Protein AF-A0A7S1R3Y4-F1 (afdb_monomer_lite)

Organism: Alexandrium catenella (NCBI:txid2925)

pLDDT: mean 81.92, std 12.15, range [32.84, 96.5]

Sequence (530 aa):
MRELVEQLGRRVEEQFEEVHEQSRGLKEVDDYLQQQVTANLDFTKVELDKHDQELQRLETVKVDVDLWRRTEEEMEARNQKEFLDLRRKIEDTEDLLRNELNEAEARLQAAVDKVDADLRENVRRIDADAARTKAELEAGIAELKEALDKAYNDLLAISEKKVSDLAASTDARFTALDEDAKAKDQAVNGRVDELTARTAKTFKELNERLEEMIRVERARLGTIERDLAESTTKIRSDFRTEIERVRGDYEQEAARLNLDLSDLHMKHDVTKQEINFFQSHLADQKDWTQRQLTETATATRAVQVDAQEGLAAATKMLHALRDDAVSFREKMAKYISILQHSSDSHGDAINALETQRGRMRSELDALIGDHKDYTGDMDGWAEDVRVKVERLFRALEPPRVEWRVSRAHQRAKELKRPLAVKSPAFSLRGLREVSIEFYPDGHNNSPEGKAVLRLFMPPNAHVRYQIWVGRFTDGAHEYAPGNSLSVDLLIEQWKDHINEDGSFYVVMEVLRDLCNDDESLSREVRVETL

Structure (mmCIF, N/CA/C/O backbone):
data_AF-A0A7S1R3Y4-F1
#
_entry.id   AF-A0A7S1R3Y4-F1
#
loop_
_atom_site.group_PDB
_atom_site.id
_atom_site.type_symbol
_atom_site.label_atom_id
_atom_site.label_alt_id
_atom_site.label_comp_id
_atom_site.label_asym_id
_atom_site.label_entity_id
_atom_site.label_seq_id
_atom_site.pdbx_PDB_ins_code
_atom_site.Cartn_x
_atom_site.Cartn_y
_atom_site.Cartn_z
_atom_site.occupancy
_atom_site.B_iso_or_equiv
_atom_site.auth_seq_id
_atom_site.auth_comp_id
_atom_site.auth_asym_id
_atom_site.auth_atom_id
_atom_site.pdbx_PDB_model_num
ATOM 1 N N . MET A 1 1 ? 84.097 2.131 -69.822 1.00 52.34 1 MET A N 1
ATOM 2 C CA . MET A 1 1 ? 82.917 2.949 -69.449 1.00 52.34 1 MET A CA 1
ATOM 3 C C . MET A 1 1 ? 81.640 2.504 -70.166 1.00 52.34 1 MET A C 1
ATOM 5 O O . MET A 1 1 ? 80.686 2.236 -69.460 1.00 52.34 1 MET A O 1
ATOM 9 N N . ARG A 1 2 ? 81.604 2.325 -71.502 1.00 54.69 2 ARG A N 1
ATOM 10 C CA . ARG A 1 2 ? 80.416 1.766 -72.204 1.00 54.69 2 ARG A CA 1
ATOM 11 C C . ARG A 1 2 ? 79.978 0.380 -71.708 1.00 54.69 2 ARG A C 1
ATOM 13 O O . ARG A 1 2 ? 78.807 0.185 -71.433 1.00 54.69 2 ARG A O 1
ATOM 20 N N . GLU A 1 3 ? 80.925 -0.530 -71.509 1.00 56.81 3 GLU A N 1
ATOM 21 C CA . GLU A 1 3 ? 80.644 -1.917 -71.092 1.00 56.81 3 GLU A CA 1
ATOM 22 C C . GLU A 1 3 ? 80.043 -2.019 -69.675 1.00 56.81 3 GLU A C 1
ATOM 24 O O . GLU A 1 3 ? 79.218 -2.879 -69.388 1.00 56.81 3 GLU A O 1
ATOM 29 N N . LEU A 1 4 ? 80.400 -1.077 -68.797 1.00 59.34 4 LEU A N 1
ATOM 30 C CA . LEU A 1 4 ? 79.894 -0.993 -67.423 1.00 59.34 4 LEU A CA 1
ATOM 31 C C . LEU A 1 4 ? 78.476 -0.404 -67.371 1.00 59.34 4 LEU A C 1
ATOM 33 O O . LEU A 1 4 ? 77.683 -0.792 -66.521 1.00 59.34 4 LEU A O 1
ATOM 37 N N . VAL A 1 5 ? 78.144 0.496 -68.304 1.00 64.81 5 VAL A N 1
ATOM 38 C CA . VAL A 1 5 ? 76.791 1.056 -68.451 1.00 64.81 5 VAL A CA 1
ATOM 39 C C . VAL A 1 5 ? 75.836 0.024 -69.059 1.00 64.81 5 VAL A C 1
ATOM 41 O O . VAL A 1 5 ? 74.701 -0.075 -68.608 1.00 64.81 5 VAL A O 1
ATOM 44 N N . GLU A 1 6 ? 76.290 -0.801 -70.007 1.00 70.88 6 GLU A N 1
ATOM 45 C CA . GLU A 1 6 ? 75.482 -1.910 -70.541 1.00 70.88 6 GLU A CA 1
ATOM 46 C C . GLU A 1 6 ? 75.226 -3.013 -69.508 1.00 70.88 6 GLU A C 1
ATOM 48 O O . GLU A 1 6 ? 74.111 -3.524 -69.426 1.00 70.88 6 GLU A O 1
ATOM 53 N N . GLN A 1 7 ? 76.221 -3.366 -68.686 1.00 71.38 7 GLN A N 1
ATOM 54 C CA . GLN A 1 7 ? 76.019 -4.330 -67.599 1.00 71.38 7 GLN A CA 1
ATOM 55 C C . GLN A 1 7 ? 75.072 -3.797 -66.519 1.00 71.38 7 GLN A C 1
ATOM 57 O O . GLN A 1 7 ? 74.274 -4.561 -65.980 1.00 71.38 7 GLN A O 1
ATOM 62 N N . LEU A 1 8 ? 75.123 -2.494 -66.221 1.00 71.69 8 LEU A N 1
ATOM 63 C CA . LEU A 1 8 ? 74.179 -1.871 -65.296 1.00 71.69 8 LEU A CA 1
ATOM 64 C C . LEU A 1 8 ? 72.763 -1.826 -65.891 1.00 71.69 8 LEU A C 1
ATOM 66 O O . LEU A 1 8 ? 71.811 -2.127 -65.183 1.00 71.69 8 LEU A O 1
ATOM 70 N N . GLY A 1 9 ? 72.633 -1.522 -67.187 1.00 73.69 9 GLY A N 1
ATOM 71 C CA . GLY A 1 9 ? 71.354 -1.518 -67.901 1.00 73.69 9 GLY A CA 1
ATOM 72 C C . GLY A 1 9 ? 70.657 -2.877 -67.867 1.00 73.69 9 GLY A C 1
ATOM 73 O O . GLY A 1 9 ? 69.508 -2.949 -67.446 1.00 73.69 9 GLY A O 1
ATOM 74 N N . ARG A 1 10 ? 71.376 -3.965 -68.186 1.00 74.88 10 ARG A N 1
ATOM 75 C CA . ARG A 1 10 ? 70.807 -5.325 -68.121 1.00 74.88 10 ARG A CA 1
ATOM 76 C C . ARG A 1 10 ? 70.400 -5.725 -66.709 1.00 74.88 10 ARG A C 1
ATOM 78 O O . ARG A 1 10 ? 69.352 -6.319 -66.522 1.00 74.88 10 ARG A O 1
ATOM 85 N N . ARG A 1 11 ? 71.205 -5.363 -65.708 1.00 75.12 11 ARG A N 1
ATOM 86 C CA . ARG A 1 11 ? 70.904 -5.688 -64.309 1.00 75.12 11 ARG A CA 1
ATOM 87 C C . ARG A 1 11 ? 69.688 -4.923 -63.785 1.00 75.12 11 ARG A C 1
ATOM 89 O O . ARG A 1 11 ? 68.961 -5.438 -62.947 1.00 75.12 11 ARG A O 1
ATOM 96 N N . VAL A 1 12 ? 69.473 -3.703 -64.274 1.00 77.19 12 VAL A N 1
ATOM 97 C CA . VAL A 1 12 ? 68.284 -2.904 -63.965 1.00 77.19 12 VAL A CA 1
ATOM 98 C C . VAL A 1 12 ? 67.052 -3.460 -64.689 1.00 77.19 12 VAL A C 1
ATOM 100 O O . VAL A 1 12 ? 66.001 -3.559 -64.068 1.00 77.19 12 VAL A O 1
ATOM 103 N N . GLU A 1 13 ? 67.172 -3.889 -65.949 1.00 78.81 13 GLU A N 1
ATOM 104 C CA . GLU A 1 13 ? 66.084 -4.572 -66.674 1.00 78.81 13 GLU A CA 1
ATOM 105 C C . GLU A 1 13 ? 65.679 -5.895 -66.011 1.00 78.81 13 GLU A C 1
ATOM 107 O O . GLU A 1 13 ? 64.491 -6.104 -65.787 1.00 78.81 13 GLU A O 1
ATOM 112 N N . GLU A 1 14 ? 66.638 -6.731 -65.600 1.00 80.00 14 GLU A N 1
ATOM 113 C CA . GLU A 1 14 ? 66.365 -7.973 -64.857 1.00 80.00 14 GLU A CA 1
ATOM 114 C C . GLU A 1 14 ? 65.642 -7.693 -63.525 1.00 80.00 14 GLU A C 1
ATOM 116 O O . GLU A 1 14 ? 64.698 -8.395 -63.169 1.00 80.00 14 GLU A O 1
ATOM 121 N N . GLN A 1 15 ? 66.023 -6.626 -62.810 1.00 78.81 15 GLN A N 1
ATOM 122 C CA . GLN A 1 15 ? 65.326 -6.213 -61.586 1.00 78.81 15 GLN A CA 1
ATOM 123 C C . GLN A 1 15 ? 63.912 -5.686 -61.858 1.00 78.81 15 GLN A C 1
ATOM 125 O O . GLN A 1 15 ? 63.007 -5.926 -61.060 1.00 78.81 15 GLN A O 1
ATOM 130 N N . PHE A 1 16 ? 63.692 -4.979 -62.969 1.00 82.19 16 PHE A N 1
ATOM 131 C CA . PHE A 1 16 ? 62.353 -4.528 -63.348 1.00 82.19 16 PHE A CA 1
ATOM 132 C C . PHE A 1 16 ? 61.456 -5.682 -63.802 1.00 82.19 16 PHE A C 1
ATOM 134 O O . PHE A 1 16 ? 60.266 -5.663 -63.485 1.00 82.19 16 PHE A O 1
ATOM 141 N N . GLU A 1 17 ? 61.996 -6.692 -64.487 1.00 82.56 17 GLU A N 1
ATOM 142 C CA . GLU A 1 17 ? 61.256 -7.917 -64.811 1.00 82.56 17 GLU A CA 1
ATOM 143 C C . GLU A 1 17 ? 60.873 -8.693 -63.545 1.00 82.56 17 GLU A C 1
ATOM 145 O O . GLU A 1 17 ? 59.707 -9.062 -63.399 1.00 82.56 17 GLU A O 1
ATOM 150 N N . GLU A 1 18 ? 61.791 -8.840 -62.584 1.00 82.38 18 GLU A N 1
ATOM 151 C CA . GLU A 1 18 ? 61.509 -9.493 -61.299 1.00 82.38 18 GLU A CA 1
ATOM 152 C C . GLU A 1 18 ? 60.413 -8.751 -60.510 1.00 82.38 18 GLU A C 1
ATOM 154 O O . GLU A 1 18 ? 59.472 -9.368 -60.006 1.00 82.38 18 GLU A O 1
ATOM 159 N N . VAL A 1 19 ? 60.468 -7.416 -60.459 1.00 80.62 19 VAL A N 1
ATOM 160 C CA . VAL A 1 19 ? 59.430 -6.593 -59.813 1.00 80.62 19 VAL A CA 1
ATOM 161 C C . VAL A 1 19 ? 58.094 -6.690 -60.554 1.00 80.62 19 VAL A C 1
ATOM 163 O O . VAL A 1 19 ? 57.041 -6.730 -59.915 1.00 80.62 19 VAL A O 1
ATOM 166 N N . HIS A 1 20 ? 58.099 -6.763 -61.886 1.00 81.12 20 HIS A N 1
ATOM 167 C CA . HIS A 1 20 ? 56.873 -6.954 -62.661 1.00 81.12 20 HIS A CA 1
ATOM 168 C C . HIS A 1 20 ? 56.231 -8.318 -62.414 1.00 81.12 20 HIS A C 1
ATOM 170 O O . HIS A 1 20 ? 55.003 -8.407 -62.341 1.00 81.12 20 HIS A O 1
ATOM 176 N N . GLU A 1 21 ? 57.033 -9.368 -62.265 1.00 83.94 21 GLU A N 1
ATOM 177 C CA . GLU A 1 21 ? 56.545 -10.713 -61.976 1.00 83.94 21 GLU A CA 1
ATOM 178 C C . GLU A 1 21 ? 56.015 -10.822 -60.539 1.00 83.94 21 GLU A C 1
ATOM 180 O O . GLU A 1 21 ? 54.917 -11.340 -60.328 1.00 83.94 21 GLU A O 1
ATOM 185 N N . GLN A 1 22 ? 56.697 -10.207 -59.567 1.00 82.81 22 GLN A N 1
ATOM 186 C CA . GLN A 1 22 ? 56.200 -10.081 -58.191 1.00 82.81 22 GLN A CA 1
ATOM 187 C C . GLN A 1 22 ? 54.913 -9.248 -58.112 1.00 82.81 22 GLN A C 1
ATOM 189 O O . GLN A 1 22 ? 53.975 -9.624 -57.410 1.00 82.81 22 GLN A O 1
ATOM 194 N N . SER A 1 23 ? 54.825 -8.145 -58.862 1.00 77.94 23 SER A N 1
ATOM 195 C CA . SER A 1 23 ? 53.618 -7.314 -58.927 1.00 77.94 23 SER A CA 1
ATOM 196 C C . SER A 1 23 ? 52.443 -8.069 -59.555 1.00 77.94 23 SER A C 1
ATOM 198 O O . SER A 1 23 ? 51.315 -7.948 -59.077 1.00 77.94 23 SER A O 1
ATOM 200 N N . ARG A 1 24 ? 52.697 -8.899 -60.576 1.00 83.50 24 ARG A N 1
ATOM 201 C CA . ARG A 1 24 ? 51.677 -9.774 -61.169 1.00 83.50 24 ARG A CA 1
ATOM 202 C C . ARG A 1 24 ? 51.201 -10.831 -60.170 1.00 83.50 24 ARG A C 1
ATOM 204 O O . ARG A 1 24 ? 49.997 -10.973 -59.996 1.00 83.50 24 ARG A O 1
ATOM 211 N N . GLY A 1 25 ? 52.122 -11.487 -59.462 1.00 85.50 25 GLY A N 1
ATOM 212 C CA . GLY A 1 25 ? 51.781 -12.467 -58.426 1.00 85.50 25 GLY A CA 1
ATOM 213 C C . GLY A 1 25 ? 50.985 -11.862 -57.265 1.00 85.50 25 GLY A C 1
ATOM 214 O O . GLY A 1 25 ? 50.000 -12.445 -56.824 1.00 85.50 25 GLY A O 1
ATOM 215 N N . LEU A 1 26 ? 51.347 -10.658 -56.807 1.00 82.44 26 LEU A N 1
ATOM 216 C CA . LEU A 1 26 ? 50.585 -9.943 -55.777 1.00 82.44 26 LEU A CA 1
ATOM 217 C C . LEU A 1 26 ? 49.175 -9.584 -56.248 1.00 82.44 26 LEU A C 1
ATOM 219 O O . LEU A 1 26 ? 48.235 -9.684 -55.466 1.00 82.44 26 LEU A O 1
ATOM 223 N N . LYS A 1 27 ? 49.017 -9.213 -57.522 1.00 84.56 27 LYS A N 1
ATOM 224 C CA . LYS A 1 27 ? 47.706 -8.906 -58.095 1.00 84.56 27 LYS A CA 1
ATOM 225 C C . LYS A 1 27 ? 46.811 -10.142 -58.189 1.00 84.56 27 LYS A C 1
ATOM 227 O O . LYS A 1 27 ? 45.641 -10.065 -57.848 1.00 84.56 27 LYS A O 1
ATOM 232 N N . GLU A 1 28 ? 47.367 -11.289 -58.573 1.00 87.38 28 GLU A N 1
ATOM 233 C CA . GLU A 1 28 ? 46.631 -12.561 -58.592 1.00 87.38 28 GLU A CA 1
ATOM 234 C C . GLU A 1 28 ? 46.195 -13.000 -57.184 1.00 87.38 28 GLU A C 1
ATOM 236 O O . GLU A 1 28 ? 45.093 -13.521 -57.007 1.00 87.38 28 GLU A O 1
ATOM 241 N N . VAL A 1 29 ? 47.031 -12.757 -56.167 1.00 86.12 29 VAL A N 1
ATOM 242 C CA . VAL A 1 29 ? 46.681 -13.019 -54.762 1.00 86.12 29 VAL A CA 1
ATOM 243 C C . VAL A 1 29 ? 45.603 -12.055 -54.263 1.00 86.12 29 VAL A C 1
ATOM 245 O O . VAL A 1 29 ? 44.681 -12.498 -53.580 1.00 86.12 29 VAL A O 1
ATOM 248 N N . ASP A 1 30 ? 45.682 -10.770 -54.610 1.00 84.75 30 ASP A N 1
ATOM 249 C CA . ASP A 1 30 ? 44.662 -9.781 -54.240 1.00 84.75 30 ASP A CA 1
ATOM 250 C C . ASP A 1 30 ? 43.308 -10.102 -54.892 1.00 84.75 30 ASP A C 1
ATOM 252 O O . ASP A 1 30 ? 42.290 -10.156 -54.203 1.00 84.75 30 ASP A O 1
ATOM 256 N N . ASP A 1 31 ? 43.304 -10.451 -56.183 1.00 86.88 31 ASP A N 1
ATOM 257 C CA . ASP A 1 31 ? 42.099 -10.881 -56.902 1.00 86.88 31 ASP A CA 1
ATOM 258 C C . ASP A 1 31 ? 41.485 -12.144 -56.259 1.00 86.88 31 ASP A C 1
ATOM 260 O O . ASP A 1 31 ? 40.264 -12.243 -56.098 1.00 86.88 31 ASP A O 1
ATOM 264 N N . TYR A 1 32 ? 42.315 -13.103 -55.830 1.00 89.88 32 TYR A N 1
ATOM 265 C CA . TYR A 1 32 ? 41.862 -14.301 -55.115 1.00 89.88 32 TYR A CA 1
ATOM 266 C C . TYR A 1 32 ? 41.273 -13.978 -53.730 1.00 89.88 32 TYR A C 1
ATOM 268 O O . TYR A 1 32 ? 40.228 -14.519 -53.351 1.00 89.88 32 TYR A O 1
ATOM 276 N N . LEU A 1 33 ? 41.909 -13.082 -52.970 1.00 85.19 33 LEU A N 1
ATOM 277 C CA . LEU A 1 33 ? 41.428 -12.663 -51.652 1.00 85.19 33 LEU A CA 1
ATOM 278 C C . LEU A 1 33 ? 40.126 -11.865 -51.755 1.00 85.19 33 LEU A C 1
ATOM 280 O O . LEU A 1 33 ? 39.201 -12.123 -50.985 1.00 85.19 33 LEU A O 1
ATOM 284 N N . GLN A 1 34 ? 39.998 -10.967 -52.734 1.00 84.19 34 GLN A N 1
ATOM 285 C CA . GLN A 1 34 ? 38.749 -10.247 -52.995 1.00 84.19 34 GLN A CA 1
ATOM 286 C C . GLN A 1 34 ? 37.605 -11.202 -53.348 1.00 84.19 34 GLN A C 1
ATOM 288 O O . GLN A 1 34 ? 36.484 -11.036 -52.854 1.00 84.19 34 GLN A O 1
ATOM 293 N N . GLN A 1 35 ? 37.875 -12.245 -54.138 1.00 87.69 35 GLN A N 1
ATOM 294 C CA . GLN A 1 35 ? 36.883 -13.283 -54.427 1.00 87.69 35 GLN A CA 1
ATOM 295 C C . GLN A 1 35 ? 36.464 -14.048 -53.164 1.00 87.69 35 GLN A C 1
ATOM 297 O O . GLN A 1 35 ? 35.268 -14.261 -52.960 1.00 87.69 35 GLN A O 1
ATOM 302 N N . GLN A 1 36 ? 37.402 -14.408 -52.277 1.00 86.25 36 GLN A N 1
ATOM 303 C CA . GLN A 1 36 ? 37.061 -15.049 -51.000 1.00 86.25 36 GLN A CA 1
ATOM 304 C C . GLN A 1 36 ? 36.260 -14.138 -50.065 1.00 86.25 36 GLN A C 1
ATOM 306 O O . GLN A 1 36 ? 35.299 -14.594 -49.446 1.00 86.25 36 GLN A O 1
ATOM 311 N N . VAL A 1 37 ? 36.629 -12.860 -49.958 1.00 83.44 37 VAL A N 1
ATOM 312 C CA . VAL A 1 37 ? 35.909 -11.885 -49.126 1.00 83.44 37 VAL A CA 1
ATOM 313 C C . VAL A 1 37 ? 34.476 -11.724 -49.623 1.00 83.44 37 VAL A C 1
ATOM 315 O O . VAL A 1 37 ? 33.545 -11.773 -48.821 1.00 83.44 37 VAL A O 1
ATOM 318 N N . THR A 1 38 ? 34.289 -11.621 -50.940 1.00 83.75 38 THR A N 1
ATOM 319 C CA . THR A 1 38 ? 32.958 -11.515 -51.552 1.00 83.75 38 THR A CA 1
ATOM 320 C C . THR A 1 38 ? 32.131 -12.779 -51.297 1.00 83.75 38 THR A C 1
ATOM 322 O O . THR A 1 38 ? 30.995 -12.685 -50.840 1.00 83.75 38 THR A O 1
ATOM 325 N N . ALA A 1 39 ? 32.719 -13.967 -51.477 1.00 84.38 39 ALA A N 1
ATOM 326 C CA . ALA A 1 39 ? 32.042 -15.236 -51.211 1.00 84.38 39 ALA A CA 1
ATOM 327 C C . ALA A 1 39 ? 31.639 -15.405 -49.731 1.00 84.38 39 ALA A C 1
ATOM 329 O O . ALA A 1 39 ? 30.545 -15.889 -49.438 1.00 84.38 39 ALA A O 1
ATOM 330 N N . ASN A 1 40 ? 32.484 -14.971 -48.790 1.00 84.06 40 ASN A N 1
ATOM 331 C CA . ASN A 1 40 ? 32.178 -15.011 -47.357 1.00 84.06 40 ASN A CA 1
ATOM 332 C C . ASN A 1 40 ? 31.096 -13.992 -46.963 1.00 84.06 40 ASN A C 1
ATOM 334 O O . ASN A 1 40 ? 30.240 -14.290 -46.128 1.00 84.06 40 ASN A O 1
ATOM 338 N N . LEU A 1 41 ? 31.097 -12.803 -47.572 1.00 84.38 41 LEU A N 1
ATOM 339 C CA . LEU A 1 41 ? 30.042 -11.799 -47.395 1.00 84.38 41 LEU A CA 1
ATOM 340 C C . LEU A 1 41 ? 28.685 -12.306 -47.889 1.00 84.38 41 LEU A C 1
ATOM 342 O O . LEU A 1 41 ? 27.676 -12.125 -47.211 1.00 84.38 41 LEU A O 1
ATOM 346 N N . ASP A 1 42 ? 28.656 -12.981 -49.034 1.00 84.50 42 ASP A N 1
ATOM 347 C CA . ASP A 1 42 ? 27.421 -13.557 -49.560 1.00 84.50 42 ASP A CA 1
ATOM 348 C C . ASP A 1 42 ? 26.934 -14.732 -48.699 1.00 84.50 42 ASP A C 1
ATOM 350 O O . ASP A 1 42 ? 25.742 -14.830 -48.407 1.00 84.50 42 ASP A O 1
ATOM 354 N N . PHE A 1 43 ? 27.844 -15.582 -48.210 1.00 89.00 43 PHE A N 1
ATOM 355 C CA . PHE A 1 43 ? 27.496 -16.668 -47.290 1.00 89.00 43 PHE A CA 1
ATOM 356 C C . PHE A 1 43 ? 26.904 -16.143 -45.972 1.00 89.00 43 PHE A C 1
ATOM 358 O O . PHE A 1 43 ? 25.846 -16.601 -45.540 1.00 89.00 43 PHE A O 1
ATOM 365 N N . THR A 1 44 ? 27.549 -15.147 -45.360 1.00 82.62 44 THR A N 1
ATOM 366 C CA . THR A 1 44 ? 27.095 -14.555 -44.090 1.00 82.62 44 THR A CA 1
ATOM 367 C C . THR A 1 44 ? 25.771 -13.809 -44.233 1.00 82.62 44 THR A C 1
ATOM 369 O O . THR A 1 44 ? 24.934 -13.902 -43.338 1.00 82.62 44 THR A O 1
ATOM 372 N N . LYS A 1 45 ? 25.521 -13.139 -45.367 1.00 85.56 45 LYS A N 1
ATOM 373 C CA . LYS A 1 45 ? 24.203 -12.554 -45.671 1.00 85.56 45 LYS A CA 1
ATOM 374 C C . LYS A 1 45 ? 23.104 -13.609 -45.735 1.00 85.56 45 LYS A C 1
ATOM 376 O O . LYS A 1 45 ? 22.063 -13.433 -45.114 1.00 85.56 45 LYS A O 1
ATOM 381 N N . VAL A 1 46 ? 23.347 -14.721 -46.430 1.00 89.38 46 VAL A N 1
ATOM 382 C CA . VAL A 1 46 ? 22.374 -15.822 -46.522 1.00 89.38 46 VAL A CA 1
ATOM 383 C C . VAL A 1 46 ? 22.093 -16.440 -45.149 1.00 89.38 46 VAL A C 1
ATOM 385 O O . VAL A 1 46 ? 20.969 -16.862 -44.877 1.00 89.38 46 VAL A O 1
ATOM 388 N N . GLU A 1 47 ? 23.096 -16.518 -44.278 1.00 85.94 47 GLU A N 1
ATOM 389 C CA . GLU A 1 47 ? 22.924 -17.016 -42.913 1.00 85.94 47 GLU A CA 1
ATOM 390 C C . GLU A 1 47 ? 22.116 -16.029 -42.055 1.00 85.94 47 GLU A C 1
ATOM 392 O O . GLU A 1 47 ? 21.138 -16.431 -41.426 1.00 85.94 47 GLU A O 1
ATOM 397 N N . LEU A 1 48 ? 22.433 -14.731 -42.114 1.00 84.62 48 LEU A N 1
ATOM 398 C CA . LEU A 1 48 ? 21.667 -13.662 -41.461 1.00 84.62 48 LEU A CA 1
ATOM 399 C C . LEU A 1 48 ? 20.192 -13.659 -41.878 1.00 84.62 48 LEU A C 1
ATOM 401 O O . LEU A 1 48 ? 19.325 -13.615 -41.008 1.00 84.62 48 LEU A O 1
ATOM 405 N N . ASP A 1 49 ? 19.903 -13.795 -43.172 1.00 86.25 49 ASP A N 1
ATOM 406 C CA . ASP A 1 49 ? 18.526 -13.850 -43.675 1.00 86.25 49 ASP A CA 1
ATOM 407 C C . ASP A 1 49 ? 17.760 -15.065 -43.126 1.00 86.25 49 ASP A C 1
ATOM 409 O O . ASP A 1 49 ? 16.568 -14.973 -42.828 1.00 86.25 49 ASP A O 1
ATOM 413 N N . LYS A 1 50 ? 18.432 -16.210 -42.936 1.00 87.25 50 LYS A N 1
ATOM 414 C CA . LYS A 1 50 ? 17.820 -17.381 -42.286 1.00 87.25 50 LYS A CA 1
ATOM 415 C C . LYS A 1 50 ? 17.527 -17.121 -40.813 1.00 87.25 50 LYS A C 1
ATOM 417 O O . LYS A 1 50 ? 16.455 -17.493 -40.342 1.00 87.25 50 LYS A O 1
ATOM 422 N N . HIS A 1 51 ? 18.454 -16.493 -40.092 1.00 82.00 51 HIS A N 1
ATOM 423 C CA . HIS A 1 51 ? 18.252 -16.144 -38.686 1.00 82.00 51 HIS A CA 1
ATOM 424 C C . HIS A 1 51 ? 17.116 -15.130 -38.505 1.00 82.00 51 HIS A C 1
ATOM 426 O O . HIS A 1 51 ? 16.320 -15.281 -37.578 1.00 82.00 51 HIS A O 1
ATOM 432 N N . ASP A 1 52 ? 16.995 -14.151 -39.402 1.00 83.12 52 ASP A N 1
ATOM 433 C CA . ASP A 1 52 ? 15.912 -13.164 -39.373 1.00 83.12 52 ASP A CA 1
ATOM 434 C C . ASP A 1 52 ? 14.546 -13.814 -39.657 1.00 83.12 52 ASP A C 1
ATOM 436 O O . ASP A 1 52 ? 13.575 -13.589 -38.935 1.00 83.12 52 ASP A O 1
ATOM 440 N N . GLN A 1 53 ? 14.481 -14.731 -40.628 1.00 85.19 53 GLN A N 1
ATOM 441 C CA . GLN A 1 53 ? 13.270 -15.515 -40.901 1.00 85.19 53 GLN A CA 1
ATOM 442 C C . GLN A 1 53 ? 12.881 -16.434 -39.730 1.00 85.19 53 GLN A C 1
ATOM 444 O O . GLN A 1 53 ? 11.696 -16.570 -39.414 1.00 85.19 53 GLN A O 1
ATOM 449 N N . GLU A 1 54 ? 13.853 -17.061 -39.061 1.00 80.50 54 GLU A N 1
ATOM 450 C CA . GLU A 1 54 ? 13.614 -17.891 -37.873 1.00 80.50 54 GLU A CA 1
ATOM 451 C C . GLU A 1 54 ? 13.110 -17.039 -36.696 1.00 80.50 54 GLU A C 1
ATOM 453 O O . GLU A 1 54 ? 12.184 -17.452 -35.995 1.00 80.50 54 GLU A O 1
ATOM 458 N N . LEU A 1 55 ? 13.656 -15.831 -36.506 1.00 77.75 55 LEU A N 1
ATOM 459 C CA . LEU A 1 55 ? 13.196 -14.877 -35.493 1.00 77.75 55 LEU A CA 1
ATOM 460 C C . LEU A 1 55 ? 11.764 -14.415 -35.759 1.00 77.75 55 LEU A C 1
ATOM 462 O O . LEU A 1 55 ? 10.933 -14.518 -34.860 1.00 77.75 55 LEU A O 1
ATOM 466 N N . GLN A 1 56 ? 11.440 -14.016 -36.989 1.00 77.44 56 GLN A N 1
ATOM 467 C CA . GLN A 1 56 ? 10.073 -13.639 -37.369 1.00 77.44 56 GLN A CA 1
ATOM 468 C C . GLN A 1 56 ? 9.089 -14.801 -37.172 1.00 77.44 56 GLN A C 1
ATOM 470 O O . GLN A 1 56 ? 7.977 -14.617 -36.666 1.00 77.44 56 GLN A O 1
ATOM 475 N N . ARG A 1 57 ? 9.499 -16.034 -37.501 1.00 81.19 57 ARG A N 1
ATOM 476 C CA . ARG A 1 57 ? 8.694 -17.234 -37.235 1.00 81.19 57 ARG A CA 1
ATOM 477 C C . ARG A 1 57 ? 8.485 -17.443 -35.737 1.00 81.19 57 ARG A C 1
ATOM 479 O O . ARG A 1 57 ? 7.371 -17.747 -35.320 1.00 81.19 57 ARG A O 1
ATOM 486 N N . LEU A 1 58 ? 9.532 -17.295 -34.927 1.00 72.44 58 LEU A N 1
ATOM 487 C CA . LEU A 1 58 ? 9.449 -17.453 -33.477 1.00 72.44 58 LEU A CA 1
ATOM 488 C C . LEU A 1 58 ? 8.605 -16.358 -32.824 1.00 72.44 58 LEU A C 1
ATOM 490 O O . LEU A 1 58 ? 7.844 -16.686 -31.921 1.00 72.44 58 LEU A O 1
ATOM 494 N N . GLU A 1 59 ? 8.670 -15.111 -33.287 1.00 67.81 59 GLU A N 1
ATOM 495 C CA . GLU A 1 59 ? 7.787 -14.028 -32.835 1.00 67.81 59 GLU A CA 1
ATOM 496 C C . GLU A 1 59 ? 6.322 -14.321 -33.164 1.00 67.81 59 GLU A C 1
ATOM 498 O O . GLU A 1 59 ? 5.454 -14.154 -32.311 1.00 67.81 59 GLU A O 1
ATOM 503 N N . THR A 1 60 ? 6.055 -14.862 -34.355 1.00 64.62 60 THR A N 1
ATOM 504 C CA . THR A 1 60 ? 4.696 -15.230 -34.780 1.00 64.62 60 THR A CA 1
ATOM 505 C C . THR A 1 60 ? 4.152 -16.450 -34.019 1.00 64.62 60 THR A C 1
ATOM 507 O O . THR A 1 60 ? 2.947 -16.571 -33.819 1.00 64.62 60 THR A O 1
ATOM 510 N N . VAL A 1 61 ? 5.020 -17.375 -33.588 1.00 61.62 61 VAL A N 1
ATOM 511 C CA . VAL A 1 61 ? 4.621 -18.640 -32.938 1.00 61.62 61 VAL A CA 1
ATOM 512 C C . VAL A 1 61 ? 4.624 -18.560 -31.405 1.00 61.62 61 VAL A C 1
ATOM 514 O O . VAL A 1 61 ? 3.885 -19.306 -30.764 1.00 61.62 61 VAL A O 1
ATOM 517 N N . LYS A 1 62 ? 5.438 -17.695 -30.778 1.00 56.84 62 LYS A N 1
ATOM 518 C CA . LYS A 1 62 ? 5.583 -17.673 -29.306 1.00 56.84 62 LYS A CA 1
ATOM 519 C C . LYS A 1 62 ? 4.416 -17.041 -28.569 1.00 56.84 62 LYS A C 1
ATOM 521 O O . LYS A 1 62 ? 4.185 -17.403 -27.417 1.00 56.84 62 LYS A O 1
ATOM 526 N N . VAL A 1 63 ? 3.714 -16.102 -29.189 1.00 54.06 63 VAL A N 1
ATOM 527 C CA . VAL A 1 63 ? 2.543 -15.479 -28.585 1.00 54.06 63 VAL A CA 1
ATOM 528 C C . VAL A 1 63 ? 1.515 -15.343 -29.687 1.00 54.06 63 VAL A C 1
ATOM 530 O O . VAL A 1 63 ? 1.625 -14.472 -30.542 1.00 54.06 63 VAL A O 1
ATOM 533 N N . ASP A 1 64 ? 0.513 -16.215 -29.670 1.00 65.44 64 ASP A N 1
ATOM 534 C CA . ASP A 1 64 ? -0.740 -15.924 -30.352 1.00 65.44 64 ASP A CA 1
ATOM 535 C C . ASP A 1 64 ? -1.332 -14.703 -29.630 1.00 65.44 64 ASP A C 1
ATOM 537 O O . ASP A 1 64 ? -1.954 -14.817 -28.572 1.00 65.44 64 ASP A O 1
ATOM 541 N N . VAL A 1 65 ? -0.975 -13.510 -30.116 1.00 67.94 65 VAL A N 1
ATOM 542 C CA . VAL A 1 65 ? -1.278 -12.216 -29.485 1.00 67.94 65 VAL A CA 1
ATOM 543 C C . VAL A 1 65 ? -2.781 -12.063 -29.286 1.00 67.94 65 VAL A C 1
ATOM 545 O O . VAL A 1 65 ? -3.213 -11.474 -28.297 1.00 67.94 65 VAL A O 1
ATOM 548 N N . ASP A 1 66 ? -3.574 -12.657 -30.175 1.00 75.00 66 ASP A N 1
ATOM 549 C CA . ASP A 1 66 ? -5.025 -12.665 -30.078 1.00 75.00 66 ASP A CA 1
ATOM 550 C C . ASP A 1 66 ? -5.513 -13.603 -28.971 1.00 75.00 66 ASP A C 1
ATOM 552 O O . ASP A 1 66 ? -6.440 -13.253 -28.239 1.00 75.00 66 ASP A O 1
ATOM 556 N N . LEU A 1 67 ? -4.879 -14.767 -28.788 1.00 77.00 67 LEU A N 1
ATOM 557 C CA . LEU A 1 67 ? -5.167 -15.651 -27.657 1.00 77.00 67 LEU A CA 1
ATOM 558 C C . LEU A 1 67 ? -4.788 -14.992 -26.328 1.00 77.00 67 LEU A C 1
ATOM 560 O O . LEU A 1 67 ? -5.584 -15.023 -25.393 1.00 77.00 67 LEU A O 1
ATOM 564 N N . TRP A 1 68 ? -3.611 -14.367 -26.248 1.00 77.38 68 TRP A N 1
ATOM 565 C CA . TRP A 1 68 ? -3.162 -13.694 -25.030 1.00 77.38 68 TRP A CA 1
ATOM 566 C C . TRP A 1 68 ? -4.078 -12.520 -24.672 1.00 77.38 68 TRP A C 1
ATOM 568 O O . TRP A 1 68 ? -4.546 -12.438 -23.537 1.00 77.38 68 TRP A O 1
ATOM 578 N N . ARG A 1 69 ? -4.438 -11.684 -25.655 1.00 78.62 69 ARG A N 1
ATOM 579 C CA . ARG A 1 69 ? -5.381 -10.576 -25.456 1.00 78.62 69 ARG A CA 1
ATOM 580 C C . ARG A 1 69 ? -6.765 -11.072 -25.034 1.00 78.62 69 ARG A C 1
ATOM 582 O O . ARG A 1 69 ? -7.334 -10.523 -24.101 1.00 78.62 69 ARG A O 1
ATOM 589 N N . ARG A 1 70 ? -7.279 -12.154 -25.632 1.00 84.12 70 ARG A N 1
ATOM 590 C CA . ARG A 1 70 ? -8.536 -12.779 -25.176 1.00 84.12 70 ARG A CA 1
ATOM 591 C C . ARG A 1 70 ? -8.437 -13.282 -23.741 1.00 84.12 70 ARG A C 1
ATOM 593 O O . ARG A 1 70 ? -9.358 -13.061 -22.967 1.00 84.12 70 ARG A O 1
ATOM 600 N N . THR A 1 71 ? -7.334 -13.929 -23.364 1.00 82.38 71 THR A N 1
ATOM 601 C CA . THR A 1 71 ? -7.155 -14.394 -21.980 1.00 82.38 71 THR A CA 1
ATOM 602 C C . THR A 1 71 ? -7.006 -13.245 -20.988 1.00 82.38 71 THR A C 1
ATOM 604 O O . THR A 1 71 ? -7.458 -13.366 -19.853 1.00 82.38 71 THR A O 1
ATOM 607 N N . GLU A 1 72 ? -6.404 -12.130 -21.403 1.00 84.44 72 GLU A N 1
ATOM 608 C CA . GLU A 1 72 ? -6.301 -10.913 -20.601 1.00 84.44 72 GLU A CA 1
ATOM 609 C C . GLU A 1 72 ? -7.683 -10.274 -20.407 1.00 84.44 72 GLU A C 1
ATOM 611 O O . GLU A 1 72 ? -8.080 -10.031 -19.271 1.00 84.44 72 GLU A O 1
ATOM 616 N N . GLU A 1 73 ? -8.465 -10.122 -21.480 1.00 88.94 73 GLU A N 1
ATOM 617 C CA . GLU A 1 73 ? -9.846 -9.621 -21.435 1.00 88.94 73 GLU A CA 1
ATOM 618 C C . GLU A 1 73 ? -10.763 -10.525 -20.588 1.00 88.94 73 GLU A C 1
ATOM 620 O O . GLU A 1 73 ? -11.557 -10.038 -19.782 1.00 88.94 73 GLU A O 1
ATOM 625 N N . GLU A 1 74 ? -10.642 -11.851 -20.710 1.00 88.56 74 GLU A N 1
ATOM 626 C CA . GLU A 1 74 ? -11.389 -12.815 -19.890 1.00 88.56 74 GLU A CA 1
ATOM 627 C C . GLU A 1 74 ? -10.986 -12.751 -18.411 1.00 88.56 74 GLU A C 1
ATOM 629 O O . GLU A 1 74 ? -11.845 -12.834 -17.525 1.00 88.56 74 GLU A O 1
ATOM 634 N N . MET A 1 75 ? -9.690 -12.590 -18.125 1.00 81.62 75 MET A N 1
ATOM 635 C CA . MET A 1 75 ? -9.187 -12.439 -16.761 1.00 81.62 75 MET A CA 1
ATOM 636 C C . MET A 1 75 ? -9.649 -11.115 -16.152 1.00 81.62 75 MET A C 1
ATOM 638 O O . MET A 1 75 ? -10.086 -11.094 -15.002 1.00 81.62 75 MET A O 1
ATOM 642 N N . GLU A 1 76 ? -9.615 -10.025 -16.915 1.00 87.75 76 GLU A N 1
ATOM 643 C CA . GLU A 1 76 ? -10.103 -8.722 -16.478 1.00 87.75 76 GLU A CA 1
ATOM 644 C C . GLU A 1 76 ? -11.611 -8.762 -16.207 1.00 87.75 76 GLU A C 1
ATOM 646 O O . GLU A 1 76 ? -12.051 -8.346 -15.134 1.00 87.75 76 GLU A O 1
ATOM 651 N N . ALA A 1 77 ? -12.403 -9.356 -17.105 1.00 89.12 77 ALA A N 1
ATOM 652 C CA . ALA A 1 77 ? -13.840 -9.538 -16.909 1.00 89.12 77 ALA A CA 1
ATOM 653 C C . ALA A 1 77 ? -14.153 -10.396 -15.671 1.00 89.12 77 ALA A C 1
ATOM 655 O O . ALA A 1 77 ? -15.069 -10.087 -14.899 1.00 89.12 77 ALA A O 1
ATOM 656 N N . ARG A 1 78 ? -13.375 -11.462 -15.439 1.00 90.19 78 ARG A N 1
ATOM 657 C CA . ARG A 1 78 ? -13.501 -12.297 -14.240 1.00 90.19 78 ARG A CA 1
ATOM 658 C C . ARG A 1 78 ? -13.159 -11.518 -12.974 1.00 90.19 78 ARG A C 1
ATOM 660 O O . ARG A 1 78 ? -13.931 -11.574 -12.020 1.00 90.19 78 ARG A O 1
ATOM 667 N N . ASN A 1 79 ? -12.062 -10.767 -12.977 1.00 86.00 79 ASN A N 1
ATOM 668 C CA . ASN A 1 79 ? -11.653 -9.945 -11.842 1.00 86.00 79 ASN A CA 1
ATOM 669 C C . ASN A 1 79 ? -12.710 -8.881 -11.533 1.00 86.00 79 ASN A C 1
ATOM 671 O O . ASN A 1 79 ? -13.114 -8.740 -10.383 1.00 86.00 79 ASN A O 1
ATOM 675 N N . GLN A 1 80 ? -13.228 -8.181 -12.548 1.00 89.81 80 GLN A N 1
ATOM 676 C CA . GLN A 1 80 ? -14.307 -7.204 -12.376 1.00 89.81 80 GLN A CA 1
ATOM 677 C C . GLN A 1 80 ? -15.557 -7.841 -11.755 1.00 89.81 80 GLN A C 1
ATOM 679 O O . GLN A 1 80 ? -16.151 -7.269 -10.840 1.00 89.81 80 GLN A O 1
ATOM 684 N N . LYS A 1 81 ? -15.931 -9.047 -12.195 1.00 92.94 81 LYS A N 1
ATOM 685 C CA . LYS A 1 81 ? -17.047 -9.796 -11.609 1.00 92.94 81 LYS A CA 1
ATOM 686 C C . LYS A 1 81 ? -16.785 -10.183 -10.151 1.00 92.94 81 LYS A C 1
ATOM 688 O O . LYS A 1 81 ? -17.654 -9.975 -9.312 1.00 92.94 81 LYS A O 1
ATOM 693 N N . GLU A 1 82 ? -15.603 -10.712 -9.838 1.00 88.31 82 GLU A N 1
ATOM 694 C CA . GLU A 1 82 ? -15.231 -11.086 -8.468 1.00 88.31 82 GLU A CA 1
ATOM 695 C C . GLU A 1 82 ? -15.195 -9.859 -7.539 1.00 88.31 82 GLU A C 1
ATOM 697 O O . GLU A 1 82 ? -15.675 -9.933 -6.408 1.00 88.31 82 GLU A O 1
ATOM 702 N N . PHE A 1 83 ? -14.728 -8.703 -8.025 1.00 88.25 83 PHE A N 1
ATOM 703 C CA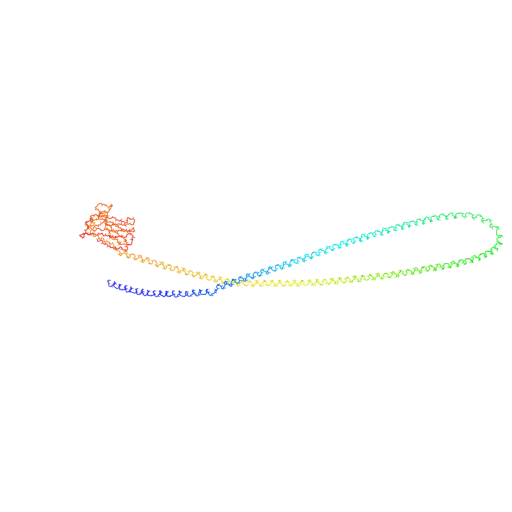 . PHE A 1 83 ? -14.780 -7.443 -7.280 1.00 88.25 83 PHE A CA 1
ATOM 704 C C . PHE A 1 83 ? -16.210 -6.960 -7.028 1.00 88.25 83 PHE A C 1
ATOM 706 O O . PHE A 1 83 ? -16.504 -6.506 -5.923 1.00 88.25 83 PHE A O 1
ATOM 713 N N . LEU A 1 84 ? -17.104 -7.064 -8.015 1.00 91.06 84 LEU A N 1
ATOM 714 C CA . LEU A 1 84 ? -18.518 -6.722 -7.836 1.00 91.06 84 LEU A CA 1
ATOM 715 C C . LEU A 1 84 ? -19.201 -7.651 -6.825 1.00 91.06 84 LEU A C 1
ATOM 717 O O . LEU A 1 84 ? -19.921 -7.170 -5.953 1.00 91.06 84 LEU A O 1
ATOM 721 N N . ASP A 1 85 ? -18.931 -8.955 -6.890 1.00 91.19 85 ASP A N 1
ATOM 722 C CA . ASP A 1 85 ? -19.463 -9.929 -5.933 1.00 91.19 85 ASP A CA 1
ATOM 723 C C . ASP A 1 85 ? -18.927 -9.682 -4.514 1.00 91.19 85 ASP A C 1
ATOM 725 O O . ASP A 1 85 ? -19.681 -9.768 -3.544 1.00 91.19 85 ASP A O 1
ATOM 729 N N . LEU A 1 86 ? -17.640 -9.348 -4.368 1.00 86.75 86 LEU A N 1
ATOM 730 C CA . LEU A 1 86 ? -17.055 -8.980 -3.076 1.00 86.75 86 LEU A CA 1
ATOM 731 C C . LEU A 1 86 ? -17.663 -7.693 -2.527 1.00 86.75 86 LEU A C 1
ATOM 733 O O . LEU A 1 86 ? -18.015 -7.645 -1.351 1.00 86.75 86 LEU A O 1
ATOM 737 N N . ARG A 1 87 ? -17.826 -6.671 -3.369 1.00 90.44 87 ARG A N 1
ATOM 738 C CA . ARG A 1 87 ? -18.448 -5.408 -2.971 1.00 90.44 87 ARG A CA 1
ATOM 739 C C . ARG A 1 87 ? -19.882 -5.620 -2.500 1.00 90.44 87 ARG A C 1
ATOM 741 O O . ARG A 1 87 ? -20.244 -5.117 -1.445 1.00 90.44 87 ARG A O 1
ATOM 748 N N . ARG A 1 88 ? -20.650 -6.440 -3.219 1.00 92.38 88 ARG A N 1
ATOM 749 C CA . ARG A 1 88 ? -22.009 -6.811 -2.825 1.00 92.38 88 ARG A CA 1
ATOM 750 C C . ARG A 1 88 ? -22.041 -7.554 -1.492 1.00 92.38 88 ARG A C 1
ATOM 752 O O . ARG A 1 88 ? -22.848 -7.221 -0.642 1.00 92.38 88 ARG A O 1
ATOM 759 N N . LYS A 1 89 ? -21.131 -8.510 -1.272 1.00 91.31 89 LYS A N 1
ATOM 760 C CA . LYS A 1 89 ? -21.021 -9.203 0.024 1.00 91.31 89 LYS A CA 1
ATOM 761 C C . LYS A 1 89 ? -20.692 -8.245 1.166 1.00 91.31 89 LYS A C 1
ATOM 763 O O . LYS A 1 89 ? -21.228 -8.425 2.251 1.00 91.31 89 LYS A O 1
ATOM 768 N N . ILE A 1 90 ? -19.823 -7.260 0.926 1.00 89.25 90 ILE A N 1
ATOM 769 C CA . ILE A 1 90 ? -19.492 -6.225 1.913 1.00 89.25 90 ILE A CA 1
ATOM 770 C C . ILE A 1 90 ? -20.737 -5.393 2.236 1.00 89.25 90 ILE A C 1
ATOM 772 O O . ILE A 1 90 ? -21.054 -5.241 3.412 1.00 89.25 90 ILE A O 1
ATOM 776 N N . GLU A 1 91 ? -21.461 -4.923 1.218 1.00 92.31 91 GLU A N 1
ATOM 777 C CA . GLU A 1 91 ? -22.712 -4.166 1.376 1.00 92.31 91 GLU A CA 1
ATOM 778 C C . GLU A 1 91 ? -23.769 -4.990 2.138 1.00 92.31 91 GLU A C 1
ATOM 780 O O . GLU A 1 91 ? -24.308 -4.514 3.134 1.00 92.31 91 GLU A O 1
ATOM 785 N N . ASP A 1 92 ? -23.970 -6.263 1.778 1.00 92.94 92 ASP A N 1
ATOM 786 C CA . ASP A 1 92 ? -24.897 -7.171 2.468 1.00 92.94 92 ASP A CA 1
ATOM 787 C C . ASP A 1 92 ? -24.507 -7.374 3.949 1.00 92.94 92 ASP A C 1
ATOM 789 O O . ASP A 1 92 ? -25.368 -7.387 4.833 1.00 92.94 92 ASP A O 1
ATOM 793 N N . THR A 1 93 ? -23.209 -7.522 4.253 1.00 89.44 93 THR A N 1
ATOM 794 C CA . THR A 1 93 ? -22.738 -7.622 5.647 1.00 89.44 93 THR A CA 1
ATOM 795 C C . THR A 1 93 ? -22.865 -6.311 6.411 1.00 89.44 93 THR A C 1
ATOM 797 O O . THR A 1 93 ? -23.152 -6.337 7.606 1.00 89.44 93 THR A O 1
ATOM 800 N N . GLU A 1 94 ? -22.664 -5.170 5.755 1.00 90.75 94 GLU A N 1
ATOM 801 C CA . GLU A 1 94 ? -22.834 -3.858 6.375 1.00 90.75 94 GLU A CA 1
ATOM 802 C C . GLU A 1 94 ? -24.302 -3.625 6.746 1.00 90.75 94 GLU A C 1
ATOM 804 O O . GLU A 1 94 ? -24.593 -3.210 7.868 1.00 90.75 94 GLU A O 1
ATOM 809 N N . ASP A 1 95 ? -25.227 -3.963 5.848 1.00 92.31 95 ASP A N 1
ATOM 810 C CA . ASP A 1 95 ? -26.663 -3.872 6.100 1.00 92.31 95 ASP A CA 1
ATOM 811 C C . ASP A 1 95 ? -27.109 -4.825 7.215 1.00 92.31 95 ASP A C 1
ATOM 813 O O . ASP A 1 95 ? -27.893 -4.435 8.085 1.00 92.31 95 ASP A O 1
ATOM 817 N N . LEU A 1 96 ? -26.573 -6.051 7.252 1.00 93.06 96 LEU A N 1
ATOM 818 C CA . LEU A 1 96 ? -26.822 -6.992 8.345 1.00 93.06 96 LEU A CA 1
ATOM 819 C C . LEU A 1 96 ? -26.354 -6.422 9.692 1.00 93.06 96 LEU A C 1
ATOM 821 O O . LEU A 1 96 ? -27.137 -6.381 10.639 1.00 93.06 96 LEU A O 1
ATOM 825 N N . LEU A 1 97 ? -25.118 -5.921 9.766 1.00 88.25 97 LEU A N 1
ATOM 826 C CA . LEU A 1 97 ? -24.564 -5.344 10.994 1.00 88.25 97 LEU A CA 1
ATOM 827 C C . LEU A 1 97 ? -25.321 -4.089 11.440 1.00 88.25 97 LEU A C 1
ATOM 829 O O . LEU A 1 97 ? -25.546 -3.902 12.634 1.00 88.25 97 LEU A O 1
ATOM 833 N N . ARG A 1 98 ? -25.751 -3.237 10.502 1.00 93.06 98 ARG A N 1
ATOM 834 C CA . ARG A 1 98 ? -26.600 -2.076 10.811 1.00 93.06 98 ARG A CA 1
ATOM 835 C C . ARG A 1 98 ? -27.946 -2.503 11.387 1.00 93.06 98 ARG A C 1
ATOM 837 O O . ARG A 1 98 ? -28.408 -1.895 12.349 1.00 93.06 98 ARG A O 1
ATOM 844 N N . ASN A 1 99 ? -28.565 -3.545 10.837 1.00 91.94 99 ASN A N 1
ATOM 845 C CA . ASN A 1 99 ? -29.822 -4.073 11.363 1.00 91.94 99 ASN A CA 1
ATOM 846 C C . ASN A 1 99 ? -29.645 -4.675 12.763 1.00 91.94 99 ASN A C 1
ATOM 848 O O . ASN A 1 99 ? -30.425 -4.355 13.656 1.00 91.94 99 ASN A O 1
ATOM 852 N N . GLU A 1 100 ? -28.595 -5.470 12.988 1.00 91.50 100 GLU A N 1
ATOM 853 C CA . GLU A 1 100 ? -28.276 -6.020 14.312 1.00 91.50 100 GLU A CA 1
ATOM 854 C C . GLU A 1 100 ? -27.989 -4.919 15.343 1.00 91.50 100 GLU A C 1
ATOM 856 O O . GLU A 1 100 ? -28.445 -5.009 16.485 1.00 91.50 100 GLU A O 1
ATOM 861 N N . LEU A 1 101 ? -27.286 -3.855 14.940 1.00 89.94 101 LEU A N 1
ATOM 862 C CA . LEU A 1 101 ? -27.026 -2.695 15.790 1.00 89.94 101 LEU A CA 1
ATOM 863 C C . LEU A 1 101 ? -28.330 -1.981 16.167 1.00 89.94 101 LEU A C 1
ATOM 865 O O . LEU A 1 101 ? -28.565 -1.739 17.348 1.00 89.94 101 LEU A O 1
ATOM 869 N N . ASN A 1 102 ? -29.202 -1.713 15.193 1.00 91.00 102 ASN A N 1
ATOM 870 C CA . ASN A 1 102 ? -30.503 -1.083 15.435 1.00 91.00 102 ASN A CA 1
ATOM 871 C C . ASN A 1 102 ? -31.390 -1.941 16.352 1.00 91.00 102 ASN A C 1
ATOM 873 O O . ASN A 1 102 ? -32.070 -1.419 17.236 1.00 91.00 102 ASN A O 1
ATOM 877 N N . GLU A 1 103 ? -31.380 -3.267 16.180 1.00 91.62 103 GLU A N 1
ATOM 878 C CA . GLU A 1 103 ? -32.088 -4.180 17.079 1.00 91.62 103 GLU A CA 1
ATOM 879 C C . GLU A 1 103 ? -31.516 -4.152 18.499 1.00 91.62 103 GLU A C 1
ATOM 881 O O . GLU A 1 103 ? -32.276 -4.161 19.471 1.00 91.62 103 GLU A O 1
ATOM 886 N N . ALA A 1 104 ? -30.189 -4.128 18.637 1.00 87.12 104 ALA A N 1
ATOM 887 C CA . ALA A 1 104 ? -29.529 -4.046 19.933 1.00 87.12 104 ALA A CA 1
ATOM 888 C C . ALA A 1 104 ? -29.847 -2.719 20.639 1.00 87.12 104 ALA A C 1
ATOM 890 O O . ALA A 1 104 ? -30.196 -2.736 21.820 1.00 87.12 104 ALA A O 1
ATOM 891 N N . GLU A 1 105 ? -29.807 -1.595 19.920 1.00 89.06 105 GLU A N 1
ATOM 892 C CA . GLU A 1 105 ? -30.205 -0.279 20.431 1.00 89.06 105 GLU A CA 1
ATOM 893 C C . GLU A 1 105 ? -31.670 -0.267 20.877 1.00 89.06 105 GLU A C 1
ATOM 895 O O . GLU A 1 105 ? -31.968 0.169 21.989 1.00 89.06 105 GLU A O 1
ATOM 900 N N . ALA A 1 106 ? -32.584 -0.826 20.078 1.00 90.69 106 ALA A N 1
ATOM 901 C CA . ALA A 1 106 ? -33.996 -0.923 20.440 1.00 90.69 106 ALA A CA 1
ATOM 902 C C . ALA A 1 106 ? -34.224 -1.786 21.695 1.00 90.69 106 ALA A C 1
ATOM 904 O O . ALA A 1 106 ? -35.012 -1.417 22.569 1.00 90.69 106 ALA A O 1
ATOM 905 N N . ARG A 1 107 ? -33.515 -2.918 21.827 1.00 91.00 107 ARG A N 1
ATOM 906 C CA . ARG A 1 107 ? -33.571 -3.769 23.031 1.00 91.00 107 ARG A CA 1
ATOM 907 C C . ARG A 1 107 ? -33.036 -3.040 24.260 1.00 91.00 107 ARG A C 1
ATOM 909 O O . ARG A 1 107 ? -33.616 -3.166 25.338 1.00 91.00 107 ARG A O 1
ATOM 916 N N . LEU A 1 108 ? -31.947 -2.289 24.105 1.00 87.62 108 LEU A N 1
ATOM 917 C CA . LEU A 1 108 ? -31.325 -1.545 25.196 1.00 87.62 108 LEU A CA 1
ATOM 918 C C . LEU A 1 108 ? -32.218 -0.383 25.641 1.00 87.62 108 LEU A C 1
ATOM 920 O O . LEU A 1 108 ? -32.439 -0.222 26.838 1.00 87.62 108 LEU A O 1
ATOM 924 N N . GLN A 1 109 ? -32.825 0.341 24.698 1.00 92.25 109 GLN A N 1
ATOM 925 C CA . GLN A 1 109 ? -33.805 1.383 24.999 1.00 92.25 109 GLN A CA 1
ATOM 926 C C . GLN A 1 109 ? -35.035 0.814 25.718 1.00 92.25 109 GLN A C 1
ATOM 928 O O . GLN A 1 109 ? -35.435 1.343 26.749 1.00 92.25 109 GLN A O 1
ATOM 933 N N . ALA A 1 110 ? -35.584 -0.314 25.255 1.00 90.00 110 ALA A N 1
ATOM 934 C CA . ALA A 1 110 ? -36.709 -0.969 25.924 1.00 90.00 110 ALA A CA 1
ATOM 935 C C . ALA A 1 110 ? -36.361 -1.429 27.354 1.00 90.00 110 ALA A C 1
ATOM 937 O O . ALA A 1 110 ? -37.197 -1.357 28.256 1.00 90.00 110 ALA A O 1
ATOM 938 N N . ALA A 1 111 ? -35.127 -1.890 27.583 1.00 88.50 111 ALA A N 1
ATOM 939 C CA . ALA A 1 111 ? -34.650 -2.237 28.919 1.00 88.50 111 ALA A CA 1
ATOM 940 C C . ALA A 1 111 ? -34.512 -0.998 29.818 1.00 88.50 111 ALA A C 1
ATOM 942 O O . ALA A 1 111 ? -34.912 -1.053 30.980 1.00 88.50 111 ALA A O 1
ATOM 943 N N . VAL A 1 112 ? -33.998 0.116 29.285 1.00 87.81 112 VAL A N 1
ATOM 944 C CA . VAL A 1 112 ? -33.919 1.403 29.995 1.00 87.81 112 VAL A CA 1
ATOM 945 C C . VAL A 1 112 ? -35.313 1.898 30.373 1.00 87.81 112 VAL A C 1
ATOM 947 O O . VAL A 1 112 ? -35.542 2.214 31.538 1.00 87.81 112 VAL A O 1
ATOM 950 N N . ASP A 1 113 ? -36.260 1.890 29.434 1.00 90.25 113 ASP A N 1
ATOM 951 C CA . ASP A 1 113 ? -37.639 2.323 29.675 1.00 90.25 113 ASP A CA 1
ATOM 952 C C . ASP A 1 113 ? -38.324 1.454 30.740 1.00 90.25 113 ASP A C 1
ATOM 954 O O . ASP A 1 113 ? -39.053 1.961 31.594 1.00 90.25 113 ASP A O 1
ATOM 958 N N . LYS A 1 114 ? -38.051 0.142 30.736 1.00 91.75 114 LYS A N 1
ATOM 959 C CA . LYS A 1 114 ? -38.544 -0.778 31.764 1.00 91.75 114 LYS A CA 1
ATOM 960 C C . LYS A 1 114 ? -37.950 -0.467 33.139 1.00 91.75 114 LYS A C 1
ATOM 962 O O . LYS A 1 114 ? -38.696 -0.390 34.108 1.00 91.75 114 LYS A O 1
ATOM 967 N N . VAL A 1 115 ? -36.635 -0.265 33.231 1.00 87.44 115 VAL A N 1
ATOM 968 C CA . VAL A 1 115 ? -35.976 0.089 34.499 1.00 87.44 115 VAL A CA 1
ATOM 969 C C . VAL A 1 115 ? -36.490 1.430 35.026 1.00 87.44 115 VAL A C 1
ATOM 971 O O . VAL A 1 115 ? -36.722 1.555 36.226 1.00 87.44 115 VAL A O 1
ATOM 974 N N . ASP A 1 116 ? -36.720 2.417 34.156 1.00 88.75 116 ASP A N 1
ATOM 975 C CA . ASP A 1 116 ? -37.288 3.709 34.554 1.00 88.75 116 ASP A CA 1
ATOM 976 C C . ASP A 1 116 ? -38.742 3.564 35.041 1.00 88.75 116 ASP A C 1
ATOM 978 O O . ASP A 1 116 ? -39.132 4.166 36.044 1.00 88.75 116 ASP A O 1
ATOM 982 N N . ALA A 1 117 ? -39.545 2.711 34.395 1.00 88.50 117 ALA A N 1
ATOM 983 C CA . ALA A 1 117 ? -40.892 2.383 34.858 1.00 88.50 117 ALA A CA 1
ATOM 984 C C . ALA A 1 117 ? -40.878 1.701 36.240 1.00 88.50 117 ALA A C 1
ATOM 986 O O . ALA A 1 117 ? -41.581 2.160 37.146 1.00 88.50 117 ALA A O 1
ATOM 987 N N . ASP A 1 118 ? -40.034 0.682 36.425 1.00 88.75 118 ASP A N 1
ATOM 988 C CA . ASP A 1 118 ? -39.878 -0.047 37.690 1.00 88.75 118 ASP A CA 1
ATOM 989 C C . ASP A 1 118 ? -39.369 0.884 38.810 1.00 88.75 118 ASP A C 1
ATOM 991 O O . ASP A 1 118 ? -39.819 0.810 39.957 1.00 88.75 118 ASP A O 1
ATOM 995 N N . LEU A 1 119 ? -38.450 1.808 38.499 1.00 85.31 119 LEU A N 1
ATOM 996 C CA . LEU A 1 119 ? -37.972 2.825 39.440 1.00 85.31 119 LEU A CA 1
ATOM 997 C C . LEU A 1 119 ? -39.093 3.776 39.855 1.00 85.31 119 LEU A C 1
ATOM 999 O O . LEU A 1 119 ? -39.274 4.017 41.048 1.00 85.31 119 LEU A O 1
ATOM 1003 N N . ARG A 1 120 ? -39.878 4.290 38.902 1.00 87.94 120 ARG A N 1
ATOM 1004 C CA . ARG A 1 120 ? -41.020 5.169 39.203 1.00 87.94 120 ARG A CA 1
ATOM 1005 C C . ARG A 1 120 ? -42.078 4.461 40.044 1.00 87.94 120 ARG A C 1
ATOM 1007 O O . ARG A 1 120 ? -42.658 5.085 40.930 1.00 87.94 120 ARG A O 1
ATOM 1014 N N . GLU A 1 121 ? -42.335 3.182 39.790 1.00 89.56 121 GLU A N 1
ATOM 1015 C CA . GLU A 1 121 ? -43.251 2.378 40.602 1.00 89.56 121 GLU A CA 1
ATOM 1016 C C . GLU A 1 121 ? -42.720 2.181 42.026 1.00 89.56 121 GLU A C 1
ATOM 1018 O O . GLU A 1 121 ? -43.449 2.414 42.992 1.00 89.56 121 GLU A O 1
ATOM 1023 N N . ASN A 1 122 ? -41.439 1.843 42.176 1.00 86.00 122 ASN A N 1
ATOM 1024 C CA . ASN A 1 122 ? -40.814 1.702 43.489 1.00 86.00 122 ASN A CA 1
ATOM 1025 C C . ASN A 1 122 ? -40.808 3.018 44.273 1.00 86.00 122 ASN A C 1
ATOM 1027 O O . ASN A 1 122 ? -41.113 3.003 45.463 1.00 86.00 122 ASN A O 1
ATOM 1031 N N . VAL A 1 123 ? -40.525 4.152 43.623 1.00 86.94 123 VAL A N 1
ATOM 1032 C CA . VAL A 1 123 ? -40.615 5.482 44.249 1.00 86.94 123 VAL A CA 1
ATOM 1033 C C . VAL A 1 123 ? -42.037 5.741 44.742 1.00 86.94 123 VAL A C 1
ATOM 1035 O O . VAL A 1 123 ? -42.215 6.084 45.905 1.00 86.94 123 VAL A O 1
ATOM 1038 N N . ARG A 1 124 ? -43.061 5.472 43.921 1.00 87.12 124 ARG A N 1
ATOM 1039 C CA . ARG A 1 124 ? -44.466 5.605 44.348 1.00 87.12 124 ARG A CA 1
ATOM 1040 C C . ARG A 1 124 ? -44.806 4.707 45.534 1.00 87.12 124 ARG A C 1
ATOM 1042 O O . ARG A 1 124 ? -45.547 5.135 46.414 1.00 87.12 124 ARG A O 1
ATOM 1049 N N . ARG A 1 125 ? -44.288 3.474 45.566 1.00 88.31 125 ARG A N 1
ATOM 1050 C CA . ARG A 1 125 ? -44.507 2.550 46.688 1.00 88.31 125 ARG A CA 1
ATOM 1051 C C . ARG A 1 125 ? -43.848 3.066 47.964 1.00 88.31 125 ARG A C 1
ATOM 1053 O O . ARG A 1 125 ? -44.494 3.084 49.003 1.00 88.31 125 ARG A O 1
ATOM 1060 N N . ILE A 1 126 ? -42.605 3.539 47.869 1.00 85.81 126 ILE A N 1
ATOM 1061 C CA . ILE A 1 126 ? -41.875 4.137 48.995 1.00 85.81 126 ILE A CA 1
ATOM 1062 C C . ILE A 1 126 ? -42.607 5.377 49.512 1.00 85.81 126 ILE A C 1
ATOM 1064 O O . ILE A 1 126 ? -42.782 5.506 50.719 1.00 85.81 126 ILE A O 1
ATOM 1068 N N . ASP A 1 127 ? -43.085 6.254 48.628 1.00 88.00 127 ASP A N 1
ATOM 1069 C CA . ASP A 1 127 ? -43.849 7.443 49.020 1.00 88.00 127 ASP A CA 1
ATOM 1070 C C . ASP A 1 127 ? -45.173 7.070 49.706 1.00 88.00 127 ASP A C 1
ATOM 1072 O O . ASP A 1 127 ? -45.554 7.687 50.702 1.00 88.00 127 ASP A O 1
ATOM 1076 N N . ALA A 1 128 ? -45.862 6.035 49.214 1.00 86.12 128 ALA A N 1
ATOM 1077 C CA . ALA A 1 128 ? -47.086 5.527 49.830 1.00 86.12 128 ALA A CA 1
ATOM 1078 C C . ALA A 1 128 ? -46.823 4.922 51.220 1.00 86.12 128 ALA A C 1
ATOM 1080 O O . ALA A 1 128 ? -47.552 5.222 52.167 1.00 86.12 128 ALA A O 1
ATOM 1081 N N . ASP A 1 129 ? -45.761 4.127 51.367 1.00 84.94 129 ASP A N 1
ATOM 1082 C CA . ASP A 1 129 ? -45.352 3.541 52.646 1.00 84.94 129 ASP A CA 1
ATOM 1083 C C . ASP A 1 129 ? -44.881 4.623 53.632 1.00 84.94 129 ASP A C 1
ATOM 1085 O O . ASP A 1 129 ? -45.211 4.575 54.819 1.00 84.94 129 ASP A O 1
ATOM 1089 N N . ALA A 1 130 ? -44.171 5.649 53.156 1.00 82.44 130 ALA A N 1
ATOM 1090 C CA . ALA A 1 130 ? -43.768 6.805 53.953 1.00 82.44 130 ALA A CA 1
ATOM 1091 C C . ALA A 1 130 ? -44.981 7.619 54.433 1.00 82.44 130 ALA A C 1
ATOM 1093 O O . ALA A 1 130 ? -45.050 8.011 55.598 1.00 82.44 130 ALA A O 1
ATOM 1094 N N . ALA A 1 131 ? -45.974 7.842 53.567 1.00 84.69 131 ALA A N 1
ATOM 1095 C CA . ALA A 1 131 ? -47.215 8.513 53.944 1.00 84.69 131 ALA A CA 1
ATOM 1096 C C . ALA A 1 131 ? -48.019 7.691 54.963 1.00 84.69 131 ALA A C 1
ATOM 1098 O O . ALA A 1 131 ? -48.529 8.242 55.940 1.00 84.69 131 ALA A O 1
ATOM 1099 N N . ARG A 1 132 ? -48.094 6.371 54.767 1.00 88.50 132 ARG A N 1
ATOM 1100 C CA . ARG A 1 132 ? -48.776 5.451 55.679 1.00 88.50 132 ARG A CA 1
ATOM 1101 C C . ARG A 1 132 ? -48.106 5.414 57.050 1.00 88.50 132 ARG A C 1
ATOM 1103 O O . ARG A 1 132 ? -48.784 5.602 58.052 1.00 88.50 132 ARG A O 1
ATOM 1110 N N . THR A 1 133 ? -46.791 5.213 57.099 1.00 84.12 133 THR A N 1
ATOM 1111 C CA . THR A 1 133 ? -46.032 5.196 58.360 1.00 84.12 133 THR A CA 1
ATOM 1112 C C . THR A 1 133 ? -46.129 6.531 59.084 1.00 84.12 133 THR A C 1
ATOM 1114 O O . THR A 1 133 ? -46.327 6.547 60.294 1.00 84.12 133 THR A O 1
ATOM 1117 N N . LYS A 1 134 ? -46.085 7.658 58.362 1.00 87.94 134 LYS A N 1
ATOM 1118 C CA . LYS A 1 134 ? -46.338 8.979 58.946 1.00 87.94 134 LYS A CA 1
ATOM 1119 C C . LYS A 1 134 ? -47.735 9.071 59.573 1.00 87.94 134 LYS A C 1
ATOM 1121 O O . LYS A 1 134 ? -47.845 9.542 60.700 1.00 87.94 134 LYS A O 1
ATOM 1126 N N . ALA A 1 135 ? -48.774 8.599 58.884 1.00 83.12 135 ALA A N 1
ATOM 1127 C CA . ALA A 1 135 ? -50.143 8.608 59.401 1.00 83.12 135 ALA A CA 1
ATOM 1128 C C . ALA A 1 135 ? -50.323 7.686 60.622 1.00 83.12 135 ALA A C 1
ATOM 1130 O O . ALA A 1 135 ? -50.956 8.082 61.596 1.00 83.12 135 ALA A O 1
ATOM 1131 N N . GLU A 1 136 ? -49.736 6.485 60.602 1.00 85.56 136 GLU A N 1
ATOM 1132 C CA . GLU A 1 136 ? -49.722 5.561 61.747 1.00 85.56 136 GLU A CA 1
ATOM 1133 C C . GLU A 1 136 ? -49.014 6.191 62.960 1.00 85.56 136 GLU A C 1
ATOM 1135 O O . GLU A 1 136 ? -49.480 6.069 64.092 1.00 85.56 136 GLU A O 1
ATOM 1140 N N . LEU A 1 137 ? -47.922 6.923 62.725 1.00 81.94 137 LEU A N 1
ATOM 1141 C CA . LEU A 1 137 ? -47.146 7.587 63.771 1.00 81.94 137 LEU A CA 1
ATOM 1142 C C . LEU A 1 137 ? -47.887 8.801 64.351 1.00 81.94 137 LEU A C 1
ATOM 1144 O O . LEU A 1 137 ? -47.914 8.978 65.566 1.00 81.94 137 LEU A O 1
ATOM 1148 N N . GLU A 1 138 ? -48.544 9.603 63.509 1.00 84.56 138 GLU A N 1
ATOM 1149 C CA . GLU A 1 138 ? -49.419 10.700 63.946 1.00 84.56 138 GLU A CA 1
ATOM 1150 C C . GLU A 1 138 ? -50.624 10.182 64.749 1.00 84.56 138 GLU A C 1
ATOM 1152 O O . GLU A 1 138 ? -50.950 10.750 65.794 1.00 84.56 138 GLU A O 1
ATOM 1157 N N . ALA A 1 139 ? -51.239 9.074 64.319 1.00 82.75 139 ALA A N 1
ATOM 1158 C CA . ALA A 1 139 ? -52.330 8.425 65.042 1.00 82.75 139 ALA A CA 1
ATOM 1159 C C . ALA A 1 139 ? -51.871 7.882 66.406 1.00 82.75 139 ALA A C 1
ATOM 1161 O O . ALA A 1 139 ? -52.514 8.156 67.418 1.00 82.75 139 ALA A O 1
ATOM 1162 N N . GLY A 1 140 ? -50.725 7.196 66.458 1.00 83.62 140 GLY A N 1
ATOM 1163 C CA . GLY A 1 140 ? -50.158 6.693 67.712 1.00 83.62 140 GLY A CA 1
ATOM 1164 C C . GLY A 1 140 ? -49.778 7.812 68.689 1.00 83.62 140 GLY A C 1
ATOM 1165 O O . GLY A 1 140 ? -50.006 7.690 69.891 1.00 83.62 140 GLY A O 1
ATOM 1166 N N . ILE A 1 141 ? -49.254 8.941 68.192 1.00 80.88 141 ILE A N 1
ATOM 1167 C CA . ILE A 1 141 ? -48.990 10.130 69.021 1.00 80.88 141 ILE A CA 1
ATOM 1168 C C . ILE A 1 141 ? -50.295 10.710 69.580 1.00 80.88 141 ILE A C 1
ATOM 1170 O O . ILE A 1 141 ? -50.332 11.104 70.747 1.00 80.88 141 ILE A O 1
ATOM 1174 N N . ALA A 1 142 ? -51.358 10.773 68.775 1.00 80.69 142 ALA A N 1
ATOM 1175 C CA . ALA A 1 142 ? -52.655 11.271 69.221 1.00 80.69 142 ALA A CA 1
ATOM 1176 C C . ALA A 1 142 ? -53.271 10.371 70.306 1.00 80.69 142 ALA A C 1
ATOM 1178 O O . ALA A 1 142 ? -53.715 10.882 71.333 1.00 80.69 142 ALA A O 1
ATOM 1179 N N . GLU A 1 143 ? -53.221 9.050 70.124 1.00 82.69 143 GLU A N 1
ATOM 1180 C CA . GLU A 1 143 ? -53.720 8.072 71.097 1.00 82.69 143 GLU A CA 1
ATOM 1181 C C . GLU A 1 143 ? -52.936 8.132 72.417 1.00 82.69 143 GLU A C 1
ATOM 1183 O O . GLU A 1 143 ? -53.526 8.173 73.498 1.00 82.69 143 GLU A O 1
ATOM 1188 N N . LEU A 1 144 ? -51.602 8.233 72.349 1.00 79.00 144 LEU A N 1
ATOM 1189 C CA . LEU A 1 144 ? -50.758 8.414 73.534 1.00 79.00 144 LEU A CA 1
ATOM 1190 C C . LEU A 1 144 ? -51.060 9.722 74.266 1.00 79.00 144 LEU A C 1
ATOM 1192 O O . LEU A 1 144 ? -51.059 9.748 75.497 1.00 79.00 144 LEU A O 1
ATOM 1196 N N . LYS A 1 145 ? -51.324 10.804 73.528 1.00 84.38 145 LYS A N 1
ATOM 1197 C CA . LYS A 1 145 ? -51.703 12.091 74.113 1.00 84.38 145 LYS A CA 1
ATOM 1198 C C . LYS A 1 145 ? -53.043 11.992 74.843 1.00 84.38 145 LYS A C 1
ATOM 1200 O O . LYS A 1 145 ? -53.142 12.445 75.977 1.00 84.38 145 LYS A O 1
ATOM 1205 N N . GLU A 1 146 ? -54.040 11.356 74.235 1.00 80.56 146 GLU A N 1
ATOM 1206 C CA . GLU A 1 146 ? -55.359 11.167 74.846 1.00 80.56 146 GLU A CA 1
ATOM 1207 C C . GLU A 1 146 ? -55.294 10.263 76.089 1.00 80.56 146 GLU A C 1
ATOM 1209 O O . GLU A 1 146 ? -55.883 10.577 77.126 1.00 80.56 146 GLU A O 1
ATOM 1214 N N . ALA A 1 147 ? -54.512 9.181 76.031 1.00 79.31 147 ALA A N 1
ATOM 1215 C CA . ALA A 1 147 ? -54.269 8.311 77.178 1.00 79.31 147 ALA A CA 1
ATOM 1216 C C . ALA A 1 147 ? -53.557 9.050 78.325 1.00 79.31 147 ALA A C 1
ATOM 1218 O O . ALA A 1 147 ? -53.900 8.850 79.493 1.00 79.31 147 ALA A O 1
ATOM 1219 N N . LEU A 1 148 ? -52.596 9.922 78.003 1.00 79.88 148 LEU A N 1
ATOM 1220 C CA . LEU A 1 148 ? -51.882 10.741 78.981 1.00 79.88 148 LEU A CA 1
ATOM 1221 C C . LEU A 1 148 ? -52.801 11.790 79.622 1.00 79.88 148 LEU A C 1
ATOM 1223 O O . LEU A 1 148 ? -52.794 11.926 80.844 1.00 79.88 148 LEU A O 1
ATOM 1227 N N . ASP A 1 149 ? -53.619 12.480 78.825 1.00 81.38 149 ASP A N 1
ATOM 1228 C CA . ASP A 1 149 ? -54.590 13.465 79.313 1.00 81.38 149 ASP A CA 1
ATOM 1229 C C . ASP A 1 149 ? -55.638 12.797 80.220 1.00 81.38 149 ASP A C 1
ATOM 1231 O O . ASP A 1 149 ? -55.977 13.317 81.286 1.00 81.38 149 ASP A O 1
ATOM 1235 N N . LYS A 1 150 ? -56.107 11.597 79.856 1.00 82.06 150 LYS A N 1
ATOM 1236 C CA . LYS A 1 150 ? -57.011 10.801 80.694 1.00 82.06 150 LYS A CA 1
ATOM 1237 C C . LYS A 1 150 ? -56.353 10.392 82.013 1.00 82.06 150 LYS A C 1
ATOM 1239 O O . LYS A 1 150 ? -56.932 10.620 83.072 1.00 82.06 150 LYS A O 1
ATOM 1244 N N . ALA A 1 151 ? -55.133 9.857 81.965 1.00 77.00 151 ALA A N 1
ATOM 1245 C CA . ALA A 1 151 ? -54.393 9.465 83.164 1.00 77.00 151 ALA A CA 1
ATOM 1246 C C . ALA A 1 151 ? -54.110 10.660 84.089 1.00 77.00 151 ALA A C 1
ATOM 1248 O O . ALA A 1 151 ? -54.203 10.528 85.310 1.00 77.00 151 ALA A O 1
ATOM 1249 N N . TYR A 1 152 ? -53.802 11.829 83.519 1.00 80.62 152 TYR A N 1
ATOM 1250 C CA . TYR A 1 152 ? -53.610 13.072 84.262 1.00 80.62 152 TYR A CA 1
ATOM 1251 C C . TYR A 1 152 ? -54.895 13.504 84.981 1.00 80.62 152 TYR A C 1
ATOM 1253 O O . TYR A 1 152 ? -54.860 13.784 86.180 1.00 80.62 152 TYR A O 1
ATOM 1261 N N . ASN A 1 153 ? -56.035 13.485 84.284 1.00 78.69 153 ASN A N 1
ATOM 1262 C CA . ASN A 1 153 ? -57.334 13.845 84.855 1.00 78.69 153 ASN A CA 1
ATOM 1263 C C . ASN A 1 153 ? -57.800 12.857 85.938 1.00 78.69 153 ASN A C 1
ATOM 1265 O O . ASN A 1 153 ? -58.289 13.284 86.985 1.00 78.69 153 ASN A O 1
ATOM 1269 N N . ASP A 1 154 ? -57.590 11.553 85.735 1.00 78.31 154 ASP A N 1
ATOM 1270 C CA . ASP A 1 154 ? -57.913 10.520 86.727 1.00 78.31 154 ASP A CA 1
ATOM 1271 C C . ASP A 1 154 ? -57.079 10.699 88.012 1.00 78.31 154 ASP A C 1
ATOM 1273 O O . ASP A 1 154 ? -57.600 10.596 89.127 1.00 78.31 154 ASP A O 1
ATOM 1277 N N . LEU A 1 155 ? -55.791 11.043 87.882 1.00 76.38 155 LEU A N 1
ATOM 1278 C CA . LEU A 1 155 ? -54.911 11.357 89.015 1.00 76.38 155 LEU A CA 1
ATOM 1279 C C . LEU A 1 155 ? -55.363 12.605 89.781 1.00 76.38 155 LEU A C 1
ATOM 1281 O O . LEU A 1 155 ? -55.338 12.614 91.016 1.00 76.38 155 LEU A O 1
ATOM 1285 N N . LEU A 1 156 ? -55.796 13.639 89.059 1.00 77.94 156 LEU A N 1
ATOM 1286 C CA . LEU A 1 156 ? -56.287 14.890 89.635 1.00 77.94 156 LEU A CA 1
ATOM 1287 C C . LEU A 1 156 ? -57.573 14.651 90.444 1.00 77.94 156 LEU A C 1
ATOM 1289 O O . LEU A 1 156 ? -57.652 15.056 91.605 1.00 77.94 156 LEU A O 1
ATOM 1293 N N . ALA A 1 157 ? -58.511 13.869 89.899 1.00 76.44 157 ALA A N 1
ATOM 1294 C CA . ALA A 1 157 ? -59.753 13.493 90.574 1.00 76.44 157 ALA A CA 1
ATOM 1295 C C . ALA A 1 157 ? -59.518 12.637 91.837 1.00 76.44 157 ALA A C 1
ATOM 1297 O O . ALA A 1 157 ? -60.164 12.835 92.871 1.00 76.44 157 ALA A O 1
ATOM 1298 N N . ILE A 1 158 ? -58.564 11.698 91.794 1.00 77.50 158 ILE A N 1
ATOM 1299 C CA . ILE A 1 158 ? -58.189 10.886 92.965 1.00 77.50 158 ILE A CA 1
ATOM 1300 C C . ILE A 1 158 ? -57.544 11.754 94.056 1.00 77.50 158 ILE A C 1
ATOM 1302 O O . ILE A 1 158 ? -57.800 11.537 95.246 1.00 77.50 158 ILE A O 1
ATOM 1306 N N . SER A 1 159 ? -56.716 12.726 93.666 1.00 69.00 159 SER A N 1
ATOM 1307 C CA . SER A 1 159 ? -56.077 13.666 94.590 1.00 69.00 159 SER A CA 1
ATOM 1308 C C . SER A 1 159 ? -57.108 14.546 95.302 1.00 69.00 159 SER A C 1
ATOM 1310 O O . SER A 1 159 ? -57.091 14.631 96.530 1.00 69.00 159 SER A O 1
ATOM 1312 N N . GLU A 1 160 ? -58.049 15.145 94.566 1.00 75.12 160 GLU A N 1
ATOM 1313 C CA . GLU A 1 160 ? -59.105 15.994 95.140 1.00 75.12 160 GLU A CA 1
ATOM 1314 C C . GLU A 1 160 ? -60.002 15.227 96.120 1.00 75.12 160 GLU A C 1
ATOM 1316 O O . GLU A 1 160 ? -60.275 15.708 97.224 1.00 75.12 160 GLU A O 1
ATOM 1321 N N . LYS A 1 161 ? -60.389 13.991 95.775 1.00 75.81 161 LYS A N 1
ATOM 1322 C CA . LYS A 1 161 ? -61.202 13.139 96.653 1.00 75.81 161 LYS A CA 1
ATOM 1323 C C . LYS A 1 161 ? -60.488 12.814 97.969 1.00 75.81 161 LYS A C 1
ATOM 1325 O O . LYS A 1 161 ? -61.074 12.950 99.039 1.00 75.81 161 LYS A O 1
ATOM 1330 N N . LYS A 1 162 ? -59.202 12.445 97.913 1.00 73.62 162 LYS A N 1
ATOM 1331 C CA . LYS A 1 162 ? -58.417 12.134 99.120 1.00 73.62 162 LYS A CA 1
ATOM 1332 C C . LYS A 1 162 ? -58.212 13.351 100.021 1.00 73.62 162 LYS A C 1
ATOM 1334 O O . LYS A 1 162 ? -58.245 13.202 101.239 1.00 73.62 162 LYS A O 1
ATOM 1339 N N . VAL A 1 163 ? -58.017 14.538 99.445 1.00 70.69 163 VAL A N 1
ATOM 1340 C CA . VAL A 1 163 ? -57.885 15.785 100.218 1.00 70.69 163 VAL A CA 1
ATOM 1341 C C . VAL A 1 163 ? -59.209 16.142 100.909 1.00 70.69 163 VAL A C 1
ATOM 1343 O O . VAL A 1 163 ? -59.197 16.518 102.081 1.00 70.69 163 VAL A O 1
ATOM 1346 N N . SER A 1 164 ? -60.346 15.939 100.237 1.00 71.12 164 SER A N 1
ATOM 1347 C CA . SER A 1 164 ? -61.683 16.139 100.817 1.00 71.12 164 SER A CA 1
ATOM 1348 C C . SER A 1 164 ? -61.983 15.170 101.971 1.00 71.12 164 SER A C 1
ATOM 1350 O O . SER A 1 164 ? -62.440 15.592 103.035 1.00 71.12 164 SER A O 1
ATOM 1352 N N . ASP A 1 165 ? -61.688 13.879 101.799 1.00 72.19 165 ASP A N 1
ATOM 1353 C CA . ASP A 1 165 ? -61.966 12.851 102.813 1.00 72.19 165 ASP A CA 1
ATOM 1354 C C . ASP A 1 165 ? -61.108 13.045 104.084 1.00 72.19 165 ASP A C 1
ATOM 1356 O O . ASP A 1 165 ? -61.579 12.840 105.208 1.00 72.19 165 ASP A O 1
ATOM 1360 N N . LEU A 1 166 ? -59.860 13.513 103.931 1.00 65.94 166 LEU A N 1
ATOM 1361 C CA . LEU A 1 166 ? -58.985 13.851 105.061 1.00 65.94 166 LEU A CA 1
ATOM 1362 C C . LEU A 1 166 ? -59.453 15.097 105.826 1.00 65.94 166 LEU A C 1
ATOM 1364 O O . LEU A 1 166 ? -59.364 15.119 107.056 1.00 65.94 166 LEU A O 1
ATOM 1368 N N . ALA A 1 167 ? -59.982 16.112 105.140 1.00 62.88 167 ALA A N 1
ATOM 1369 C CA . ALA A 1 167 ? -60.511 17.308 105.794 1.00 62.88 167 ALA A CA 1
ATOM 1370 C C . ALA A 1 167 ? -61.725 16.973 106.686 1.00 62.88 167 ALA A C 1
ATOM 1372 O O . ALA A 1 167 ? -61.757 17.357 107.856 1.00 62.88 167 ALA A O 1
ATOM 1373 N N . ALA A 1 168 ? -62.661 16.157 106.187 1.00 63.91 168 ALA A N 1
ATOM 1374 C CA . ALA A 1 168 ? -63.863 15.759 106.928 1.00 63.91 168 ALA A CA 1
ATOM 1375 C C . ALA A 1 168 ? -63.562 14.888 108.166 1.00 63.91 168 ALA A C 1
ATOM 1377 O O . ALA A 1 168 ? -64.202 15.029 109.209 1.00 63.91 168 ALA A O 1
ATOM 1378 N N . SER A 1 169 ? -62.556 14.009 108.088 1.00 62.06 169 SER A N 1
ATOM 1379 C CA . SER A 1 169 ? -62.160 13.152 109.216 1.00 62.06 169 SER A CA 1
ATOM 1380 C C . SER A 1 169 ? -61.482 13.915 110.360 1.00 62.06 169 SER A C 1
ATOM 1382 O O . SER A 1 169 ? -61.428 13.400 111.483 1.00 62.06 169 SER A O 1
ATOM 1384 N N . THR A 1 170 ? -60.921 15.095 110.093 1.00 60.50 170 THR A N 1
ATOM 1385 C CA . THR A 1 170 ? -60.119 15.834 111.078 1.00 60.50 170 THR A CA 1
ATOM 1386 C C . THR A 1 170 ? -61.001 16.743 111.945 1.00 60.50 170 THR A C 1
ATOM 1388 O O . THR A 1 170 ? -60.811 16.779 113.160 1.00 60.50 170 THR A O 1
ATOM 1391 N N . ASP A 1 171 ? -62.048 17.352 111.379 1.00 55.81 171 ASP A N 1
ATOM 1392 C CA . ASP A 1 171 ? -63.017 18.188 112.116 1.00 55.81 171 ASP A CA 1
ATOM 1393 C C . ASP A 1 171 ? -63.896 17.394 113.102 1.00 55.81 171 ASP A C 1
ATOM 1395 O O . ASP A 1 171 ? -64.182 17.854 114.212 1.00 55.81 171 ASP A O 1
ATOM 1399 N N . ALA A 1 172 ? -64.271 16.158 112.753 1.00 61.16 172 ALA A N 1
ATOM 1400 C CA . ALA A 1 172 ? -65.083 15.296 113.619 1.00 61.16 172 ALA A CA 1
ATOM 1401 C C . ALA A 1 172 ? -64.334 14.821 114.883 1.00 61.16 172 ALA A C 1
ATOM 1403 O O . ALA A 1 172 ? -64.948 14.493 115.898 1.00 61.16 172 ALA A O 1
ATOM 1404 N N . ARG A 1 173 ? -62.993 14.785 114.845 1.00 60.09 173 ARG A N 1
ATOM 1405 C CA . ARG A 1 173 ? -62.166 14.370 115.991 1.00 60.09 173 ARG A CA 1
ATOM 1406 C C . ARG A 1 173 ? -61.949 15.483 117.014 1.00 60.09 173 ARG A C 1
ATOM 1408 O O . ARG A 1 173 ? -61.795 15.173 118.193 1.00 60.09 173 ARG A O 1
ATOM 1415 N N . PHE A 1 174 ? -61.957 16.748 116.598 1.00 57.88 174 PHE A N 1
ATOM 1416 C CA . PHE A 1 174 ? -61.768 17.879 117.513 1.00 57.88 174 PHE A CA 1
ATOM 1417 C C . PHE A 1 174 ? -63.042 18.257 118.282 1.00 57.88 174 PHE A C 1
ATOM 1419 O O . PHE A 1 174 ? -62.947 18.731 119.410 1.00 57.88 174 PHE A O 1
ATOM 1426 N N . THR A 1 175 ? -64.226 17.978 117.735 1.00 63.25 175 THR A N 1
ATOM 1427 C CA . THR A 1 175 ? -65.521 18.259 118.385 1.00 63.25 175 THR A CA 1
ATOM 1428 C C . THR A 1 175 ? -65.871 17.257 119.491 1.00 63.25 175 THR A C 1
ATOM 1430 O O . THR A 1 175 ? -66.356 17.657 120.545 1.00 63.25 175 THR A O 1
ATOM 1433 N N . ALA A 1 176 ? -65.536 15.974 119.328 1.00 61.00 176 ALA A N 1
ATOM 1434 C CA . ALA A 1 176 ? -65.815 14.941 120.335 1.00 61.00 176 ALA A CA 1
ATOM 1435 C C . ALA A 1 176 ? -64.953 15.048 121.616 1.00 61.00 176 ALA A C 1
ATOM 1437 O O . ALA A 1 176 ? -65.330 14.529 122.665 1.00 61.00 176 ALA A O 1
ATOM 1438 N N . LEU A 1 177 ? -63.794 15.713 121.546 1.00 58.53 177 LEU A N 1
ATOM 1439 C CA . LEU A 1 177 ? -62.858 15.856 122.670 1.00 58.53 177 LEU A CA 1
ATOM 1440 C C . LEU A 1 177 ? -63.209 17.019 123.620 1.00 58.53 177 LEU A C 1
ATOM 1442 O O . LEU A 1 177 ? -62.809 16.979 124.782 1.00 58.53 177 LEU A O 1
ATOM 1446 N N . ASP A 1 178 ? -63.978 18.016 123.169 1.00 56.69 178 ASP A N 1
ATOM 1447 C CA . ASP A 1 178 ? -64.381 19.174 123.992 1.00 56.69 178 ASP A CA 1
ATOM 1448 C C . ASP A 1 178 ? -65.620 18.893 124.874 1.00 56.69 178 ASP A C 1
ATOM 1450 O O . ASP A 1 178 ? -65.811 19.528 125.914 1.00 56.69 178 ASP A O 1
ATOM 1454 N N . GLU A 1 179 ? -66.446 17.904 124.507 1.00 62.12 179 GLU A N 1
ATOM 1455 C CA . GLU A 1 179 ? -67.688 17.568 125.223 1.00 62.12 179 GLU A CA 1
ATOM 1456 C C . GLU A 1 179 ? -67.473 16.613 126.419 1.00 62.12 179 GLU A C 1
ATOM 1458 O O . GLU A 1 179 ? -68.119 16.781 127.457 1.00 62.12 179 GLU A O 1
ATOM 1463 N N . ASP A 1 180 ? -66.518 15.672 126.352 1.00 62.84 180 ASP A N 1
ATOM 1464 C CA . ASP A 1 180 ? -66.246 14.716 127.452 1.00 62.84 180 ASP A CA 1
ATOM 1465 C C . ASP A 1 180 ? -65.530 15.370 128.655 1.00 62.84 180 ASP A C 1
ATOM 1467 O O . ASP A 1 180 ? -65.663 14.920 129.797 1.00 62.84 180 ASP A O 1
ATOM 1471 N N . ALA A 1 181 ? -64.818 16.479 128.431 1.00 56.31 181 ALA A N 1
ATOM 1472 C CA . ALA A 1 181 ? -64.079 17.188 129.477 1.00 56.31 181 ALA A CA 1
ATOM 1473 C C . ALA A 1 181 ? -64.987 17.983 130.442 1.00 56.31 181 ALA A C 1
ATOM 1475 O O . ALA A 1 181 ? -64.629 18.173 131.602 1.00 56.31 181 ALA A O 1
ATOM 1476 N N . LYS A 1 182 ? -66.183 18.414 130.011 1.00 60.19 182 LYS A N 1
ATOM 1477 C CA . LYS A 1 182 ? -67.078 19.286 130.806 1.00 60.19 182 LYS A CA 1
ATOM 1478 C C . LYS A 1 182 ? -68.031 18.524 131.740 1.00 60.19 182 LYS A C 1
ATOM 1480 O O . LYS A 1 182 ? -68.481 19.082 132.738 1.00 60.19 182 LYS A O 1
ATOM 1485 N N . ALA A 1 183 ? -68.317 17.247 131.469 1.00 59.94 183 ALA A N 1
ATOM 1486 C CA . ALA A 1 183 ? -69.291 16.458 132.235 1.00 59.94 183 ALA A CA 1
ATOM 1487 C C . ALA A 1 183 ? -68.735 15.859 133.544 1.00 59.94 183 ALA A C 1
ATOM 1489 O O . ALA A 1 183 ? -69.496 15.571 134.470 1.00 59.94 183 ALA A O 1
ATOM 1490 N N . LYS A 1 184 ? -67.412 15.670 133.650 1.00 64.12 184 LYS A N 1
ATOM 1491 C CA . LYS A 1 184 ? -66.782 14.966 134.785 1.00 64.12 184 LYS A CA 1
ATOM 1492 C C . LYS A 1 184 ? -66.482 15.857 135.999 1.00 64.12 184 LYS A C 1
ATOM 1494 O O . LYS A 1 184 ? -66.332 15.331 137.098 1.00 64.12 184 LYS A O 1
ATOM 1499 N N . ASP A 1 185 ? -66.509 17.180 135.842 1.00 54.47 185 ASP A N 1
ATOM 1500 C CA . ASP A 1 185 ? -66.154 18.141 136.901 1.00 54.47 185 ASP A CA 1
ATOM 1501 C C . ASP A 1 185 ? -67.316 18.472 137.871 1.00 54.47 185 ASP A C 1
ATOM 1503 O O . ASP A 1 185 ? -67.094 18.889 139.006 1.00 54.47 185 ASP A O 1
ATOM 1507 N N . GLN A 1 186 ? -68.579 18.238 137.484 1.00 53.09 186 GLN A N 1
ATOM 1508 C CA . GLN A 1 186 ? -69.753 18.620 138.297 1.00 53.09 186 GLN A CA 1
ATOM 1509 C C . GLN A 1 186 ? -70.225 17.551 139.301 1.00 53.09 186 GLN A C 1
ATOM 1511 O O . GLN A 1 186 ? -70.901 17.875 140.276 1.00 53.09 186 GLN A O 1
ATOM 1516 N N . ALA A 1 187 ? -69.866 16.279 139.111 1.00 57.66 187 ALA A N 1
ATOM 1517 C CA . ALA A 1 187 ? -70.410 15.173 139.910 1.00 57.66 187 ALA A CA 1
ATOM 1518 C C . ALA A 1 187 ? -69.683 14.931 141.250 1.00 57.66 187 ALA A C 1
ATOM 1520 O O . ALA A 1 187 ? -70.215 14.247 142.128 1.00 57.66 187 ALA A O 1
ATOM 1521 N N . VAL A 1 188 ? -68.474 15.473 141.426 1.00 54.97 188 VAL A N 1
ATOM 1522 C CA . VAL A 1 188 ? -67.585 15.118 142.548 1.00 54.97 188 VAL A CA 1
ATOM 1523 C C . VAL A 1 188 ? -67.851 15.952 143.813 1.00 54.97 188 VAL A C 1
ATOM 1525 O O . VAL A 1 188 ? -67.698 15.438 144.918 1.00 54.97 188 VAL A O 1
ATOM 1528 N N . ASN A 1 189 ? -68.358 17.183 143.696 1.00 50.84 189 ASN A N 1
ATOM 1529 C CA . ASN A 1 189 ? -68.460 18.104 144.841 1.00 50.84 189 ASN A CA 1
ATOM 1530 C C . ASN A 1 189 ? -69.714 17.942 145.729 1.00 50.84 189 ASN A C 1
ATOM 1532 O O . ASN A 1 189 ? -69.741 18.476 146.830 1.00 50.84 189 ASN A O 1
ATOM 1536 N N . GLY A 1 190 ? -70.747 17.198 145.312 1.00 54.97 190 GLY A N 1
ATOM 1537 C CA . GLY A 1 190 ? -72.005 17.089 146.078 1.00 54.97 190 GLY A CA 1
ATOM 1538 C C . GLY A 1 190 ? -72.092 15.909 147.054 1.00 54.97 190 GLY A C 1
ATOM 1539 O O . GLY A 1 190 ? -73.003 15.845 147.874 1.00 54.97 190 GLY A O 1
ATOM 1540 N N . ARG A 1 191 ? -71.179 14.936 146.957 1.00 55.94 191 ARG A N 1
ATOM 1541 C CA . ARG A 1 191 ? -71.386 13.594 147.534 1.00 55.94 191 ARG A CA 1
ATOM 1542 C C . ARG A 1 191 ? -70.672 13.345 148.866 1.00 55.94 191 ARG A C 1
ATOM 1544 O O . ARG A 1 191 ? -70.861 12.285 149.454 1.00 55.94 191 ARG A O 1
ATOM 1551 N N . VAL A 1 192 ? -69.870 14.298 149.337 1.00 50.31 192 VAL A N 1
ATOM 1552 C CA . VAL A 1 192 ? -68.968 14.112 150.488 1.00 50.31 192 VAL A CA 1
ATOM 1553 C C . VAL A 1 192 ? -69.598 14.543 151.825 1.00 50.31 192 VAL A C 1
ATOM 1555 O O . VAL A 1 192 ? -69.288 13.940 152.849 1.00 50.31 192 VAL A O 1
ATOM 1558 N N . ASP A 1 193 ? -70.570 15.463 151.837 1.00 49.69 193 ASP A N 1
ATOM 1559 C CA . ASP A 1 193 ? -71.052 16.065 153.096 1.00 49.69 193 ASP A CA 1
ATOM 1560 C C . ASP A 1 193 ? -72.285 15.382 153.728 1.00 49.69 193 ASP A C 1
ATOM 1562 O O . ASP A 1 193 ? -72.507 15.490 154.934 1.00 49.69 193 ASP A O 1
ATOM 1566 N N . GLU A 1 194 ? -73.079 14.612 152.973 1.00 50.94 194 GLU A N 1
ATOM 1567 C CA . GLU A 1 194 ? -74.333 14.022 153.491 1.00 50.94 194 GLU A CA 1
ATOM 1568 C C . GLU A 1 194 ? -74.136 12.654 154.190 1.00 50.94 194 GLU A C 1
ATOM 1570 O O . GLU A 1 194 ? -74.951 12.230 155.016 1.00 50.94 194 GLU A O 1
ATOM 1575 N N . LEU A 1 195 ? -73.034 11.952 153.900 1.00 52.28 195 LEU A N 1
ATOM 1576 C CA . LEU A 1 195 ? -72.810 10.560 154.326 1.00 52.28 195 LEU A CA 1
ATOM 1577 C C . LEU A 1 195 ? -72.282 10.401 155.762 1.00 52.28 195 LEU A C 1
ATOM 1579 O O . LEU A 1 195 ? -72.353 9.307 156.319 1.00 52.28 195 LEU A O 1
ATOM 1583 N N . THR A 1 196 ? -71.826 11.476 156.406 1.00 53.88 196 THR A N 1
ATOM 1584 C CA . THR A 1 196 ? -71.239 11.409 157.759 1.00 53.88 196 THR A CA 1
ATOM 1585 C C . THR A 1 196 ? -72.299 11.383 158.874 1.00 53.88 196 THR A C 1
ATOM 1587 O O . THR A 1 196 ? -72.042 10.870 159.960 1.00 53.88 196 THR A O 1
ATOM 1590 N N . ALA A 1 197 ? -73.524 11.867 158.626 1.00 54.50 197 ALA A N 1
ATOM 1591 C CA . ALA A 1 197 ? -74.525 12.071 159.685 1.00 54.50 197 ALA A CA 1
ATOM 1592 C C . ALA A 1 197 ? -75.572 10.945 159.835 1.00 54.50 197 ALA A C 1
ATOM 1594 O O . ALA A 1 197 ? -76.168 10.797 160.902 1.00 54.50 197 ALA A O 1
ATOM 1595 N N . ARG A 1 198 ? -75.824 10.133 158.797 1.00 54.66 198 ARG A N 1
ATOM 1596 C CA . ARG A 1 198 ? -76.923 9.139 158.806 1.00 54.66 198 ARG A CA 1
ATOM 1597 C C . ARG A 1 198 ? -76.533 7.752 159.324 1.00 54.66 198 ARG A C 1
ATOM 1599 O O . ARG A 1 198 ? -77.409 6.992 159.729 1.00 54.66 198 ARG A O 1
ATOM 1606 N N . THR A 1 199 ? -75.246 7.430 159.377 1.00 52.38 199 THR A N 1
ATOM 1607 C CA . THR A 1 199 ? -74.755 6.058 159.598 1.00 52.38 199 THR A CA 1
ATOM 1608 C C . THR A 1 199 ? -74.918 5.561 161.043 1.00 52.38 199 THR A C 1
ATOM 1610 O O . THR A 1 199 ? -74.964 4.359 161.277 1.00 52.38 199 THR A O 1
ATOM 1613 N N . ALA A 1 200 ? -75.091 6.452 162.027 1.00 54.12 200 ALA A N 1
ATOM 1614 C CA . ALA A 1 200 ? -75.192 6.071 163.442 1.00 54.12 200 ALA A CA 1
ATOM 1615 C C . ALA A 1 200 ? -76.565 5.500 163.864 1.00 54.12 200 ALA A C 1
ATOM 1617 O O . ALA A 1 200 ? -76.662 4.856 164.906 1.00 54.12 200 ALA A O 1
ATOM 1618 N N . LYS A 1 201 ? -77.635 5.710 163.079 1.00 53.91 201 LYS A N 1
ATOM 1619 C CA . LYS A 1 201 ? -79.010 5.322 163.463 1.00 53.91 201 LYS A CA 1
ATOM 1620 C C . LYS A 1 201 ? -79.501 4.041 162.775 1.00 53.91 201 LYS A C 1
ATOM 1622 O O . LYS A 1 201 ? -80.331 3.324 163.323 1.00 53.91 201 LYS A O 1
ATOM 1627 N N . THR A 1 202 ? -78.957 3.715 161.606 1.00 53.38 202 THR A N 1
ATOM 1628 C CA . THR A 1 202 ? -79.448 2.639 160.729 1.00 53.38 202 THR A CA 1
ATOM 1629 C C . THR A 1 202 ? -79.003 1.235 161.139 1.00 53.38 202 THR A C 1
ATOM 1631 O O . THR A 1 202 ? -79.646 0.264 160.752 1.00 53.38 202 THR A O 1
ATOM 1634 N N . PHE A 1 203 ? -77.957 1.096 161.960 1.00 52.19 203 PHE A N 1
ATOM 1635 C CA . PHE A 1 203 ? -77.408 -0.217 162.333 1.00 52.19 203 PHE A CA 1
ATOM 1636 C C . PHE A 1 203 ? -78.360 -1.108 163.147 1.00 52.19 203 PHE A C 1
ATOM 1638 O O . PHE A 1 203 ? -78.129 -2.310 163.229 1.00 52.19 203 PHE A O 1
ATOM 1645 N N . LYS A 1 204 ? -79.449 -0.563 163.707 1.00 54.09 204 LYS A N 1
ATOM 1646 C CA . LYS A 1 204 ? -80.426 -1.347 164.479 1.00 54.09 204 LYS A CA 1
ATOM 1647 C C . LYS A 1 204 ? -81.629 -1.830 163.655 1.00 54.09 204 LYS A C 1
ATOM 1649 O O . LYS A 1 204 ? -82.209 -2.850 163.993 1.00 54.09 204 LYS A O 1
ATOM 1654 N N . GLU A 1 205 ? -81.964 -1.146 162.560 1.00 55.22 205 GLU A N 1
ATOM 1655 C CA . GLU A 1 205 ? -83.108 -1.478 161.686 1.00 55.22 205 GLU A CA 1
ATOM 1656 C C . GLU A 1 205 ? -82.686 -2.271 160.429 1.00 55.22 205 GLU A C 1
ATOM 1658 O O . GLU A 1 205 ? -83.514 -2.898 159.770 1.00 55.22 205 GLU A O 1
ATOM 1663 N N . LEU A 1 206 ? -81.386 -2.286 160.099 1.00 54.75 206 LEU A N 1
ATOM 1664 C CA . LEU A 1 206 ? -80.834 -2.984 158.928 1.00 54.75 206 LEU A CA 1
ATOM 1665 C C . LEU A 1 206 ? -80.927 -4.516 159.037 1.00 54.75 206 LEU A C 1
ATOM 1667 O O . LEU A 1 206 ? -81.056 -5.197 158.022 1.00 54.75 206 LEU A O 1
ATOM 1671 N N . ASN A 1 207 ? -80.876 -5.060 160.255 1.00 61.06 207 ASN A N 1
ATOM 1672 C CA . ASN A 1 207 ? -80.797 -6.506 160.459 1.00 61.06 207 ASN A CA 1
ATOM 1673 C C . ASN A 1 207 ? -82.109 -7.229 160.105 1.00 61.06 207 ASN A C 1
ATOM 1675 O O . ASN A 1 207 ? -82.077 -8.339 159.594 1.00 61.06 207 ASN A O 1
ATOM 1679 N N . GLU A 1 208 ? -83.260 -6.580 160.291 1.00 60.84 208 GLU A N 1
ATOM 1680 C CA . GLU A 1 208 ? -84.578 -7.185 160.033 1.00 60.84 208 GLU A CA 1
ATOM 1681 C C . GLU A 1 208 ? -85.021 -7.046 158.563 1.00 60.84 208 GLU A C 1
ATOM 1683 O O . GLU A 1 208 ? -85.831 -7.826 158.072 1.00 60.84 208 GLU A O 1
ATOM 1688 N N . ARG A 1 209 ? -84.454 -6.091 157.811 1.00 60.78 209 ARG A N 1
ATOM 1689 C CA . ARG A 1 209 ? -84.761 -5.878 156.381 1.00 60.78 209 ARG A CA 1
ATOM 1690 C C . ARG A 1 209 ? -83.906 -6.723 155.430 1.00 60.78 209 ARG A C 1
ATOM 1692 O O . ARG A 1 209 ? -84.303 -6.937 154.284 1.00 60.78 209 ARG A O 1
ATOM 1699 N N . LEU A 1 210 ? -82.740 -7.184 155.884 1.00 60.56 210 LEU A N 1
ATOM 1700 C CA . LEU A 1 210 ? -81.810 -7.991 155.086 1.00 60.56 210 LEU A CA 1
ATOM 1701 C C . LEU A 1 210 ? -82.342 -9.404 154.811 1.00 60.56 210 LEU A C 1
ATOM 1703 O O . LEU A 1 210 ? -82.120 -9.920 153.717 1.00 60.56 210 LEU A O 1
ATOM 1707 N N . GLU A 1 211 ? -83.095 -10.007 155.734 1.00 68.69 211 GLU A N 1
ATOM 1708 C CA . GLU A 1 211 ? -83.604 -11.373 155.542 1.00 68.69 211 GLU A CA 1
ATOM 1709 C C . GLU A 1 211 ? -84.702 -11.466 154.464 1.00 68.69 211 GLU A C 1
ATOM 1711 O O . GLU A 1 211 ? -84.696 -12.406 153.668 1.00 68.69 211 GLU A O 1
ATOM 1716 N N . GLU A 1 212 ? -85.578 -10.462 154.337 1.00 67.44 212 GLU A N 1
ATOM 1717 C CA . GLU A 1 212 ? -86.656 -10.472 153.331 1.00 67.44 212 GLU A CA 1
ATOM 1718 C C . GLU A 1 212 ? -86.150 -10.123 151.915 1.00 67.44 212 GLU A C 1
ATOM 1720 O O . GLU A 1 212 ? -86.605 -10.678 150.911 1.00 67.44 212 GLU A O 1
ATOM 1725 N N . MET A 1 213 ? -85.132 -9.260 151.813 1.00 65.75 213 MET A N 1
ATOM 1726 C CA . MET A 1 213 ? -84.520 -8.872 150.534 1.00 65.75 213 MET A CA 1
ATOM 1727 C C . MET A 1 213 ? -83.794 -10.043 149.854 1.00 65.75 213 MET A C 1
ATOM 1729 O O . MET A 1 213 ? -83.875 -10.206 148.634 1.00 65.75 213 MET A O 1
ATOM 1733 N N . ILE A 1 214 ? -83.139 -10.906 150.640 1.00 70.19 214 ILE A N 1
ATOM 1734 C CA . ILE A 1 214 ? -82.423 -12.087 150.132 1.00 70.19 214 ILE A CA 1
ATOM 1735 C C . ILE A 1 214 ? -83.384 -13.065 149.438 1.00 70.19 214 ILE A C 1
ATOM 1737 O O . ILE A 1 214 ? -83.004 -13.730 148.469 1.00 70.19 214 ILE A O 1
ATOM 1741 N N . ARG A 1 215 ? -84.641 -13.147 149.890 1.00 74.88 215 ARG A N 1
ATOM 1742 C CA . ARG A 1 215 ? -85.638 -14.055 149.310 1.00 74.88 215 ARG A CA 1
ATOM 1743 C C . ARG A 1 215 ? -86.108 -13.603 147.923 1.00 74.88 215 ARG A C 1
ATOM 1745 O O . ARG A 1 215 ? -86.234 -14.440 147.031 1.00 74.88 215 ARG A O 1
ATOM 1752 N N . VAL A 1 216 ? -86.333 -12.304 147.728 1.00 73.12 216 VAL A N 1
ATOM 1753 C CA . VAL A 1 216 ? -86.808 -11.737 146.452 1.00 73.12 216 VAL A CA 1
ATOM 1754 C C . VAL A 1 216 ? -85.697 -11.708 145.397 1.00 73.12 216 VAL A C 1
ATOM 1756 O O . VAL A 1 216 ? -85.933 -12.089 144.248 1.00 73.12 216 VAL A O 1
ATOM 1759 N N . GLU A 1 217 ? -84.466 -11.349 145.775 1.00 69.50 217 GLU A N 1
ATOM 1760 C CA . GLU A 1 217 ? -83.351 -11.293 144.818 1.00 69.50 217 GLU A CA 1
ATOM 1761 C C . GLU A 1 217 ? -82.919 -12.679 144.316 1.00 69.50 217 GLU A C 1
ATOM 1763 O O . GLU A 1 217 ? -82.556 -12.823 143.149 1.00 69.50 217 GLU A O 1
ATOM 1768 N N . ARG A 1 218 ? -83.073 -13.746 145.116 1.00 73.69 218 ARG A N 1
ATOM 1769 C CA . ARG A 1 218 ? -82.844 -15.121 144.628 1.00 73.69 218 ARG A CA 1
ATOM 1770 C C . ARG A 1 218 ? -83.803 -15.529 143.503 1.00 73.69 218 ARG A C 1
ATOM 1772 O O . ARG A 1 218 ? -83.383 -16.215 142.575 1.00 73.69 218 ARG A O 1
ATOM 1779 N N . ALA A 1 219 ? -85.067 -15.103 143.547 1.00 72.06 219 ALA A N 1
ATOM 1780 C CA . ALA A 1 219 ? -86.040 -15.410 142.493 1.00 72.06 219 ALA A CA 1
ATOM 1781 C C . ALA A 1 219 ? -85.780 -14.608 141.203 1.00 72.06 219 ALA A C 1
ATOM 1783 O O . ALA A 1 219 ? -85.922 -15.128 140.093 1.00 72.06 219 ALA A O 1
ATOM 1784 N N . ARG A 1 220 ? -85.352 -13.349 141.343 1.00 76.94 220 ARG A N 1
ATOM 1785 C CA . ARG A 1 220 ? -85.003 -12.476 140.217 1.00 76.94 220 ARG A CA 1
ATOM 1786 C C . ARG A 1 220 ? -83.731 -12.942 139.505 1.00 76.94 220 ARG A C 1
ATOM 1788 O O . ARG A 1 220 ? -83.731 -13.042 138.279 1.00 76.94 220 ARG A O 1
ATOM 1795 N N . LEU A 1 221 ? -82.692 -13.304 140.261 1.00 74.44 221 LEU A N 1
ATOM 1796 C CA . LEU A 1 221 ? -81.443 -13.842 139.710 1.00 74.44 221 LEU A CA 1
ATOM 1797 C C . LEU A 1 221 ? -81.674 -15.143 138.932 1.00 74.44 221 LEU A C 1
ATOM 1799 O O . LEU A 1 221 ? -81.167 -15.273 137.823 1.00 74.44 221 LEU A O 1
ATOM 1803 N N . GLY A 1 222 ? -82.540 -16.036 139.422 1.00 76.06 222 GLY A N 1
ATOM 1804 C CA . GLY A 1 222 ? -82.889 -17.263 138.695 1.00 76.06 222 GLY A CA 1
ATOM 1805 C C . GLY A 1 222 ? -83.640 -17.039 137.371 1.00 76.06 222 GLY A C 1
ATOM 1806 O O . GLY A 1 222 ? -83.672 -17.933 136.527 1.00 76.06 222 GLY A O 1
ATOM 1807 N N . THR A 1 223 ? -84.245 -15.865 137.161 1.00 75.25 223 THR A N 1
ATOM 1808 C CA . THR A 1 223 ? -84.878 -15.505 135.876 1.00 75.25 223 THR A CA 1
ATOM 1809 C C . THR A 1 223 ? -83.850 -14.889 134.924 1.00 75.25 223 THR A C 1
ATOM 1811 O O . THR A 1 223 ? -83.774 -15.291 133.769 1.00 75.25 223 THR A O 1
ATOM 1814 N N . ILE A 1 224 ? -82.982 -14.011 135.439 1.00 74.81 224 ILE A N 1
ATOM 1815 C CA . ILE A 1 224 ? -81.876 -13.408 134.678 1.00 74.81 224 ILE A CA 1
ATOM 1816 C C . ILE A 1 224 ? -80.898 -14.478 134.172 1.00 74.81 224 ILE A C 1
ATOM 1818 O O . ILE A 1 224 ? -80.465 -14.412 133.025 1.00 74.81 224 ILE A O 1
ATOM 1822 N N . GLU A 1 225 ? -80.570 -15.486 134.985 1.00 74.12 225 GLU A N 1
ATOM 1823 C CA . GLU A 1 225 ? -79.697 -16.593 134.569 1.00 74.12 225 GLU A CA 1
ATOM 1824 C C . GLU A 1 225 ? -80.300 -17.412 133.419 1.00 74.12 225 GLU A C 1
ATOM 1826 O O . GLU A 1 225 ? -79.572 -17.841 132.521 1.00 74.12 225 GLU A O 1
ATOM 1831 N N . ARG A 1 226 ? -81.628 -17.590 133.408 1.00 77.62 226 ARG A N 1
ATOM 1832 C CA . ARG A 1 226 ? -82.337 -18.303 132.339 1.00 77.62 226 ARG A CA 1
ATOM 1833 C C . ARG A 1 226 ? -82.306 -17.513 131.029 1.00 77.62 226 ARG A C 1
ATOM 1835 O O . ARG A 1 226 ? -81.911 -18.062 130.004 1.00 77.62 226 ARG A O 1
ATOM 1842 N N . ASP A 1 227 ? -82.617 -16.220 131.084 1.00 78.62 227 ASP A N 1
ATOM 1843 C CA . ASP A 1 227 ? -82.616 -15.343 129.906 1.00 78.62 227 ASP A CA 1
ATOM 1844 C C . ASP A 1 227 ? -81.195 -15.152 129.339 1.00 78.62 227 ASP A C 1
ATOM 1846 O O . ASP A 1 227 ? -80.989 -15.126 128.122 1.00 78.62 227 ASP A O 1
ATOM 1850 N N . LEU A 1 228 ? -80.181 -15.079 130.211 1.00 79.38 228 LEU A N 1
ATOM 1851 C CA . LEU A 1 228 ? -78.773 -15.010 129.813 1.00 79.38 228 LEU A CA 1
ATOM 1852 C C . LEU A 1 228 ? -78.325 -16.300 129.110 1.00 79.38 228 LEU A C 1
ATOM 1854 O O . LEU A 1 228 ? -77.609 -16.238 128.105 1.00 79.38 228 LEU A O 1
ATOM 1858 N N . ALA A 1 229 ? -78.753 -17.465 129.605 1.00 77.06 229 ALA A N 1
ATOM 1859 C CA . ALA A 1 229 ? -78.465 -18.750 128.977 1.00 77.06 229 ALA A CA 1
ATOM 1860 C C . ALA A 1 229 ? -79.135 -18.883 127.595 1.00 77.06 229 ALA A C 1
ATOM 1862 O O . ALA A 1 229 ? -78.482 -19.313 126.638 1.00 77.06 229 ALA A O 1
ATOM 1863 N N . GLU A 1 230 ? -80.394 -18.459 127.451 1.00 80.50 230 GLU A N 1
ATOM 1864 C CA . GLU A 1 230 ? -81.105 -18.473 126.164 1.00 80.50 230 GLU A CA 1
ATOM 1865 C C . GLU A 1 230 ? -80.483 -17.500 125.149 1.00 80.50 230 GLU A C 1
ATOM 1867 O O . GLU A 1 230 ? -80.183 -17.892 124.016 1.00 80.50 230 GLU A O 1
ATOM 1872 N N . SER A 1 231 ? -80.182 -16.266 125.564 1.00 77.56 231 SER A N 1
ATOM 1873 C CA . SER A 1 231 ? -79.536 -15.255 124.713 1.00 77.56 231 SER A CA 1
ATOM 1874 C C . SER A 1 231 ? -78.144 -15.696 124.244 1.00 77.56 231 SER A C 1
ATOM 1876 O O . SER A 1 231 ? -77.822 -15.617 123.056 1.00 77.56 231 SER A O 1
ATOM 1878 N N . THR A 1 232 ? -77.339 -16.273 125.144 1.00 81.75 232 THR A N 1
ATOM 1879 C CA . THR A 1 232 ? -76.004 -16.795 124.807 1.00 81.75 232 THR A CA 1
ATOM 1880 C C . THR A 1 232 ? -76.087 -17.941 123.796 1.00 81.75 232 THR A C 1
ATOM 1882 O O . THR A 1 232 ? -75.243 -18.052 122.904 1.00 81.75 232 THR A O 1
ATOM 1885 N N . THR A 1 233 ? -77.111 -18.792 123.902 1.00 78.94 233 THR A N 1
ATOM 1886 C CA . THR A 1 233 ? -77.319 -19.915 122.975 1.00 78.94 233 THR A CA 1
ATOM 1887 C C . THR A 1 233 ? -77.720 -19.419 121.586 1.00 78.94 233 THR A C 1
ATOM 1889 O O . THR A 1 233 ? -77.173 -19.895 120.589 1.00 78.94 233 THR A O 1
ATOM 1892 N N . LYS A 1 234 ? -78.596 -18.410 121.511 1.00 83.00 234 LYS A N 1
ATOM 1893 C CA . LYS A 1 234 ? -78.997 -17.776 120.249 1.00 83.00 234 LYS A CA 1
ATOM 1894 C C . LYS A 1 234 ? -77.820 -17.087 119.553 1.00 83.00 234 LYS A C 1
ATOM 1896 O O . LYS A 1 234 ? -77.553 -17.376 118.394 1.00 83.00 234 LYS A O 1
ATOM 1901 N N . ILE A 1 235 ? -77.040 -16.290 120.285 1.00 81.19 235 ILE A N 1
ATOM 1902 C CA . ILE A 1 235 ? -75.852 -15.604 119.749 1.00 81.19 235 ILE A CA 1
ATOM 1903 C C . ILE A 1 235 ? -74.831 -16.609 119.189 1.00 81.19 235 ILE A C 1
ATOM 1905 O O . ILE A 1 235 ? -74.276 -16.401 118.113 1.00 81.19 235 ILE A O 1
ATOM 1909 N N . ARG A 1 236 ? -74.601 -17.738 119.874 1.00 80.56 236 ARG A N 1
ATOM 1910 C CA . ARG A 1 236 ? -73.716 -18.804 119.363 1.00 80.56 236 ARG A CA 1
ATOM 1911 C C . ARG A 1 236 ? -74.252 -19.459 118.087 1.00 80.56 236 ARG A C 1
ATOM 1913 O O . ARG A 1 236 ? -73.454 -19.841 117.234 1.00 80.56 236 ARG A O 1
ATOM 1920 N N . SER A 1 237 ? -75.570 -19.611 117.968 1.00 82.69 237 SER A N 1
ATOM 1921 C CA . SER A 1 237 ? -76.219 -20.138 116.762 1.00 82.69 237 SER A CA 1
ATOM 1922 C C . SER A 1 237 ? -76.080 -19.175 115.580 1.00 82.69 237 SER A C 1
ATOM 1924 O O . SER A 1 237 ? -75.701 -19.591 114.485 1.00 82.69 237 SER A O 1
ATOM 1926 N N . ASP A 1 238 ? -76.313 -17.885 115.811 1.00 81.06 238 ASP A N 1
ATOM 1927 C CA . ASP A 1 238 ? -76.217 -16.851 114.778 1.00 81.06 238 ASP A CA 1
ATOM 1928 C C . ASP A 1 238 ? -74.764 -16.698 114.297 1.00 81.06 238 ASP A C 1
ATOM 1930 O O . ASP A 1 238 ? -74.510 -16.699 113.093 1.00 81.06 238 ASP A O 1
ATOM 1934 N N . PHE A 1 239 ? -73.783 -16.710 115.212 1.00 84.12 239 PHE A N 1
ATOM 1935 C CA . PHE A 1 239 ? -72.365 -16.704 114.835 1.00 84.12 239 PHE A CA 1
ATOM 1936 C C . PHE A 1 239 ? -71.945 -17.944 114.048 1.00 84.12 239 PHE A C 1
ATOM 1938 O O . PHE A 1 239 ? -71.168 -17.817 113.109 1.00 84.12 239 PHE A O 1
ATOM 1945 N N . ARG A 1 240 ? -72.452 -19.139 114.382 1.00 84.19 240 ARG A N 1
ATOM 1946 C CA . ARG A 1 240 ? -72.193 -20.332 113.558 1.00 84.19 240 ARG A CA 1
ATOM 1947 C C . ARG A 1 240 ? -72.741 -20.173 112.146 1.00 84.19 240 ARG A C 1
ATOM 1949 O O . ARG A 1 240 ? -72.060 -20.542 111.199 1.00 84.19 240 ARG A O 1
ATOM 1956 N N . THR A 1 241 ? -73.940 -19.618 112.017 1.00 83.56 241 THR A N 1
ATOM 1957 C CA . THR A 1 241 ? -74.584 -19.424 110.713 1.00 83.56 241 THR A CA 1
ATOM 1958 C C . THR A 1 241 ? -73.807 -18.418 109.862 1.00 83.56 241 THR A C 1
ATOM 1960 O O . THR A 1 241 ? -73.558 -18.680 108.689 1.00 83.56 241 THR A O 1
ATOM 1963 N N . GLU A 1 242 ? -73.342 -17.314 110.455 1.00 82.00 242 GLU A N 1
ATOM 1964 C CA . GLU A 1 242 ? -72.531 -16.324 109.736 1.00 82.00 242 GLU A CA 1
ATOM 1965 C C . GLU A 1 242 ? -71.131 -16.856 109.394 1.00 82.00 242 GLU A C 1
ATOM 1967 O O . GLU A 1 242 ? -70.631 -16.589 108.305 1.00 82.00 242 GLU A O 1
ATOM 1972 N N . ILE A 1 243 ? -70.515 -17.666 110.266 1.00 83.25 243 ILE A N 1
ATOM 1973 C CA . ILE A 1 243 ? -69.245 -18.345 109.961 1.00 83.25 243 ILE A CA 1
ATOM 1974 C C . ILE A 1 243 ? -69.404 -19.275 108.754 1.00 83.25 243 ILE A C 1
ATOM 1976 O O . ILE A 1 243 ? -68.563 -19.240 107.860 1.00 83.25 243 ILE A O 1
ATOM 1980 N N . GLU A 1 244 ? -70.471 -20.077 108.695 1.00 83.75 244 GLU A N 1
ATOM 1981 C CA . GLU A 1 244 ? -70.717 -20.961 107.546 1.00 83.75 244 GLU A CA 1
ATOM 1982 C C . GLU A 1 244 ? -71.042 -20.174 106.267 1.00 83.75 244 GLU A C 1
ATOM 1984 O O . GLU A 1 244 ? -70.597 -20.555 105.186 1.00 83.75 244 GLU A O 1
ATOM 1989 N N . ARG A 1 245 ? -71.737 -19.033 106.371 1.00 88.62 245 ARG A N 1
ATOM 1990 C CA . ARG A 1 245 ? -71.987 -18.140 105.227 1.00 88.62 245 ARG A CA 1
ATOM 1991 C C . ARG A 1 245 ? -70.689 -17.556 104.671 1.00 88.62 245 ARG A C 1
ATOM 1993 O O . ARG A 1 245 ? -70.416 -17.698 103.485 1.00 88.62 245 ARG A O 1
ATOM 2000 N N . VAL A 1 246 ? -69.864 -16.958 105.534 1.00 83.19 246 VAL A N 1
ATOM 2001 C CA . VAL A 1 246 ? -68.568 -16.376 105.146 1.00 83.19 246 VAL A CA 1
ATOM 2002 C C . VAL A 1 246 ? -67.633 -17.448 104.595 1.00 83.19 246 VAL A C 1
ATOM 2004 O O . VAL A 1 246 ? -66.905 -17.190 103.641 1.00 83.19 246 VAL A O 1
ATOM 2007 N N . ARG A 1 247 ? -67.664 -18.660 105.160 1.00 87.56 247 ARG A N 1
ATOM 2008 C CA . ARG A 1 247 ? -66.911 -19.801 104.639 1.00 87.56 247 ARG A CA 1
ATOM 2009 C C . ARG A 1 247 ? -67.373 -20.190 103.234 1.00 87.56 247 ARG A C 1
ATOM 2011 O O . ARG A 1 247 ? -66.520 -20.377 102.373 1.00 87.56 247 ARG A O 1
ATOM 2018 N N . GLY A 1 248 ? -68.683 -20.262 102.997 1.00 84.88 248 GLY A N 1
ATOM 2019 C CA . GLY A 1 248 ? -69.249 -20.523 101.672 1.00 84.88 248 GLY A CA 1
ATOM 2020 C C . GLY A 1 248 ? -68.834 -19.474 100.637 1.00 84.88 248 GLY A C 1
ATOM 2021 O O . GLY A 1 248 ? -68.367 -19.836 99.559 1.00 84.88 248 GLY A O 1
ATOM 2022 N N . ASP A 1 249 ? -68.908 -18.188 100.992 1.00 84.44 249 ASP A N 1
ATOM 2023 C CA . ASP A 1 249 ? -68.472 -17.085 100.123 1.00 84.44 249 ASP A CA 1
ATOM 2024 C C . ASP A 1 249 ? -66.960 -17.177 99.814 1.00 84.44 249 ASP A C 1
ATOM 2026 O O . ASP A 1 249 ? -66.537 -16.983 98.673 1.00 84.44 249 ASP A O 1
ATOM 2030 N N . TYR A 1 250 ? -66.137 -17.539 100.808 1.00 87.56 250 TYR A N 1
ATOM 2031 C CA . TYR A 1 250 ? -64.695 -17.748 100.626 1.00 87.56 250 TYR A CA 1
ATOM 2032 C C . TYR A 1 250 ? -64.381 -18.937 99.715 1.00 87.56 250 TYR A C 1
ATOM 2034 O O . TYR A 1 250 ? -63.512 -18.838 98.851 1.00 87.56 250 TYR A O 1
ATOM 2042 N N . GLU A 1 251 ? -65.065 -20.066 99.908 1.00 87.00 251 GLU A N 1
ATOM 2043 C CA . GLU A 1 251 ? -64.893 -21.265 99.083 1.00 87.00 251 GLU A CA 1
ATOM 2044 C C . GLU A 1 251 ? -65.323 -20.993 97.630 1.00 87.00 251 GLU A C 1
ATOM 2046 O O . GLU A 1 251 ? -64.648 -21.432 96.697 1.00 87.00 251 GLU A O 1
ATOM 2051 N N . GLN A 1 252 ? -66.377 -20.196 97.423 1.00 87.25 252 GLN A N 1
ATOM 2052 C CA . GLN A 1 252 ? -66.831 -19.783 96.096 1.00 87.25 252 GLN A CA 1
ATOM 2053 C C . GLN A 1 252 ? -65.845 -18.830 95.402 1.00 87.25 252 GLN A C 1
ATOM 2055 O O . GLN A 1 252 ? -65.522 -19.036 94.230 1.00 87.25 252 GLN A O 1
ATOM 2060 N N . GLU A 1 253 ? -65.326 -17.818 96.101 1.00 85.06 253 GLU A N 1
ATOM 2061 C CA . GLU A 1 253 ? -64.338 -16.895 95.525 1.00 85.06 253 GLU A CA 1
ATOM 2062 C C . GLU A 1 253 ? -63.000 -17.604 95.262 1.00 85.06 253 GLU A C 1
ATOM 2064 O O . GLU A 1 253 ? -62.380 -17.393 94.220 1.00 85.06 253 GLU A O 1
ATOM 2069 N N . ALA A 1 254 ? -62.585 -18.523 96.142 1.00 85.19 254 ALA A N 1
ATOM 2070 C CA . ALA A 1 254 ? -61.417 -19.373 95.915 1.00 85.19 254 ALA A CA 1
ATOM 2071 C C . ALA A 1 254 ? -61.597 -20.280 94.685 1.00 85.19 254 ALA A C 1
ATOM 2073 O O . ALA A 1 254 ? -60.660 -20.453 93.903 1.00 85.19 254 ALA A O 1
ATOM 2074 N N . ALA A 1 255 ? -62.797 -20.830 94.473 1.00 85.38 255 ALA A N 1
ATOM 2075 C CA . ALA A 1 255 ? -63.110 -21.600 93.273 1.00 85.38 255 ALA A CA 1
ATOM 2076 C C . ALA A 1 255 ? -63.068 -20.733 92.004 1.00 85.38 255 ALA A C 1
ATOM 2078 O O . ALA A 1 255 ? -62.501 -21.171 91.002 1.00 85.38 255 ALA A O 1
ATOM 2079 N N . ARG A 1 256 ? -63.593 -19.496 92.048 1.00 92.00 256 ARG A N 1
ATOM 2080 C CA . ARG A 1 256 ? -63.511 -18.552 90.919 1.00 92.00 256 ARG A CA 1
ATOM 2081 C C . ARG A 1 256 ? -62.063 -18.208 90.584 1.00 92.00 256 ARG A C 1
ATOM 2083 O O . ARG A 1 256 ? -61.667 -18.326 89.432 1.00 92.00 256 ARG A O 1
ATOM 2090 N N . LEU A 1 257 ? -61.262 -17.855 91.589 1.00 87.12 257 LEU A N 1
ATOM 2091 C CA . LEU A 1 257 ? -59.851 -17.508 91.405 1.00 87.12 257 LEU A CA 1
ATOM 2092 C C . LEU A 1 257 ? -59.028 -18.677 90.852 1.00 87.12 257 LEU A C 1
ATOM 2094 O O . LEU A 1 257 ? -58.145 -18.458 90.028 1.00 87.12 257 LEU A O 1
ATOM 2098 N N . ASN A 1 258 ? -59.324 -19.916 91.253 1.00 86.62 258 ASN A N 1
ATOM 2099 C CA . ASN A 1 258 ? -58.689 -21.099 90.664 1.00 86.62 258 ASN A CA 1
ATOM 2100 C C . ASN A 1 258 ? -59.052 -21.283 89.183 1.00 86.62 258 ASN A C 1
ATOM 2102 O O . ASN A 1 258 ? -58.200 -21.683 88.390 1.00 86.62 258 ASN A O 1
A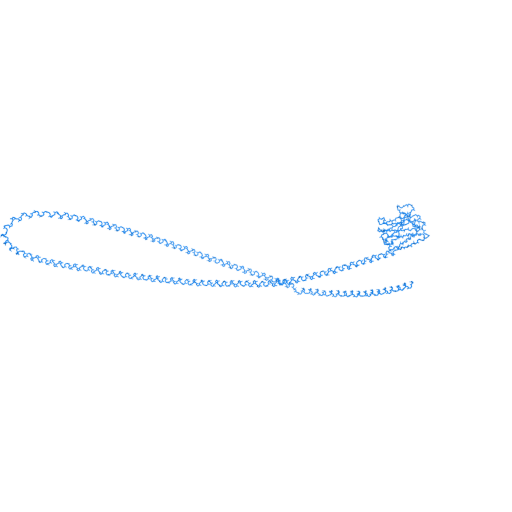TOM 2106 N N . LEU A 1 259 ? -60.296 -20.979 88.808 1.00 86.19 259 LEU A N 1
ATOM 2107 C CA . LEU A 1 259 ? -60.759 -20.993 87.420 1.00 86.19 259 LEU A CA 1
ATOM 2108 C C . LEU A 1 259 ? -60.045 -19.914 86.594 1.00 86.19 259 LEU A C 1
ATOM 2110 O O . LEU A 1 259 ? -59.445 -20.232 85.569 1.00 86.19 259 LEU A O 1
ATOM 2114 N N . ASP A 1 260 ? -60.006 -18.680 87.102 1.00 86.94 260 ASP A N 1
ATOM 2115 C CA . ASP A 1 260 ? -59.309 -17.554 86.469 1.00 86.94 260 ASP A CA 1
ATOM 2116 C C . ASP A 1 260 ? -57.803 -17.847 86.300 1.00 86.94 260 ASP A C 1
ATOM 2118 O O . ASP A 1 260 ? -57.214 -17.556 85.256 1.00 86.94 260 ASP A O 1
ATOM 2122 N N . LEU A 1 261 ? -57.169 -18.473 87.301 1.00 86.94 261 LEU A N 1
ATOM 2123 C CA . LEU A 1 261 ? -55.761 -18.877 87.246 1.00 86.94 261 LEU A CA 1
ATOM 2124 C C . LEU A 1 261 ? -55.507 -19.987 86.212 1.00 86.94 261 LEU A C 1
ATOM 2126 O O . LEU A 1 261 ? -54.508 -19.939 85.494 1.00 86.94 261 LEU A O 1
ATOM 2130 N N . SER A 1 262 ? -56.408 -20.969 86.105 1.00 85.75 262 SER A N 1
ATOM 2131 C CA . SER A 1 262 ? -56.335 -22.018 85.082 1.00 85.75 262 SER A CA 1
ATOM 2132 C C . SER A 1 262 ? -56.463 -21.437 83.672 1.00 85.75 262 SER A C 1
ATOM 2134 O O . SER A 1 262 ? -55.681 -21.791 82.789 1.00 85.75 262 SER A O 1
ATOM 2136 N N . ASP A 1 263 ? -57.393 -20.503 83.465 1.00 86.75 263 ASP A N 1
ATOM 2137 C CA . ASP A 1 263 ? -57.573 -19.805 82.189 1.00 86.75 263 ASP A CA 1
ATOM 2138 C C . ASP A 1 263 ? -56.342 -18.972 81.820 1.00 86.75 263 ASP A C 1
ATOM 2140 O O . ASP A 1 263 ? -55.929 -18.935 80.657 1.00 86.75 263 ASP A O 1
ATOM 2144 N N . LEU A 1 264 ? -55.720 -18.325 82.807 1.00 89.56 264 LEU A N 1
ATOM 2145 C CA . LEU A 1 264 ? -54.487 -17.575 82.604 1.00 89.56 264 LEU A CA 1
ATOM 2146 C C . LEU A 1 264 ? -53.325 -18.492 82.199 1.00 89.56 264 LEU A C 1
ATOM 2148 O O . LEU A 1 264 ? -52.587 -18.152 81.275 1.00 89.56 264 LEU A O 1
ATOM 2152 N N . HIS A 1 265 ? -53.184 -19.661 82.831 1.00 87.75 265 HIS A N 1
ATOM 2153 C CA . HIS A 1 265 ? -52.188 -20.658 82.428 1.00 87.75 265 HIS A CA 1
ATOM 2154 C C . HIS A 1 265 ? -52.435 -21.168 81.008 1.00 87.75 265 HIS A C 1
ATOM 2156 O O . HIS A 1 265 ? -51.496 -21.236 80.218 1.00 87.75 265 HIS A O 1
ATOM 2162 N N . MET A 1 266 ? -53.689 -21.444 80.645 1.00 87.06 266 MET A N 1
ATOM 2163 C CA . MET A 1 266 ? -54.020 -21.904 79.297 1.00 87.06 266 MET A CA 1
ATOM 2164 C C . MET A 1 266 ? -53.702 -20.834 78.244 1.00 87.06 266 MET A C 1
ATOM 2166 O O . MET A 1 266 ? -53.109 -21.143 77.212 1.00 87.06 266 MET A O 1
ATOM 2170 N N . LYS A 1 267 ? -54.009 -19.559 78.522 1.00 89.56 267 LYS A N 1
ATOM 2171 C CA . LYS A 1 267 ? -53.623 -18.432 77.655 1.00 89.56 267 LYS A CA 1
ATOM 2172 C C . LYS A 1 267 ? -52.108 -18.298 77.540 1.00 89.56 267 LYS A C 1
ATOM 2174 O O . LYS A 1 267 ? -51.605 -18.166 76.432 1.00 89.56 267 LYS A O 1
ATOM 2179 N N . HIS A 1 268 ? -51.385 -18.376 78.657 1.00 89.44 268 HIS A N 1
ATOM 2180 C CA . HIS A 1 268 ? -49.924 -18.336 78.664 1.00 89.44 268 HIS A CA 1
ATOM 2181 C C . HIS A 1 268 ? -49.318 -19.467 77.818 1.00 89.44 268 HIS A C 1
ATOM 2183 O O . HIS A 1 268 ? -48.382 -19.227 77.056 1.00 89.44 268 HIS A O 1
ATOM 2189 N N . ASP A 1 269 ? -49.861 -20.681 77.903 1.00 89.06 269 ASP A N 1
ATOM 2190 C CA . ASP A 1 269 ? -49.390 -21.817 77.110 1.00 89.06 269 ASP A CA 1
ATOM 2191 C C . ASP A 1 269 ? -49.668 -21.637 75.614 1.00 89.06 269 ASP A C 1
ATOM 2193 O O . ASP A 1 269 ? -48.794 -21.943 74.801 1.00 89.06 269 ASP A O 1
ATOM 2197 N N . VAL A 1 270 ? -50.822 -21.073 75.243 1.00 88.19 270 VAL A N 1
ATOM 2198 C CA . VAL A 1 270 ? -51.125 -20.706 73.849 1.00 88.19 270 VAL A CA 1
ATOM 2199 C C . VAL A 1 270 ? -50.149 -19.641 73.348 1.00 88.19 270 VAL A C 1
ATOM 2201 O O . VAL A 1 270 ? -49.503 -19.852 72.324 1.00 88.19 270 VAL A O 1
ATOM 2204 N N . THR A 1 271 ? -49.938 -18.551 74.094 1.00 87.31 271 THR A N 1
ATOM 2205 C CA . THR A 1 271 ? -48.966 -17.513 73.710 1.00 87.31 271 THR A CA 1
ATOM 2206 C C . THR A 1 271 ? -47.555 -18.093 73.583 1.00 87.31 271 THR A C 1
ATOM 2208 O O . THR A 1 271 ? -46.816 -17.757 72.662 1.00 87.31 271 THR A O 1
ATOM 2211 N N . LYS A 1 272 ? -47.166 -19.011 74.474 1.00 91.44 272 LYS A N 1
ATOM 2212 C CA . LYS A 1 272 ? -45.868 -19.691 74.410 1.00 91.44 272 LYS A CA 1
ATOM 2213 C C . LYS A 1 272 ? -45.745 -20.577 73.167 1.00 91.44 272 LYS A C 1
ATOM 2215 O O . LYS A 1 272 ? -44.679 -20.603 72.554 1.00 91.44 272 LYS A O 1
ATOM 2220 N N . GLN A 1 273 ? -46.804 -21.290 72.783 1.00 89.94 273 GLN A N 1
ATOM 2221 C CA . GLN A 1 273 ? -46.832 -22.072 71.544 1.00 89.94 273 GLN A CA 1
ATOM 2222 C C . GLN A 1 273 ? -46.718 -21.176 70.308 1.00 89.94 273 GLN A C 1
ATOM 2224 O O . GLN A 1 273 ? -45.925 -21.487 69.422 1.00 89.94 273 GLN A O 1
ATOM 2229 N N . GLU A 1 274 ? -47.431 -20.050 70.272 1.00 89.31 274 GLU A N 1
ATOM 2230 C CA . GLU A 1 274 ? -47.341 -19.071 69.182 1.00 89.31 274 GLU A CA 1
ATOM 2231 C C . GLU A 1 274 ? -45.934 -18.473 69.078 1.00 89.31 274 GLU A C 1
ATOM 2233 O O . GLU A 1 274 ? -45.354 -18.440 67.994 1.00 89.31 274 GLU A O 1
ATOM 2238 N N . ILE A 1 275 ? -45.333 -18.076 70.204 1.00 88.38 275 ILE A N 1
ATOM 2239 C CA . ILE A 1 275 ? -43.952 -17.575 70.239 1.00 88.38 275 ILE A CA 1
ATOM 2240 C C . ILE A 1 275 ? -42.980 -18.632 69.708 1.00 88.38 275 ILE A C 1
ATOM 2242 O O . ILE A 1 275 ? -42.137 -18.316 68.869 1.00 88.38 275 ILE A O 1
ATOM 2246 N N . ASN A 1 276 ? -43.102 -19.884 70.151 1.00 87.62 276 ASN A N 1
ATOM 2247 C CA . ASN A 1 276 ? -42.248 -20.971 69.670 1.00 87.62 276 ASN A CA 1
ATOM 2248 C C . ASN A 1 276 ? -42.448 -21.233 68.170 1.00 87.62 276 ASN A C 1
ATOM 2250 O O . ASN A 1 276 ? -41.476 -21.475 67.456 1.00 87.62 276 ASN A O 1
ATOM 2254 N N . PHE A 1 277 ? -43.687 -21.153 67.682 1.00 91.69 277 PHE A N 1
ATOM 2255 C CA . PHE A 1 277 ? -44.001 -21.275 66.262 1.00 91.69 277 PHE A CA 1
ATOM 2256 C C . PHE A 1 277 ? -43.321 -20.170 65.447 1.00 91.69 277 PHE A C 1
ATOM 2258 O O . PHE A 1 277 ? -42.621 -20.469 64.480 1.00 91.69 277 PHE A O 1
ATOM 2265 N N . PHE A 1 278 ? -43.442 -18.907 65.870 1.00 88.38 278 PHE A N 1
ATOM 2266 C CA . PHE A 1 278 ? -42.772 -17.792 65.201 1.00 88.38 278 PHE A CA 1
ATOM 2267 C C . PHE A 1 278 ? -41.252 -17.926 65.246 1.00 88.38 278 PHE A C 1
ATOM 2269 O O . PHE A 1 278 ? -40.603 -17.710 64.229 1.00 88.38 278 PHE A O 1
ATOM 2276 N N . GLN A 1 279 ? -40.676 -18.330 66.379 1.00 89.00 279 GLN A N 1
ATOM 2277 C CA . GLN A 1 279 ? -39.234 -18.561 66.493 1.00 89.00 279 GLN A CA 1
ATOM 2278 C C . GLN A 1 279 ? -38.748 -19.658 65.540 1.00 89.00 279 GLN A C 1
ATOM 2280 O O . GLN A 1 279 ? -37.730 -19.468 64.876 1.00 89.00 279 GLN A O 1
ATOM 2285 N N . SER A 1 280 ? -39.486 -20.768 65.429 1.00 89.12 280 SER A N 1
ATOM 2286 C CA . SER A 1 280 ? -39.173 -21.837 64.474 1.00 89.12 280 SER A CA 1
ATOM 2287 C C . SER A 1 280 ? -39.255 -21.334 63.036 1.00 89.12 280 SER A C 1
ATOM 2289 O O . SER A 1 280 ? -38.331 -21.546 62.259 1.00 89.12 280 SER A O 1
ATOM 2291 N N . HIS A 1 281 ? -40.319 -20.608 62.689 1.00 89.50 281 HIS A N 1
ATOM 2292 C CA . HIS A 1 281 ? -40.503 -20.098 61.333 1.00 89.50 281 HIS A CA 1
ATOM 2293 C C . HIS A 1 281 ? -39.418 -19.085 60.937 1.00 89.50 281 HIS A C 1
ATOM 2295 O O . HIS A 1 281 ? -38.917 -19.097 59.814 1.00 89.50 281 HIS A O 1
ATOM 2301 N N . LEU A 1 282 ? -39.005 -18.234 61.878 1.00 88.44 282 LEU A N 1
ATOM 2302 C CA . LEU A 1 282 ? -37.946 -17.247 61.673 1.00 88.44 282 LEU A CA 1
ATOM 2303 C C . LEU A 1 282 ? -36.573 -17.925 61.530 1.00 88.44 282 LEU A C 1
ATOM 2305 O O . LEU A 1 282 ? -35.756 -17.489 60.717 1.00 88.44 282 LEU A O 1
ATOM 2309 N N . ALA A 1 283 ? -36.332 -19.018 62.263 1.00 88.62 283 ALA A N 1
ATOM 2310 C CA . ALA A 1 283 ? -35.148 -19.856 62.083 1.00 88.62 283 ALA A CA 1
ATOM 2311 C C . ALA A 1 283 ? -35.133 -20.530 60.700 1.00 88.62 283 ALA A C 1
ATOM 2313 O O . ALA A 1 283 ? -34.125 -20.443 60.002 1.00 88.62 283 ALA A O 1
ATOM 2314 N N . ASP A 1 284 ? -36.258 -21.096 60.255 1.00 89.62 284 ASP A N 1
ATOM 2315 C CA . ASP A 1 284 ? -36.378 -21.708 58.926 1.00 89.62 284 ASP A CA 1
ATOM 2316 C C . ASP A 1 284 ? -36.157 -20.685 57.803 1.00 89.62 284 ASP A C 1
ATOM 2318 O O . ASP A 1 284 ? -35.452 -20.957 56.829 1.00 89.62 284 ASP A O 1
ATOM 2322 N N . GLN A 1 285 ? -36.708 -19.475 57.944 1.00 88.81 285 GLN A N 1
ATOM 2323 C CA . GLN A 1 285 ? -36.516 -18.396 56.975 1.00 88.81 285 GLN A CA 1
ATOM 2324 C C . GLN A 1 285 ? -35.056 -17.919 56.938 1.00 88.81 285 GLN A C 1
ATOM 2326 O O . GLN A 1 285 ? -34.507 -17.650 55.862 1.00 88.81 285 GLN A O 1
ATOM 2331 N N . LYS A 1 286 ? -34.395 -17.847 58.099 1.00 90.00 286 LYS A N 1
ATOM 2332 C CA . LYS A 1 286 ? -32.964 -17.540 58.194 1.00 90.00 286 LYS A CA 1
ATOM 2333 C C . LYS A 1 286 ? -32.120 -18.621 57.516 1.00 90.00 286 LYS A C 1
ATOM 2335 O O . LYS A 1 286 ? -31.243 -18.297 56.722 1.00 90.00 286 LYS A O 1
ATOM 2340 N N . ASP A 1 287 ? -32.402 -19.893 57.769 1.00 89.81 287 ASP A N 1
ATOM 2341 C CA . ASP A 1 287 ? -31.676 -21.002 57.148 1.00 89.81 287 ASP A CA 1
ATOM 2342 C C . ASP A 1 287 ? -31.902 -21.048 55.633 1.00 89.81 287 ASP A C 1
ATOM 2344 O O . ASP A 1 287 ? -30.963 -21.272 54.865 1.00 89.81 287 ASP A O 1
ATOM 2348 N N . TRP A 1 288 ? -33.127 -20.779 55.180 1.00 93.06 288 TRP A N 1
ATOM 2349 C CA . TRP A 1 288 ? -33.449 -20.690 53.760 1.00 93.06 288 TRP A CA 1
ATOM 2350 C C . TRP A 1 288 ? -32.697 -19.542 53.072 1.00 93.06 288 TRP A C 1
ATOM 2352 O O . TRP A 1 288 ? -32.041 -19.763 52.053 1.00 93.06 288 TRP A O 1
ATOM 2362 N N . THR A 1 289 ? -32.711 -18.337 53.651 1.00 87.81 289 THR A N 1
ATOM 2363 C CA . THR A 1 289 ? -31.970 -17.184 53.104 1.00 87.81 289 THR A CA 1
ATOM 2364 C C . THR A 1 289 ? -30.460 -17.422 53.103 1.00 87.81 289 THR A C 1
ATOM 2366 O O . THR A 1 289 ? -29.795 -17.111 52.115 1.00 87.81 289 THR A O 1
ATOM 2369 N N . GLN A 1 290 ? -29.913 -18.045 54.151 1.00 91.06 290 GLN A N 1
ATOM 2370 C CA . GLN A 1 290 ? -28.503 -18.436 54.221 1.00 91.06 290 GLN A CA 1
ATOM 2371 C C . GLN A 1 290 ? -28.134 -19.433 53.107 1.00 91.06 290 GLN A C 1
ATOM 2373 O O . GLN A 1 290 ? -27.090 -19.279 52.466 1.00 91.06 290 GLN A O 1
ATOM 2378 N N . ARG A 1 291 ? -28.987 -20.433 52.833 1.00 87.94 291 ARG A N 1
ATOM 2379 C CA . ARG A 1 291 ? -28.784 -21.380 51.720 1.00 87.94 291 ARG A CA 1
ATOM 2380 C C . ARG A 1 291 ? -28.790 -20.663 50.372 1.00 87.94 291 ARG A C 1
ATOM 2382 O O . ARG A 1 291 ? -27.854 -20.854 49.605 1.00 87.94 291 ARG A O 1
ATOM 2389 N N . GLN A 1 292 ? -29.753 -19.774 50.131 1.00 88.31 292 GLN A N 1
ATOM 2390 C CA . GLN A 1 292 ? -29.829 -18.993 48.889 1.00 88.31 292 GLN A CA 1
ATOM 2391 C C . GLN A 1 292 ? -28.612 -18.081 48.685 1.00 88.31 292 GLN A C 1
ATOM 2393 O O . GLN A 1 292 ? -28.056 -18.013 47.589 1.00 88.31 292 GLN A O 1
ATOM 2398 N N . LEU A 1 293 ? -28.131 -17.428 49.745 1.00 86.56 293 LEU A N 1
ATOM 2399 C CA . LEU A 1 293 ? -26.881 -16.659 49.719 1.00 86.56 293 LEU A CA 1
ATOM 2400 C C . LEU A 1 293 ? -25.668 -17.535 49.387 1.00 86.56 293 LEU A C 1
ATOM 2402 O O . LEU A 1 293 ? -24.771 -17.116 48.660 1.00 86.56 293 LEU A O 1
ATOM 2406 N N . THR A 1 294 ? -25.637 -18.766 49.892 1.00 89.25 294 THR A N 1
ATOM 2407 C CA . THR A 1 294 ? -24.530 -19.697 49.638 1.00 89.25 294 THR A CA 1
ATOM 2408 C C . THR A 1 294 ? -24.574 -20.243 48.205 1.00 89.25 294 THR A C 1
ATOM 2410 O O . THR A 1 294 ? -23.538 -20.321 47.542 1.00 89.25 294 THR A O 1
ATOM 2413 N N . GLU A 1 295 ? -25.762 -20.568 47.693 1.00 89.00 295 GLU A N 1
ATOM 2414 C CA . GLU A 1 295 ? -25.989 -20.993 46.304 1.00 89.00 295 GLU A CA 1
ATOM 2415 C C . GLU A 1 295 ? -25.637 -19.878 45.314 1.00 89.00 295 GLU A C 1
ATOM 2417 O O . GLU A 1 295 ? -24.875 -20.090 44.374 1.00 89.00 295 GLU A O 1
ATOM 2422 N N . THR A 1 296 ? -26.096 -18.652 45.562 1.00 87.44 296 THR A N 1
ATOM 2423 C CA . THR A 1 296 ? -25.741 -17.500 44.718 1.00 87.44 296 THR A CA 1
ATOM 2424 C C . THR A 1 296 ? -24.249 -17.176 44.788 1.00 87.44 296 THR A C 1
ATOM 2426 O O . THR A 1 296 ? -23.634 -16.915 43.753 1.00 87.44 296 THR A O 1
ATOM 2429 N N . ALA A 1 297 ? -23.620 -17.260 45.965 1.00 87.81 297 ALA A N 1
ATOM 2430 C CA . ALA A 1 297 ? -22.176 -17.066 46.103 1.00 87.81 297 ALA A CA 1
ATOM 2431 C C . ALA A 1 297 ? -21.364 -18.141 45.362 1.00 87.81 297 ALA A C 1
ATOM 2433 O O . ALA A 1 297 ? -20.338 -17.828 44.757 1.00 87.81 297 ALA A O 1
ATOM 2434 N N . THR A 1 298 ? -21.804 -19.401 45.385 1.00 89.69 298 THR A N 1
ATOM 2435 C CA . THR A 1 298 ? -21.142 -20.491 44.648 1.00 89.69 298 THR A CA 1
ATOM 2436 C C . THR A 1 298 ? -21.348 -20.365 43.141 1.00 89.69 298 THR A C 1
ATOM 2438 O O . THR A 1 298 ? -20.368 -20.470 42.406 1.00 89.69 298 THR A O 1
ATOM 2441 N N . ALA A 1 299 ? -22.555 -20.024 42.681 1.00 86.75 299 ALA A N 1
ATOM 2442 C CA . ALA A 1 299 ? -22.824 -19.724 41.274 1.00 86.75 299 ALA A CA 1
ATOM 2443 C C . ALA A 1 299 ? -21.984 -18.537 40.768 1.00 86.75 299 ALA A C 1
ATOM 2445 O O . ALA A 1 299 ? -21.373 -18.617 39.706 1.00 86.75 299 ALA A O 1
ATOM 2446 N N . THR A 1 300 ? -21.868 -17.468 41.563 1.00 86.38 300 THR A N 1
ATOM 2447 C CA . THR A 1 300 ? -21.036 -16.299 41.223 1.00 86.38 300 THR A CA 1
ATOM 2448 C C . THR A 1 300 ? -19.560 -16.682 41.106 1.00 86.38 300 THR A C 1
ATOM 2450 O O . THR A 1 300 ? -18.890 -16.257 40.168 1.00 86.38 300 THR A O 1
ATOM 2453 N N . ARG A 1 301 ? -19.043 -17.526 42.014 1.00 88.31 301 ARG A N 1
ATOM 2454 C CA . ARG A 1 301 ? -17.663 -18.027 41.908 1.00 88.31 301 ARG A CA 1
ATOM 2455 C C . ARG A 1 301 ? -17.458 -18.896 40.672 1.00 88.31 301 ARG A C 1
ATOM 2457 O O . ARG A 1 301 ? -16.413 -18.767 40.049 1.00 88.31 301 ARG A O 1
ATOM 2464 N N . ALA A 1 302 ? -18.421 -19.746 40.314 1.00 87.19 302 ALA A N 1
ATOM 2465 C CA . ALA A 1 302 ? -18.335 -20.568 39.107 1.00 87.19 302 ALA A CA 1
ATOM 2466 C C . ALA A 1 302 ? -18.238 -19.692 37.848 1.00 87.19 302 ALA A C 1
ATOM 2468 O O . ALA A 1 302 ? -17.292 -19.830 37.083 1.00 87.19 302 ALA A O 1
ATOM 2469 N N . VAL A 1 303 ? -19.120 -18.695 37.715 1.00 85.75 303 VAL A N 1
ATOM 2470 C CA . VAL A 1 303 ? -19.071 -17.725 36.606 1.00 85.75 303 VAL A CA 1
ATOM 2471 C C . VAL A 1 303 ? -17.749 -16.950 36.589 1.00 85.75 303 VAL A C 1
ATOM 2473 O O . VAL A 1 303 ? -17.196 -16.686 35.525 1.00 85.75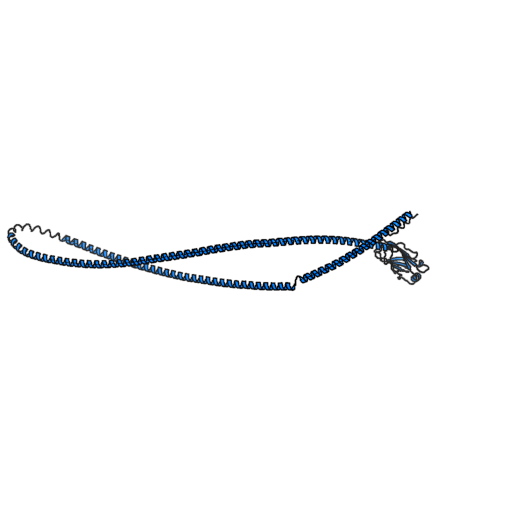 303 VAL A O 1
ATOM 2476 N N . GLN A 1 304 ? -17.212 -16.591 37.758 1.00 89.31 304 GLN A N 1
ATOM 2477 C CA . GLN A 1 304 ? -15.924 -15.905 37.849 1.00 89.31 304 GLN A CA 1
ATOM 2478 C C . GLN A 1 304 ? -14.755 -16.790 37.391 1.00 89.31 304 GLN A C 1
ATOM 2480 O O . GLN A 1 304 ? -13.846 -16.284 36.732 1.00 89.31 304 GLN A O 1
ATOM 2485 N N . VAL A 1 305 ? -14.770 -18.084 37.723 1.00 89.94 305 VAL A N 1
ATOM 2486 C CA . VAL A 1 305 ? -13.770 -19.052 37.246 1.00 89.94 305 VAL A CA 1
ATOM 2487 C C . VAL A 1 305 ? -13.881 -19.216 35.732 1.00 89.94 305 VAL A C 1
ATOM 2489 O O . VAL A 1 305 ? -12.877 -19.039 35.049 1.00 89.94 305 VAL A O 1
ATOM 2492 N N . ASP A 1 306 ? -15.086 -19.413 35.196 1.00 87.19 306 ASP A N 1
ATOM 2493 C CA . ASP A 1 306 ? -15.310 -19.535 33.749 1.00 87.19 306 ASP A CA 1
ATOM 2494 C C . ASP A 1 306 ? -14.849 -18.276 32.995 1.00 87.19 306 ASP A C 1
ATOM 2496 O O . ASP A 1 306 ? -14.203 -18.359 31.950 1.00 87.19 306 ASP A O 1
ATOM 2500 N N . ALA A 1 307 ? -15.113 -17.087 33.547 1.00 85.94 307 ALA A N 1
ATOM 2501 C CA . ALA A 1 307 ? -14.640 -15.826 32.981 1.00 85.94 307 ALA A CA 1
ATOM 2502 C C . ALA A 1 307 ? -13.104 -15.711 33.012 1.00 85.94 307 ALA A C 1
ATOM 2504 O O . ALA A 1 307 ? -12.504 -15.223 32.051 1.00 85.94 307 ALA A O 1
ATOM 2505 N N . GLN A 1 308 ? -12.450 -16.169 34.086 1.00 89.50 308 GLN A N 1
ATOM 2506 C CA . GLN A 1 308 ? -10.987 -16.206 34.173 1.00 89.50 308 GLN A CA 1
ATOM 2507 C C . GLN A 1 308 ? -10.375 -17.212 33.194 1.00 89.50 308 GLN A C 1
ATOM 2509 O O . GLN A 1 308 ? -9.367 -16.903 32.557 1.00 89.50 308 GLN A O 1
ATOM 2514 N N . GLU A 1 309 ? -10.982 -18.386 33.036 1.00 89.06 309 GLU A N 1
ATOM 2515 C CA . GLU A 1 309 ? -10.552 -19.391 32.064 1.00 89.06 309 GLU A CA 1
ATOM 2516 C C . GLU A 1 309 ? -10.746 -18.896 30.627 1.00 89.06 309 GLU A C 1
ATOM 2518 O O . GLU A 1 309 ? -9.829 -19.017 29.810 1.00 89.06 309 GLU A O 1
ATOM 2523 N N . GLY A 1 310 ? -11.877 -18.246 30.337 1.00 87.31 310 GLY A N 1
ATOM 2524 C CA . GLY A 1 310 ? -12.139 -17.584 29.060 1.00 87.31 310 GLY A CA 1
ATOM 2525 C C . GLY A 1 310 ? -11.112 -16.492 28.750 1.00 87.31 310 GLY A C 1
ATOM 2526 O O . GLY A 1 310 ? -10.559 -16.454 27.649 1.00 87.31 310 GLY A O 1
ATOM 2527 N N . LEU A 1 311 ? -10.771 -15.655 29.736 1.00 88.00 311 LEU A N 1
ATOM 2528 C CA . LEU A 1 311 ? -9.717 -14.645 29.607 1.00 88.00 311 LEU A CA 1
ATOM 2529 C C . LEU A 1 311 ? -8.344 -15.287 29.350 1.00 88.00 311 LEU A C 1
ATOM 2531 O O . LEU A 1 311 ? -7.593 -14.826 28.486 1.00 88.00 311 LEU A O 1
ATOM 2535 N N . ALA A 1 312 ? -8.005 -16.359 30.068 1.00 88.81 312 ALA A N 1
ATOM 2536 C CA . ALA A 1 312 ? -6.745 -17.076 29.889 1.00 88.81 312 ALA A CA 1
ATOM 2537 C C . ALA A 1 312 ? -6.653 -17.741 28.504 1.00 88.81 312 ALA A C 1
ATOM 2539 O O . ALA A 1 312 ? -5.598 -17.689 27.865 1.00 88.81 312 ALA A O 1
ATOM 2540 N N . ALA A 1 313 ? -7.748 -18.325 28.011 1.00 88.50 313 ALA A N 1
ATOM 2541 C CA . ALA A 1 313 ? -7.838 -18.894 26.670 1.00 88.50 313 ALA A CA 1
ATOM 2542 C C . ALA A 1 313 ? -7.686 -17.814 25.587 1.00 88.50 313 ALA A C 1
ATOM 2544 O O . ALA A 1 313 ? -6.855 -17.966 24.690 1.00 88.50 313 ALA A O 1
ATOM 2545 N N . ALA A 1 314 ? -8.397 -16.689 25.716 1.00 86.19 314 ALA A N 1
ATOM 2546 C CA . ALA A 1 314 ? -8.275 -15.550 24.806 1.00 86.19 314 ALA A CA 1
ATOM 2547 C C . ALA A 1 314 ? -6.845 -14.984 24.785 1.00 86.19 314 ALA A C 1
ATOM 2549 O O . ALA A 1 314 ? -6.292 -14.707 23.722 1.00 86.19 314 ALA A O 1
ATOM 2550 N N . THR A 1 315 ? -6.201 -14.891 25.951 1.00 88.69 315 THR A N 1
ATOM 2551 C CA . THR A 1 315 ? -4.807 -14.437 26.071 1.00 88.69 315 THR A CA 1
ATOM 2552 C C . THR A 1 315 ? -3.842 -15.400 25.372 1.00 88.69 315 THR A C 1
ATOM 2554 O O . THR A 1 315 ? -2.949 -14.959 24.650 1.00 88.69 315 THR A O 1
ATOM 2557 N N . LYS A 1 316 ? -4.035 -16.720 25.511 1.00 91.31 316 LYS A N 1
ATOM 2558 C CA . LYS A 1 316 ? -3.243 -17.724 24.777 1.00 91.31 316 LYS A CA 1
ATOM 2559 C C . LYS A 1 316 ? -3.441 -17.621 23.264 1.00 91.31 316 LYS A C 1
ATOM 2561 O O . LYS A 1 316 ? -2.457 -17.690 22.534 1.00 91.31 316 LYS A O 1
ATOM 2566 N N . MET A 1 317 ? -4.674 -17.418 22.795 1.00 89.00 317 MET A N 1
ATOM 2567 C CA . MET A 1 317 ? -4.954 -17.211 21.368 1.00 89.00 317 MET A CA 1
ATOM 2568 C C . MET A 1 317 ? -4.285 -15.939 20.838 1.00 89.00 317 MET A C 1
ATOM 2570 O O . MET A 1 317 ? -3.680 -15.973 19.772 1.00 89.00 317 MET A O 1
ATOM 2574 N N . LEU A 1 318 ? -4.316 -14.839 21.598 1.00 86.69 318 LEU A N 1
ATOM 2575 C CA . LEU A 1 318 ? -3.608 -13.604 21.242 1.00 86.69 318 LEU A CA 1
ATOM 2576 C C . LEU A 1 318 ? -2.093 -13.810 21.144 1.00 86.69 318 LEU A C 1
ATOM 2578 O O . LEU A 1 318 ? -1.467 -13.292 20.221 1.00 86.69 318 LEU A O 1
ATOM 2582 N N . HIS A 1 319 ? -1.499 -14.577 22.062 1.00 91.12 319 HIS A N 1
ATOM 2583 C CA . HIS A 1 319 ? -0.083 -14.930 21.979 1.00 91.12 319 HIS A CA 1
ATOM 2584 C C . HIS A 1 319 ? 0.229 -15.789 20.749 1.00 91.12 319 HIS A C 1
ATOM 2586 O O . HIS A 1 319 ? 1.167 -15.463 20.029 1.00 91.12 319 HIS A O 1
ATOM 2592 N N . ALA A 1 320 ? -0.588 -16.803 20.449 1.00 89.69 320 ALA A N 1
ATOM 2593 C CA . ALA A 1 320 ? -0.418 -17.625 19.251 1.00 89.69 320 ALA A CA 1
ATOM 2594 C C . ALA A 1 320 ? -0.511 -16.793 17.959 1.00 89.69 320 ALA A C 1
ATOM 2596 O O . ALA A 1 320 ? 0.366 -16.881 17.106 1.00 89.69 320 ALA A O 1
ATOM 2597 N N . LEU A 1 321 ? -1.506 -15.903 17.850 1.00 89.31 321 LEU A N 1
ATOM 2598 C CA . LEU A 1 321 ? -1.643 -14.994 16.705 1.00 89.31 321 LEU A CA 1
ATOM 2599 C C . LEU A 1 321 ? -0.459 -14.031 16.581 1.00 89.31 321 LEU A C 1
ATOM 2601 O O . LEU A 1 321 ? -0.016 -13.716 15.475 1.00 89.31 321 LEU A O 1
ATOM 2605 N N . ARG A 1 322 ? 0.070 -13.550 17.710 1.00 89.69 322 ARG A N 1
ATOM 2606 C CA . ARG A 1 322 ? 1.267 -12.707 17.727 1.00 89.69 322 ARG A CA 1
ATOM 2607 C C . ARG A 1 322 ? 2.488 -13.474 17.217 1.00 89.69 322 ARG A C 1
ATOM 2609 O O . ARG A 1 322 ? 3.252 -12.906 16.437 1.00 89.69 322 ARG A O 1
ATOM 2616 N N . ASP A 1 323 ? 2.664 -14.722 17.632 1.00 90.44 323 ASP A N 1
ATOM 2617 C CA . ASP A 1 323 ? 3.774 -15.570 17.195 1.00 90.44 323 ASP A CA 1
ATOM 2618 C C . ASP A 1 323 ? 3.649 -15.922 15.706 1.00 90.44 323 ASP A C 1
ATOM 2620 O O . ASP A 1 323 ? 4.626 -15.800 14.963 1.00 90.44 323 ASP A O 1
ATOM 2624 N N . ASP A 1 324 ? 2.440 -16.220 15.225 1.00 91.81 324 ASP A N 1
ATOM 2625 C CA . ASP A 1 324 ? 2.156 -16.418 13.799 1.00 91.81 324 ASP A CA 1
ATOM 2626 C C . ASP A 1 324 ? 2.466 -15.158 12.981 1.00 91.81 324 ASP A C 1
ATOM 2628 O O . ASP A 1 324 ? 3.093 -15.235 11.922 1.00 91.81 324 ASP A O 1
ATOM 2632 N N . ALA A 1 325 ? 2.109 -13.974 13.487 1.00 88.50 325 ALA A N 1
ATOM 2633 C CA . ALA A 1 325 ? 2.429 -12.702 12.842 1.00 88.50 325 ALA A CA 1
ATOM 2634 C C . ALA A 1 325 ? 3.942 -12.410 12.813 1.00 88.50 325 ALA A C 1
ATOM 2636 O O . ALA A 1 325 ? 4.438 -11.751 11.892 1.00 88.50 325 ALA A O 1
ATOM 2637 N N . VAL A 1 326 ? 4.702 -12.868 13.812 1.00 90.69 326 VAL A N 1
ATOM 2638 C CA . VAL A 1 326 ? 6.174 -12.807 13.796 1.00 90.69 326 VAL A CA 1
ATOM 2639 C C . VAL A 1 326 ? 6.731 -13.797 12.774 1.00 90.69 326 VAL A C 1
ATOM 2641 O O . VAL A 1 326 ? 7.507 -13.391 11.911 1.00 90.69 326 VAL A O 1
ATOM 2644 N N . SER A 1 327 ? 6.273 -15.051 12.789 1.00 89.12 327 SER A N 1
ATOM 2645 C CA . SER A 1 327 ? 6.693 -16.084 11.833 1.00 89.12 327 SER A CA 1
ATOM 2646 C C . SER A 1 327 ? 6.417 -15.672 10.385 1.00 89.12 327 SER A C 1
ATOM 2648 O O . SER A 1 327 ? 7.257 -15.849 9.500 1.00 89.12 327 SER A O 1
ATOM 2650 N N . PHE A 1 328 ? 5.254 -15.069 10.132 1.00 91.75 328 PHE A N 1
ATOM 2651 C CA . PHE A 1 328 ? 4.906 -14.529 8.826 1.00 91.75 328 PHE A CA 1
ATOM 2652 C C . PHE A 1 328 ? 5.877 -13.425 8.396 1.00 91.75 328 PHE A C 1
ATOM 2654 O O . PHE A 1 328 ? 6.390 -13.468 7.277 1.00 91.75 328 PHE A O 1
ATOM 2661 N N . ARG A 1 329 ? 6.198 -12.476 9.288 1.00 90.44 329 ARG A N 1
ATOM 2662 C CA . ARG A 1 329 ? 7.188 -11.424 9.005 1.00 90.44 329 ARG A CA 1
ATOM 2663 C C . ARG A 1 329 ? 8.569 -11.993 8.700 1.00 90.44 329 ARG A C 1
ATOM 2665 O O . ARG A 1 329 ? 9.202 -11.527 7.761 1.00 90.44 329 ARG A O 1
ATOM 2672 N N . GLU A 1 330 ? 9.019 -13.013 9.423 1.00 90.62 330 GLU A N 1
ATOM 2673 C CA . GLU A 1 330 ? 10.300 -13.675 9.146 1.00 90.62 330 GLU A CA 1
ATOM 2674 C C . GLU A 1 330 ? 10.309 -14.389 7.788 1.00 90.62 330 GLU A C 1
ATOM 2676 O O . GLU A 1 330 ? 11.291 -14.305 7.048 1.00 90.62 330 GLU A O 1
ATOM 2681 N N . LYS A 1 331 ? 9.213 -15.068 7.420 1.00 91.19 331 LYS A N 1
ATOM 2682 C CA . LYS A 1 331 ? 9.068 -15.691 6.093 1.00 91.19 331 LYS A CA 1
ATOM 2683 C C . LYS A 1 331 ? 9.075 -14.640 4.985 1.00 91.19 331 LYS A C 1
ATOM 2685 O O . LYS A 1 331 ? 9.789 -14.808 4.001 1.00 91.19 331 LYS A O 1
ATOM 2690 N N . MET A 1 332 ? 8.338 -13.544 5.162 1.00 88.75 332 MET A N 1
ATOM 2691 C CA . MET A 1 332 ? 8.335 -12.428 4.216 1.00 88.75 332 MET A CA 1
ATOM 2692 C C . MET A 1 332 ? 9.715 -11.779 4.101 1.00 88.75 332 MET A C 1
ATOM 2694 O O . MET A 1 332 ? 10.164 -11.526 2.990 1.00 88.75 332 MET A O 1
ATOM 2698 N N . ALA A 1 333 ? 10.431 -11.586 5.211 1.00 87.81 333 ALA A N 1
ATOM 2699 C CA . ALA A 1 333 ? 11.797 -11.069 5.197 1.00 87.81 333 ALA A CA 1
ATOM 2700 C C . ALA A 1 333 ? 12.751 -11.985 4.411 1.00 87.81 333 ALA A C 1
ATOM 2702 O O . ALA A 1 333 ? 13.566 -11.495 3.633 1.00 87.81 333 ALA A O 1
ATOM 2703 N N . LYS A 1 334 ? 12.613 -13.313 4.541 1.00 90.62 334 LYS A N 1
ATOM 2704 C CA . LYS A 1 334 ? 13.369 -14.279 3.726 1.00 90.62 334 LYS A CA 1
ATOM 2705 C C . LYS A 1 334 ? 13.036 -14.164 2.238 1.00 90.62 334 LYS A C 1
ATOM 2707 O O . LYS A 1 334 ? 13.955 -14.138 1.428 1.00 90.62 334 LYS A O 1
ATOM 2712 N N . TYR A 1 335 ? 11.758 -14.060 1.871 1.00 90.00 335 TYR A N 1
ATOM 2713 C CA . TYR A 1 335 ? 11.367 -13.865 0.470 1.00 90.00 335 TYR A CA 1
ATOM 2714 C C . TYR A 1 335 ? 11.895 -12.549 -0.103 1.00 90.00 335 TYR A C 1
ATOM 2716 O O . TYR A 1 335 ? 12.441 -12.546 -1.203 1.00 90.00 335 TYR A O 1
ATOM 2724 N N . ILE A 1 336 ? 11.795 -11.454 0.654 1.00 88.25 336 ILE A N 1
ATOM 2725 C CA . ILE A 1 336 ? 12.358 -10.153 0.273 1.00 88.25 336 ILE A CA 1
ATOM 2726 C C . ILE A 1 336 ? 13.870 -10.273 0.067 1.00 88.25 336 ILE A C 1
ATOM 2728 O O . ILE A 1 336 ? 14.375 -9.804 -0.944 1.00 88.25 336 ILE A O 1
ATOM 2732 N N . SER A 1 337 ? 14.582 -10.951 0.969 1.00 91.00 337 SER A N 1
ATOM 2733 C CA . SER A 1 337 ? 16.027 -11.168 0.847 1.00 91.00 337 SER A CA 1
ATOM 2734 C C . SER A 1 337 ? 16.399 -11.992 -0.392 1.00 91.00 337 SER A C 1
ATOM 2736 O O . SER A 1 337 ? 17.351 -11.646 -1.086 1.00 91.00 337 SER A O 1
ATOM 2738 N N . ILE A 1 338 ? 15.635 -13.039 -0.724 1.00 90.69 338 ILE A N 1
ATOM 2739 C CA . ILE A 1 338 ? 15.845 -13.822 -1.954 1.00 90.69 338 ILE A CA 1
ATOM 2740 C C . ILE A 1 338 ? 15.618 -12.951 -3.196 1.00 90.69 338 ILE A C 1
ATOM 2742 O O . ILE A 1 338 ? 16.419 -12.993 -4.129 1.00 90.69 338 ILE A O 1
ATOM 2746 N N . LEU A 1 339 ? 14.556 -12.140 -3.205 1.00 89.75 339 LEU A N 1
ATOM 2747 C CA . LEU A 1 339 ? 14.268 -11.219 -4.305 1.00 89.75 339 LEU A CA 1
ATOM 2748 C C . LEU A 1 339 ? 15.356 -10.150 -4.454 1.00 89.75 339 LEU A C 1
ATOM 2750 O O . LEU A 1 339 ? 15.754 -9.855 -5.576 1.00 89.75 339 LEU A O 1
ATOM 2754 N N . GLN A 1 340 ? 15.872 -9.617 -3.344 1.00 90.75 340 GLN A N 1
ATOM 2755 C CA . GLN A 1 340 ? 16.995 -8.678 -3.343 1.00 90.75 340 GLN A CA 1
ATOM 2756 C C . GLN A 1 340 ? 18.249 -9.320 -3.930 1.00 90.75 340 GLN A C 1
ATOM 2758 O O . GLN A 1 340 ? 18.812 -8.771 -4.866 1.00 90.75 340 GLN A O 1
ATOM 2763 N N . HIS A 1 341 ? 18.620 -10.527 -3.495 1.00 89.12 341 HIS A N 1
ATOM 2764 C CA . HIS A 1 341 ? 19.760 -11.240 -4.076 1.00 89.12 341 HIS A CA 1
ATOM 2765 C C . HIS A 1 341 ? 19.592 -11.531 -5.572 1.00 89.12 341 HIS A C 1
ATOM 2767 O O . HIS A 1 341 ? 20.551 -11.407 -6.331 1.00 89.12 341 HIS A O 1
ATOM 2773 N N . SER A 1 342 ? 18.385 -11.894 -6.016 1.00 89.31 342 SER A N 1
ATOM 2774 C CA . SER A 1 342 ? 18.103 -12.067 -7.445 1.00 89.31 342 SER A CA 1
ATOM 2775 C C . SER A 1 342 ? 18.230 -10.745 -8.204 1.00 89.31 342 SER A C 1
ATOM 2777 O O . SER A 1 342 ? 18.797 -10.716 -9.292 1.00 89.31 342 SER A O 1
ATOM 2779 N N . SER A 1 343 ? 17.725 -9.649 -7.633 1.00 88.81 343 SER A N 1
ATOM 2780 C CA . SER A 1 343 ? 17.817 -8.308 -8.213 1.00 88.81 343 SER A CA 1
ATOM 2781 C C . SER A 1 343 ? 19.265 -7.833 -8.312 1.00 88.81 343 SER A C 1
ATOM 2783 O O . SER A 1 343 ? 19.656 -7.309 -9.351 1.00 88.81 343 SER A O 1
ATOM 2785 N N . ASP A 1 344 ? 20.069 -8.053 -7.274 1.00 87.69 344 ASP A N 1
ATOM 2786 C CA . ASP A 1 344 ? 21.491 -7.711 -7.257 1.00 87.69 344 ASP A CA 1
ATOM 2787 C C . ASP A 1 344 ? 22.251 -8.533 -8.304 1.00 87.69 344 ASP A C 1
ATOM 2789 O O . ASP A 1 344 ? 23.004 -7.979 -9.099 1.00 87.69 344 ASP A O 1
ATOM 2793 N N . SER A 1 345 ? 21.967 -9.837 -8.402 1.00 90.56 345 SER A N 1
ATOM 2794 C CA . SER A 1 345 ? 22.548 -10.698 -9.438 1.00 90.56 345 SER A CA 1
ATOM 2795 C C . SER A 1 345 ? 22.176 -10.247 -10.855 1.00 90.56 345 SER A C 1
ATOM 2797 O O . SER A 1 345 ? 23.011 -10.323 -11.759 1.00 90.56 345 SER A O 1
ATOM 2799 N N . HIS A 1 346 ? 20.946 -9.770 -11.071 1.00 87.94 346 HIS A N 1
ATOM 2800 C CA . HIS A 1 346 ? 20.558 -9.164 -12.344 1.00 87.94 346 HIS A CA 1
ATOM 2801 C C . HIS A 1 346 ? 21.277 -7.835 -12.584 1.00 87.94 346 HIS A C 1
ATOM 2803 O O . HIS A 1 346 ? 21.720 -7.595 -13.704 1.00 87.94 346 HIS A O 1
ATOM 2809 N N . GLY A 1 347 ? 21.445 -7.006 -11.551 1.00 89.88 347 GLY A N 1
ATOM 2810 C CA . GLY A 1 347 ? 22.239 -5.780 -11.614 1.00 89.88 347 GLY A CA 1
ATOM 2811 C C . GLY A 1 347 ? 23.685 -6.050 -12.032 1.00 89.88 347 GLY A C 1
ATOM 2812 O O . GLY A 1 347 ? 24.189 -5.408 -12.951 1.00 89.88 347 GLY A O 1
ATOM 2813 N N . ASP A 1 348 ? 24.324 -7.060 -11.445 1.00 89.19 348 ASP A N 1
ATOM 2814 C CA . ASP A 1 348 ? 25.679 -7.484 -11.808 1.00 89.19 348 ASP A CA 1
ATOM 2815 C C . ASP A 1 348 ? 25.759 -7.994 -13.253 1.00 89.19 348 ASP A C 1
ATOM 2817 O O . ASP A 1 348 ? 26.688 -7.648 -13.988 1.00 89.19 348 ASP A O 1
ATOM 2821 N N . ALA A 1 349 ? 24.766 -8.772 -13.698 1.00 89.06 349 ALA A N 1
ATOM 2822 C CA . ALA A 1 349 ? 24.688 -9.240 -15.081 1.00 89.06 349 ALA A CA 1
ATOM 2823 C C . ALA A 1 349 ? 24.518 -8.077 -16.074 1.00 89.06 349 ALA A C 1
ATOM 2825 O O . ALA A 1 349 ? 25.175 -8.054 -17.117 1.00 89.06 349 ALA A O 1
ATOM 2826 N N . ILE A 1 350 ? 23.682 -7.089 -15.741 1.00 88.88 350 ILE A N 1
ATOM 2827 C CA . ILE A 1 350 ? 23.508 -5.870 -16.539 1.00 88.88 350 ILE A CA 1
ATOM 2828 C C . ILE A 1 350 ? 24.825 -5.094 -16.600 1.00 88.88 350 ILE A C 1
ATOM 2830 O O . ILE A 1 350 ? 25.277 -4.771 -17.695 1.00 88.88 350 ILE A O 1
ATOM 2834 N N . ASN A 1 351 ? 25.493 -4.877 -15.466 1.00 90.19 351 ASN A N 1
ATOM 2835 C CA . ASN A 1 351 ? 26.780 -4.179 -15.414 1.00 90.19 351 ASN A CA 1
ATOM 2836 C C . ASN A 1 351 ? 27.856 -4.883 -16.259 1.00 90.19 351 ASN A C 1
ATOM 2838 O O . ASN A 1 351 ? 28.649 -4.230 -16.947 1.00 90.19 351 ASN A O 1
ATOM 2842 N N . ALA A 1 352 ? 27.883 -6.219 -16.249 1.00 90.00 352 ALA A N 1
ATOM 2843 C CA . ALA A 1 352 ? 28.789 -7.001 -17.085 1.00 90.00 352 ALA A CA 1
ATOM 2844 C C . ALA A 1 352 ? 28.500 -6.798 -18.584 1.00 90.00 352 ALA A C 1
ATOM 2846 O O . ALA A 1 352 ? 29.429 -6.555 -19.361 1.00 90.00 352 ALA A O 1
ATOM 2847 N N . LEU A 1 353 ? 27.224 -6.823 -18.984 1.00 90.50 353 LEU A N 1
ATOM 2848 C CA . LEU A 1 353 ? 26.805 -6.558 -20.363 1.00 90.50 353 LEU A CA 1
ATOM 2849 C C . LEU A 1 353 ? 27.088 -5.113 -20.789 1.00 90.50 353 LEU A C 1
ATOM 2851 O O . LEU A 1 353 ? 27.546 -4.884 -21.908 1.00 90.50 353 LEU A O 1
ATOM 2855 N N . GLU A 1 354 ? 26.873 -4.133 -19.914 1.00 91.56 354 GLU A N 1
ATOM 2856 C CA . GLU A 1 354 ? 27.196 -2.729 -20.181 1.00 91.56 354 GLU A CA 1
ATOM 2857 C C . GLU A 1 354 ? 28.700 -2.521 -20.359 1.00 91.56 354 GLU A C 1
ATOM 2859 O O . GLU A 1 354 ? 29.123 -1.836 -21.293 1.00 91.56 354 GLU A O 1
ATOM 2864 N N . THR A 1 355 ? 29.515 -3.181 -19.535 1.00 90.50 355 THR A N 1
ATOM 2865 C CA . THR A 1 355 ? 30.976 -3.170 -19.670 1.00 90.50 355 THR A CA 1
ATOM 2866 C C . THR A 1 355 ? 31.406 -3.787 -21.000 1.00 90.50 355 THR A C 1
ATOM 2868 O O . THR A 1 355 ? 32.243 -3.221 -21.705 1.00 90.50 355 THR A O 1
ATOM 2871 N N . GLN A 1 356 ? 30.812 -4.921 -21.385 1.00 92.44 356 GLN A N 1
ATOM 2872 C CA . GLN A 1 356 ? 31.076 -5.555 -22.676 1.00 92.44 356 GLN A CA 1
ATOM 2873 C C . GLN A 1 356 ? 30.652 -4.653 -23.843 1.00 92.44 356 GLN A C 1
ATOM 2875 O O . GLN A 1 356 ? 31.406 -4.495 -24.802 1.00 92.44 356 GLN A O 1
ATOM 2880 N N . ARG A 1 357 ? 29.490 -3.993 -23.750 1.00 91.31 357 ARG A N 1
ATOM 2881 C CA . ARG A 1 357 ? 29.026 -3.021 -24.751 1.00 91.31 357 ARG A CA 1
ATOM 2882 C C . ARG A 1 357 ? 29.975 -1.831 -24.868 1.00 91.31 357 ARG A C 1
ATOM 2884 O O . ARG A 1 357 ? 30.216 -1.361 -25.976 1.00 91.31 357 ARG A O 1
ATOM 2891 N N . GLY A 1 358 ? 30.506 -1.347 -23.746 1.00 89.56 358 GLY A N 1
ATOM 2892 C CA . GLY A 1 358 ? 31.520 -0.295 -23.714 1.00 89.56 358 GLY A CA 1
ATOM 2893 C C . GLY A 1 358 ? 32.785 -0.698 -24.470 1.00 89.56 358 GLY A C 1
ATOM 2894 O O . GLY A 1 358 ? 33.238 0.060 -25.322 1.00 89.56 358 GLY A O 1
ATOM 2895 N N . ARG A 1 359 ? 33.290 -1.918 -24.233 1.00 90.44 359 ARG A N 1
ATOM 2896 C CA . ARG A 1 359 ? 34.454 -2.465 -24.954 1.00 90.44 359 ARG A CA 1
ATOM 2897 C C . ARG A 1 359 ? 34.206 -2.575 -26.456 1.00 90.44 359 ARG A C 1
ATOM 2899 O O . ARG A 1 359 ? 34.999 -2.056 -27.233 1.00 90.44 359 ARG A O 1
ATOM 2906 N N . MET A 1 360 ? 33.072 -3.151 -26.857 1.00 90.25 360 MET A N 1
ATOM 2907 C CA . MET A 1 360 ? 32.717 -3.267 -28.277 1.00 90.25 360 MET A CA 1
ATOM 2908 C C . MET A 1 360 ? 32.612 -1.899 -28.959 1.00 90.25 360 MET A C 1
ATOM 2910 O O . MET A 1 360 ? 33.044 -1.750 -30.095 1.00 90.25 360 MET A O 1
ATOM 2914 N N . ARG A 1 361 ? 32.079 -0.877 -28.273 1.00 90.81 361 ARG A N 1
ATOM 2915 C CA . ARG A 1 361 ? 32.057 0.493 -28.810 1.00 90.81 361 ARG A CA 1
ATOM 2916 C C . ARG A 1 361 ? 33.456 1.069 -28.975 1.00 90.81 361 ARG A C 1
ATOM 2918 O O . ARG A 1 361 ? 33.736 1.608 -30.032 1.00 90.81 361 ARG A O 1
ATOM 2925 N N . SER A 1 362 ? 34.333 0.917 -27.981 1.00 87.25 362 SER A N 1
ATOM 2926 C CA . SER A 1 362 ? 35.709 1.411 -28.102 1.00 87.25 362 SER A CA 1
ATOM 2927 C C . SER A 1 362 ? 36.504 0.701 -29.200 1.00 87.25 362 SER A C 1
ATOM 2929 O O . SER A 1 362 ? 37.291 1.341 -29.887 1.00 87.25 362 SER A O 1
ATOM 2931 N N . GLU A 1 363 ? 36.283 -0.602 -29.395 1.00 89.75 363 GLU A N 1
ATOM 2932 C CA . GLU A 1 363 ? 36.896 -1.367 -30.488 1.00 89.75 363 GLU A CA 1
ATOM 2933 C C . GLU A 1 363 ? 36.362 -0.910 -31.852 1.00 89.75 363 GLU A C 1
ATOM 2935 O O . GLU A 1 363 ? 37.135 -0.748 -32.794 1.00 89.75 363 GLU A O 1
ATOM 2940 N N . LEU A 1 364 ? 35.057 -0.639 -31.951 1.00 90.81 364 LEU A N 1
ATOM 2941 C CA . LEU A 1 364 ? 34.448 -0.109 -33.169 1.00 90.81 364 LEU A CA 1
ATOM 2942 C C . LEU A 1 364 ? 34.942 1.309 -33.485 1.00 90.81 364 LEU A C 1
ATOM 2944 O O . LEU A 1 364 ? 35.247 1.597 -34.637 1.00 90.81 364 LEU A O 1
ATOM 2948 N N . ASP A 1 365 ? 35.056 2.178 -32.479 1.00 90.62 365 ASP A N 1
ATOM 2949 C CA . ASP A 1 365 ? 35.580 3.537 -32.644 1.00 90.62 365 ASP A CA 1
ATOM 2950 C C . ASP A 1 365 ? 37.044 3.517 -33.108 1.00 90.62 365 ASP A C 1
ATOM 2952 O O . ASP A 1 365 ? 37.417 4.299 -33.982 1.00 90.62 365 ASP A O 1
ATOM 2956 N N . ALA A 1 366 ? 37.858 2.595 -32.579 1.00 87.06 366 ALA A N 1
ATOM 2957 C CA . ALA A 1 366 ? 39.228 2.388 -33.044 1.00 87.06 366 ALA A CA 1
ATOM 2958 C C . ALA A 1 366 ? 39.259 1.937 -34.512 1.00 87.06 366 ALA A C 1
ATOM 2960 O O . ALA A 1 366 ? 39.957 2.541 -35.319 1.00 87.06 366 ALA A O 1
ATOM 2961 N N . LEU A 1 367 ? 38.432 0.954 -34.885 1.00 90.19 367 LEU A N 1
ATOM 2962 C CA . LEU A 1 367 ? 38.340 0.469 -36.264 1.00 90.19 367 LEU A CA 1
ATOM 2963 C C . LEU A 1 367 ? 37.873 1.563 -37.240 1.00 90.19 367 LEU A C 1
ATOM 2965 O O . LEU A 1 367 ? 38.372 1.655 -38.360 1.00 90.19 367 LEU A O 1
ATOM 2969 N N . ILE A 1 368 ? 36.917 2.400 -36.826 1.00 88.12 368 ILE A N 1
ATOM 2970 C CA . ILE A 1 368 ? 36.455 3.549 -37.615 1.00 88.12 368 ILE A CA 1
ATOM 2971 C C . ILE A 1 368 ? 37.576 4.584 -37.764 1.00 88.12 368 ILE A C 1
ATOM 2973 O O . ILE A 1 368 ? 37.728 5.149 -38.846 1.00 88.12 368 ILE A O 1
ATOM 2977 N N . GLY A 1 369 ? 38.352 4.828 -36.704 1.00 88.19 369 GLY A N 1
ATOM 2978 C CA . GLY A 1 369 ? 39.541 5.680 -36.743 1.00 88.19 369 GLY A CA 1
ATOM 2979 C C . GLY A 1 369 ? 40.562 5.181 -37.762 1.00 88.19 369 GLY A C 1
ATOM 2980 O O . GLY A 1 369 ? 40.885 5.908 -38.697 1.00 88.19 369 GLY A O 1
ATOM 2981 N N . ASP A 1 370 ? 40.958 3.913 -37.653 1.00 87.62 370 ASP A N 1
ATOM 2982 C CA . ASP A 1 370 ? 41.912 3.276 -38.566 1.00 87.62 370 ASP A CA 1
ATOM 2983 C C . ASP A 1 370 ? 41.415 3.306 -40.020 1.00 87.62 370 ASP A C 1
ATOM 2985 O O . ASP A 1 370 ? 42.174 3.592 -40.947 1.00 87.62 370 ASP A O 1
ATOM 2989 N N . HIS A 1 371 ? 40.120 3.052 -40.242 1.00 87.06 371 HIS A N 1
ATOM 2990 C CA . HIS A 1 371 ? 39.534 3.126 -41.578 1.00 87.06 371 HIS A CA 1
ATOM 2991 C C . HIS A 1 371 ? 39.557 4.552 -42.134 1.00 87.06 371 HIS A C 1
ATOM 2993 O O . HIS A 1 371 ? 39.873 4.748 -43.306 1.00 87.06 371 HIS A O 1
ATOM 2999 N N . LYS A 1 372 ? 39.248 5.551 -41.302 1.00 86.00 372 LYS A N 1
ATOM 3000 C CA . LYS A 1 372 ? 39.288 6.958 -41.700 1.00 86.00 372 LYS A CA 1
ATOM 3001 C C . LYS A 1 372 ? 40.704 7.381 -42.081 1.00 86.00 372 LYS A C 1
ATOM 3003 O O . LYS A 1 372 ? 40.870 8.018 -43.121 1.00 86.00 372 LYS A O 1
ATOM 3008 N N . ASP A 1 373 ? 41.696 6.995 -41.287 1.00 86.00 373 ASP A N 1
ATOM 3009 C CA . ASP A 1 373 ? 43.104 7.281 -41.560 1.00 86.00 373 ASP A CA 1
ATOM 3010 C C . ASP A 1 373 ? 43.543 6.619 -42.874 1.00 86.00 373 ASP A C 1
ATOM 3012 O O . ASP A 1 373 ? 44.069 7.291 -43.759 1.00 86.00 373 ASP A O 1
ATOM 3016 N N . TYR A 1 374 ? 43.189 5.346 -43.078 1.00 85.50 374 TYR A N 1
ATOM 3017 C CA . TYR A 1 374 ? 43.435 4.637 -44.335 1.00 85.50 374 TYR A CA 1
ATOM 3018 C C . TYR A 1 374 ? 42.790 5.325 -45.551 1.00 85.50 374 TYR A C 1
ATOM 3020 O O . TYR A 1 374 ? 43.433 5.496 -46.588 1.00 85.50 374 TYR A O 1
ATOM 3028 N N . THR A 1 375 ? 41.523 5.742 -45.445 1.00 82.94 375 THR A N 1
ATOM 3029 C CA . THR A 1 375 ? 40.8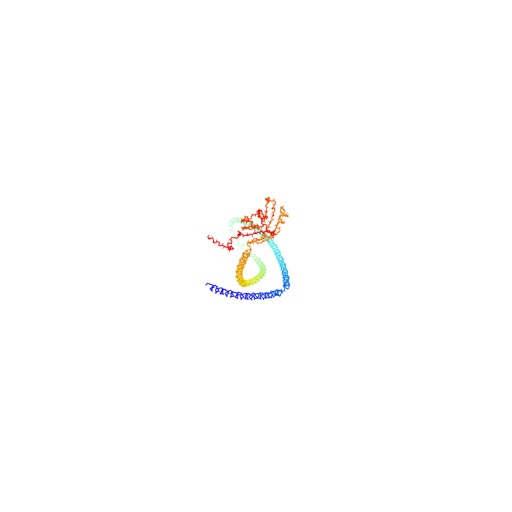52 6.467 -46.537 1.00 82.94 375 THR A CA 1
ATOM 3030 C C . THR A 1 375 ? 41.484 7.834 -46.794 1.00 82.94 375 THR A C 1
ATOM 3032 O O . THR A 1 375 ? 41.617 8.228 -47.949 1.00 82.94 375 THR A O 1
ATOM 3035 N N . GLY A 1 376 ? 41.943 8.524 -45.746 1.00 84.25 376 GLY A N 1
ATOM 3036 C CA . GLY A 1 376 ? 42.653 9.795 -45.870 1.00 84.25 376 GLY A CA 1
ATOM 3037 C C . GLY A 1 376 ? 43.991 9.652 -46.597 1.00 84.25 376 GLY A C 1
ATOM 3038 O O . GLY A 1 376 ? 44.310 10.474 -47.457 1.00 84.25 376 GLY A O 1
ATOM 3039 N N . ASP A 1 377 ? 44.741 8.586 -46.317 1.00 83.19 377 ASP A N 1
ATOM 3040 C CA . ASP A 1 377 ? 45.986 8.277 -47.025 1.00 83.19 377 ASP A CA 1
ATOM 3041 C C . ASP A 1 377 ? 45.736 7.968 -48.509 1.00 83.19 377 ASP A C 1
ATOM 3043 O O . ASP A 1 377 ? 46.472 8.449 -49.377 1.00 83.19 377 ASP A O 1
ATOM 3047 N N . MET A 1 378 ? 44.671 7.219 -48.817 1.00 81.44 378 MET A N 1
ATOM 3048 C CA . MET A 1 378 ? 44.266 6.927 -50.197 1.00 81.44 378 MET A CA 1
ATOM 3049 C C . MET A 1 378 ? 43.856 8.185 -50.967 1.00 81.44 378 MET A C 1
ATOM 3051 O O . MET A 1 378 ? 44.277 8.361 -52.113 1.00 81.44 378 MET A O 1
ATOM 3055 N N . ASP A 1 379 ? 43.097 9.086 -50.342 1.00 78.00 379 ASP A N 1
ATOM 3056 C CA . ASP A 1 379 ? 42.737 10.378 -50.933 1.00 78.00 379 ASP A CA 1
ATOM 3057 C C . ASP A 1 379 ? 43.983 11.248 -51.170 1.00 78.00 379 ASP A C 1
ATOM 3059 O O . ASP A 1 379 ? 44.129 11.866 -52.229 1.00 78.00 379 ASP A O 1
ATOM 3063 N N . GLY A 1 380 ? 44.928 11.248 -50.224 1.00 77.94 380 GLY A N 1
ATOM 3064 C CA . GLY A 1 380 ? 46.213 11.934 -50.367 1.00 77.94 380 GLY A CA 1
ATOM 3065 C C . GLY A 1 380 ? 47.044 11.396 -51.536 1.00 77.94 380 GLY A C 1
ATOM 3066 O O . GLY A 1 380 ? 47.599 12.173 -52.317 1.00 77.94 380 GLY A O 1
ATOM 3067 N N . TRP A 1 381 ? 47.089 10.074 -51.705 1.00 84.25 381 TRP A N 1
ATOM 3068 C CA . TRP A 1 381 ? 47.743 9.428 -52.845 1.00 84.25 381 TRP A CA 1
ATOM 3069 C C . TRP A 1 381 ? 47.059 9.756 -54.170 1.00 84.25 381 TRP A C 1
ATOM 3071 O O . TRP A 1 381 ? 47.738 10.053 -55.154 1.00 84.25 381 TRP A O 1
ATOM 3081 N N . ALA A 1 382 ? 45.727 9.724 -54.209 1.00 75.12 382 ALA A N 1
ATOM 3082 C CA . ALA A 1 382 ? 44.965 10.060 -55.404 1.00 75.12 382 ALA A CA 1
ATOM 3083 C C . ALA A 1 382 ? 45.238 11.504 -55.852 1.00 75.12 382 ALA A C 1
ATOM 3085 O O . ALA A 1 382 ? 45.446 11.746 -57.045 1.00 75.12 382 ALA A O 1
ATOM 3086 N N . GLU A 1 383 ? 45.313 12.449 -54.911 1.00 73.31 383 GLU A N 1
ATOM 3087 C CA . GLU A 1 383 ? 45.627 13.841 -55.228 1.00 73.31 383 GLU A CA 1
ATOM 3088 C C . GLU A 1 383 ? 47.084 14.019 -55.681 1.00 73.31 383 GLU A C 1
ATOM 3090 O O . GLU A 1 383 ? 47.330 14.706 -56.673 1.00 73.31 383 GLU A O 1
ATOM 3095 N N . ASP A 1 384 ? 48.055 13.350 -55.051 1.00 76.94 384 ASP A N 1
ATOM 3096 C CA . ASP A 1 384 ? 49.460 13.401 -55.487 1.00 76.94 384 ASP A CA 1
ATOM 3097 C C . ASP A 1 384 ? 49.640 12.824 -56.904 1.00 76.94 384 ASP A C 1
ATOM 3099 O O . ASP A 1 384 ? 50.315 13.414 -57.756 1.00 76.94 384 ASP A O 1
ATOM 3103 N N . VAL A 1 385 ? 48.969 11.709 -57.211 1.00 77.12 385 VAL A N 1
ATOM 3104 C CA . VAL A 1 385 ? 48.939 11.139 -58.566 1.00 77.12 385 VAL A CA 1
ATOM 3105 C C . VAL A 1 385 ? 48.284 12.110 -59.548 1.00 77.12 385 VAL A C 1
ATOM 3107 O O . VAL A 1 385 ? 48.840 12.340 -60.625 1.00 77.12 385 VAL A O 1
ATOM 3110 N N . ARG A 1 386 ? 47.153 12.733 -59.191 1.00 78.38 386 ARG A N 1
ATOM 3111 C CA . ARG A 1 386 ? 46.470 13.723 -60.039 1.00 78.38 386 ARG A CA 1
ATOM 3112 C C . ARG A 1 386 ? 47.380 14.905 -60.359 1.00 78.38 386 ARG A C 1
ATOM 3114 O O . ARG A 1 386 ? 47.525 15.260 -61.529 1.00 78.38 386 ARG A O 1
ATOM 3121 N N . VAL A 1 387 ? 48.046 15.464 -59.349 1.00 74.44 387 VAL A N 1
ATOM 3122 C CA . VAL A 1 387 ? 48.995 16.576 -59.505 1.00 74.44 387 VAL A CA 1
ATOM 3123 C C . VAL A 1 387 ? 50.165 16.172 -60.403 1.00 74.44 387 VAL A C 1
ATOM 3125 O O . VAL A 1 387 ? 50.520 16.914 -61.320 1.00 74.44 387 VAL A O 1
ATOM 3128 N N . LYS A 1 388 ? 50.751 14.985 -60.209 1.00 77.88 388 LYS A N 1
ATOM 3129 C CA . LYS A 1 388 ? 51.853 14.481 -61.050 1.00 77.88 388 LYS A CA 1
ATOM 3130 C C . LYS A 1 388 ? 51.430 14.256 -62.503 1.00 77.88 388 LYS A C 1
ATOM 3132 O O . LYS A 1 388 ? 52.175 14.611 -63.417 1.00 77.88 388 LYS A O 1
ATOM 3137 N N . VAL A 1 389 ? 50.237 13.712 -62.731 1.00 76.69 389 VAL A N 1
ATOM 3138 C CA . VAL A 1 389 ? 49.684 13.496 -64.075 1.00 76.69 389 VAL A CA 1
ATOM 3139 C C . VAL A 1 389 ? 49.391 14.829 -64.766 1.00 76.69 389 VAL A C 1
ATOM 3141 O O . VAL A 1 389 ? 49.790 15.018 -65.915 1.00 76.69 389 VAL A O 1
ATOM 3144 N N . GLU A 1 390 ? 48.776 15.793 -64.075 1.00 72.19 390 GLU A N 1
ATOM 3145 C CA . GLU A 1 390 ? 48.569 17.139 -64.621 1.00 72.19 390 GLU A CA 1
ATOM 3146 C C . GLU A 1 390 ? 49.897 17.835 -64.954 1.00 72.19 390 GLU A C 1
ATOM 3148 O O . GLU A 1 390 ? 50.008 18.465 -66.009 1.00 72.19 390 GLU A O 1
ATOM 3153 N N . ARG A 1 391 ? 50.928 17.681 -64.110 1.00 70.38 391 ARG A N 1
ATOM 3154 C CA . ARG A 1 391 ? 52.284 18.187 -64.387 1.00 70.38 391 ARG A CA 1
ATOM 3155 C C . ARG A 1 391 ? 52.872 17.583 -65.664 1.00 70.38 391 ARG A C 1
ATOM 3157 O O . ARG A 1 391 ? 53.397 18.325 -66.493 1.00 70.38 391 ARG A O 1
ATOM 3164 N N . LEU A 1 392 ? 52.753 16.267 -65.857 1.00 72.94 392 LEU A N 1
ATOM 3165 C CA . LEU A 1 392 ? 53.226 15.586 -67.068 1.00 72.94 392 LEU A CA 1
ATOM 3166 C C . LEU A 1 392 ? 52.502 16.076 -68.325 1.00 72.94 392 LEU A C 1
ATOM 3168 O O . LEU A 1 392 ? 53.155 16.388 -69.320 1.00 72.94 392 LEU A O 1
ATOM 3172 N N . PHE A 1 393 ? 51.173 16.203 -68.279 1.00 73.44 393 PHE A N 1
ATOM 3173 C CA . PHE A 1 393 ? 50.409 16.718 -69.418 1.00 73.44 393 PHE A CA 1
ATOM 3174 C C . PHE A 1 393 ? 50.810 18.151 -69.778 1.00 73.44 393 PHE A C 1
ATOM 3176 O O . PHE A 1 393 ? 51.011 18.440 -70.954 1.00 73.44 393 PHE A O 1
ATOM 3183 N N . ARG A 1 394 ? 51.023 19.026 -68.786 1.00 68.38 394 ARG A N 1
ATOM 3184 C CA . ARG A 1 394 ? 51.501 20.399 -69.025 1.00 68.38 394 ARG A CA 1
ATOM 3185 C C . ARG A 1 394 ? 52.909 20.446 -69.624 1.00 68.38 394 ARG A C 1
ATOM 3187 O O . ARG A 1 394 ? 53.178 21.303 -70.461 1.00 68.38 394 ARG A O 1
ATOM 3194 N N . ALA A 1 395 ? 53.802 19.538 -69.227 1.00 67.38 395 ALA A N 1
ATOM 3195 C CA . ALA A 1 395 ? 55.158 19.452 -69.778 1.00 67.38 395 ALA A CA 1
ATOM 3196 C C . ALA A 1 395 ? 55.184 19.002 -71.251 1.00 67.38 395 ALA A C 1
ATOM 3198 O O . ALA A 1 395 ? 56.115 19.346 -71.981 1.00 67.38 395 ALA A O 1
ATOM 3199 N N . LEU A 1 396 ? 54.173 18.239 -71.679 1.00 72.94 396 LEU A N 1
ATOM 3200 C CA . LEU A 1 396 ? 54.025 17.748 -73.051 1.00 72.94 396 LEU A CA 1
ATOM 3201 C C . LEU A 1 396 ? 53.366 18.764 -73.998 1.00 72.94 396 LEU A C 1
ATOM 3203 O O . LEU A 1 396 ? 53.421 18.575 -75.214 1.00 72.94 396 LEU A O 1
ATOM 3207 N N . GLU A 1 397 ? 52.760 19.837 -73.483 1.00 77.25 397 GLU A N 1
ATOM 3208 C CA . GLU A 1 397 ? 52.187 20.880 -74.333 1.00 77.25 397 GLU A CA 1
ATOM 3209 C C . GLU A 1 397 ? 53.288 21.688 -75.044 1.00 77.25 397 GLU A C 1
ATOM 3211 O O . GLU A 1 397 ? 54.289 22.073 -74.426 1.00 77.25 397 GLU A O 1
ATOM 3216 N N . PRO A 1 398 ? 53.130 21.976 -76.350 1.00 80.94 398 PRO A N 1
ATOM 3217 C CA . PRO A 1 398 ? 54.156 22.677 -77.106 1.00 80.94 398 PRO A CA 1
ATOM 3218 C C . PRO A 1 398 ? 54.380 24.092 -76.534 1.00 80.94 398 PRO A C 1
ATOM 3220 O O . PRO A 1 398 ? 53.424 24.750 -76.134 1.00 80.94 398 PRO A O 1
ATOM 3223 N N . PRO A 1 399 ? 55.627 24.603 -76.496 1.00 82.31 399 PRO A N 1
ATOM 3224 C CA . PRO A 1 399 ? 55.915 25.984 -76.086 1.00 82.31 399 PRO A CA 1
ATOM 3225 C C . PRO A 1 399 ? 55.525 27.020 -77.141 1.00 82.31 399 PRO A C 1
ATOM 3227 O O . PRO A 1 399 ? 55.371 28.197 -76.820 1.00 82.31 399 PRO A O 1
ATOM 3230 N N . ARG A 1 400 ? 55.360 26.580 -78.392 1.00 88.81 400 ARG A N 1
ATOM 3231 C CA . ARG A 1 400 ? 55.159 27.431 -79.558 1.00 88.81 400 ARG A CA 1
ATOM 3232 C C . ARG A 1 400 ? 53.997 26.933 -80.409 1.00 88.81 400 ARG A C 1
ATOM 3234 O O . ARG A 1 400 ? 53.931 25.751 -80.739 1.00 88.81 400 ARG A O 1
ATOM 3241 N N . VAL A 1 401 ? 53.131 27.856 -80.809 1.00 91.94 401 VAL A N 1
ATOM 3242 C CA . VAL A 1 401 ? 52.067 27.641 -81.794 1.00 91.94 401 VAL A CA 1
ATOM 3243 C C . VAL A 1 401 ? 52.308 28.524 -83.009 1.00 91.94 401 VAL A C 1
ATOM 3245 O O . VAL A 1 401 ? 52.814 29.642 -82.906 1.00 91.94 401 VAL A O 1
ATOM 3248 N N . GLU A 1 402 ? 51.920 28.021 -84.172 1.00 92.50 402 GLU A N 1
ATOM 3249 C CA . GLU A 1 402 ? 51.989 28.743 -85.432 1.00 92.50 402 GLU A CA 1
ATOM 3250 C C . GLU A 1 402 ? 50.613 28.755 -86.091 1.00 92.50 402 GLU A C 1
ATOM 3252 O O . GLU A 1 402 ? 50.018 27.716 -86.377 1.00 92.50 402 GLU A O 1
ATOM 3257 N N . TRP A 1 403 ? 50.100 29.956 -86.337 1.00 95.56 403 TRP A N 1
ATOM 3258 C CA . TRP A 1 403 ? 48.836 30.188 -87.008 1.00 95.56 403 TRP A CA 1
ATOM 3259 C C . TRP A 1 403 ? 49.071 30.780 -88.397 1.00 95.56 403 TRP A C 1
ATOM 3261 O O . TRP A 1 403 ? 49.544 31.905 -88.556 1.00 95.56 403 TRP A O 1
ATOM 3271 N N . ARG A 1 404 ? 48.711 30.018 -89.432 1.00 94.56 404 ARG A N 1
ATOM 3272 C CA . ARG A 1 404 ? 48.825 30.448 -90.829 1.00 94.56 404 ARG A CA 1
ATOM 3273 C C . ARG A 1 404 ? 47.568 31.180 -91.288 1.00 94.56 404 ARG A C 1
ATOM 3275 O O . ARG A 1 404 ? 46.501 30.580 -91.439 1.00 94.56 404 ARG A O 1
ATOM 3282 N N . VAL A 1 405 ? 47.708 32.457 -91.628 1.00 92.50 405 VAL A N 1
ATOM 3283 C CA . VAL A 1 405 ? 46.638 33.252 -92.237 1.00 92.50 405 VAL A CA 1
ATOM 3284 C C . VAL A 1 405 ? 46.762 33.165 -93.758 1.00 92.50 405 VAL A C 1
ATOM 3286 O O . VAL A 1 405 ? 47.574 33.839 -94.388 1.00 92.50 405 VAL A O 1
ATOM 3289 N N . SER A 1 406 ? 45.946 32.304 -94.367 1.00 90.62 406 SER A N 1
ATOM 3290 C CA . SER A 1 406 ? 45.926 32.110 -95.825 1.00 90.62 406 SER A CA 1
ATOM 3291 C C . SER A 1 406 ? 45.250 33.276 -96.558 1.00 90.62 406 SER A C 1
ATOM 3293 O O . SER A 1 406 ? 44.318 33.886 -96.029 1.00 90.62 406 SER A O 1
ATOM 3295 N N . ARG A 1 407 ? 45.665 33.537 -97.808 1.00 91.06 407 ARG A N 1
ATOM 3296 C CA . ARG A 1 407 ? 45.110 34.590 -98.691 1.00 91.06 407 ARG A CA 1
ATOM 3297 C C . ARG A 1 407 ? 45.130 35.990 -98.060 1.00 91.06 407 ARG A C 1
ATOM 3299 O O . ARG A 1 407 ? 44.185 36.766 -98.196 1.00 91.06 407 ARG A O 1
ATOM 3306 N N . ALA A 1 408 ? 46.215 36.324 -97.378 1.00 89.38 408 ALA A N 1
ATOM 3307 C CA . ALA A 1 408 ? 46.402 37.581 -96.670 1.00 89.38 408 ALA A CA 1
ATOM 3308 C C . ALA A 1 408 ? 46.236 38.817 -97.567 1.00 89.38 408 ALA A C 1
ATOM 3310 O O . ALA A 1 408 ? 45.566 39.763 -97.167 1.00 89.38 408 ALA A O 1
ATOM 3311 N N . HIS A 1 409 ? 46.743 38.782 -98.807 1.00 87.56 409 HIS A N 1
ATOM 3312 C CA . HIS A 1 409 ? 46.562 39.865 -99.786 1.00 87.56 409 HIS A CA 1
ATOM 3313 C C . HIS A 1 409 ? 45.089 40.152 -100.106 1.00 87.56 409 HIS A C 1
ATOM 3315 O O . HIS A 1 409 ? 44.696 41.307 -100.258 1.00 87.56 409 HIS A O 1
ATOM 3321 N N . GLN A 1 410 ? 44.278 39.099 -100.228 1.00 90.31 410 GLN A N 1
ATOM 3322 C CA . GLN A 1 410 ? 42.845 39.220 -100.485 1.00 90.31 410 GLN A CA 1
ATOM 3323 C C . GLN A 1 410 ? 42.131 39.744 -99.236 1.00 90.31 410 GLN A C 1
ATOM 3325 O O . GLN A 1 410 ? 41.387 40.720 -99.307 1.00 90.31 410 GLN A O 1
ATOM 3330 N N . ARG A 1 411 ? 42.444 39.165 -98.072 1.00 87.44 411 ARG A N 1
ATOM 3331 C CA . ARG A 1 411 ? 41.881 39.571 -96.779 1.00 87.44 411 ARG A CA 1
ATOM 3332 C C . ARG A 1 411 ? 42.200 41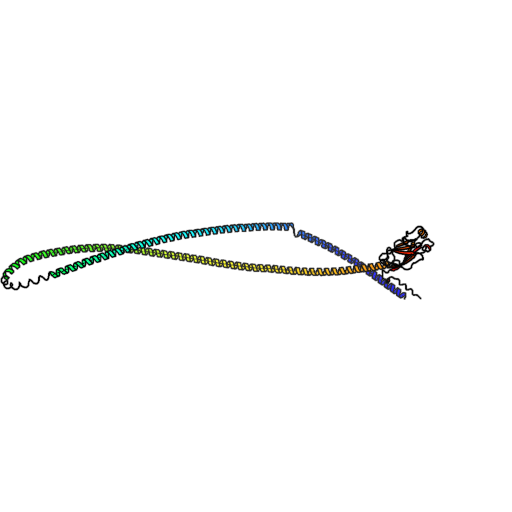.024 -96.427 1.00 87.44 411 ARG A C 1
ATOM 3334 O O . ARG A 1 411 ? 41.324 41.705 -95.920 1.00 87.44 411 ARG A O 1
ATOM 3341 N N . ALA A 1 412 ? 43.386 41.524 -96.773 1.00 85.94 412 ALA A N 1
ATOM 3342 C CA . ALA A 1 412 ? 43.761 42.930 -96.605 1.00 85.94 412 ALA A CA 1
ATOM 3343 C C . ALA A 1 412 ? 42.892 43.904 -97.415 1.00 85.94 412 ALA A C 1
ATOM 3345 O O . ALA A 1 412 ? 42.790 45.068 -97.056 1.00 85.94 412 ALA A O 1
ATOM 3346 N N . LYS A 1 413 ? 42.324 43.461 -98.544 1.00 88.25 413 LYS A N 1
ATOM 3347 C CA . LYS A 1 413 ? 41.455 44.293 -99.393 1.00 88.25 413 LYS A CA 1
ATOM 3348 C C . LYS A 1 413 ? 39.986 44.194 -98.982 1.00 88.25 413 LYS A C 1
ATOM 3350 O O . LYS A 1 413 ? 39.247 45.165 -99.118 1.00 88.25 413 LYS A O 1
ATOM 3355 N N . GLU A 1 414 ? 39.563 43.013 -98.537 1.00 89.88 414 GLU A N 1
ATOM 3356 C CA . GLU A 1 414 ? 38.166 42.710 -98.202 1.00 89.88 414 GLU A CA 1
ATOM 3357 C C . GLU A 1 414 ? 37.797 43.114 -96.770 1.00 89.88 414 GLU A C 1
ATOM 3359 O O . GLU A 1 414 ? 36.693 43.606 -96.531 1.00 89.88 414 GLU A O 1
ATOM 3364 N N . LEU A 1 415 ? 38.711 42.930 -95.815 1.00 89.69 415 LEU A N 1
ATOM 3365 C CA . LEU A 1 415 ? 38.474 43.220 -94.404 1.00 89.69 415 LEU A CA 1
ATOM 3366 C C . LEU A 1 415 ? 38.793 44.682 -94.113 1.00 89.69 415 LEU A C 1
ATOM 3368 O O . LEU A 1 415 ? 39.920 45.036 -93.786 1.00 89.69 415 LEU A O 1
ATOM 3372 N N . LYS A 1 416 ? 37.767 45.527 -94.214 1.00 87.31 416 LYS A N 1
ATOM 3373 C CA . LYS A 1 416 ? 37.836 46.914 -93.749 1.00 87.31 416 LYS A CA 1
ATOM 3374 C C . LYS A 1 416 ? 37.677 46.974 -92.232 1.00 87.31 416 LYS A C 1
ATOM 3376 O O . LYS A 1 416 ? 36.992 46.139 -91.639 1.00 87.31 416 LYS A O 1
ATOM 3381 N N . ARG A 1 417 ? 38.249 48.008 -91.612 1.00 89.50 417 ARG A N 1
ATOM 3382 C CA . ARG A 1 417 ? 38.052 48.334 -90.192 1.00 89.50 417 ARG A CA 1
ATOM 3383 C C . ARG A 1 417 ? 36.551 48.296 -89.826 1.00 89.50 417 ARG A C 1
ATOM 3385 O O . ARG A 1 417 ? 35.776 48.965 -90.513 1.00 89.50 417 ARG A O 1
ATOM 3392 N N . PRO A 1 418 ? 36.114 47.565 -88.777 1.00 85.88 418 PRO A N 1
ATOM 3393 C CA . PRO A 1 418 ? 36.885 46.813 -87.776 1.00 85.88 418 PRO A CA 1
ATOM 3394 C C . PRO A 1 418 ? 36.776 45.278 -87.924 1.00 85.88 418 PRO A C 1
ATOM 3396 O O . PRO A 1 418 ? 36.606 44.577 -86.929 1.00 85.88 418 PRO A O 1
ATOM 3399 N N . LEU A 1 419 ? 36.789 44.728 -89.139 1.00 92.75 419 LEU A N 1
ATOM 3400 C CA . LEU A 1 419 ? 36.673 43.279 -89.337 1.00 92.75 419 LEU A CA 1
ATOM 3401 C C . LEU A 1 419 ? 38.004 42.557 -89.075 1.00 92.75 419 LEU A C 1
ATOM 3403 O O . LEU A 1 419 ? 39.069 43.031 -89.472 1.00 92.75 419 LEU A O 1
ATOM 3407 N N . ALA A 1 420 ? 37.923 41.381 -88.446 1.00 93.81 420 ALA A N 1
ATOM 3408 C CA . ALA A 1 420 ? 39.073 40.554 -88.090 1.00 93.81 420 ALA A CA 1
ATOM 3409 C C . ALA A 1 420 ? 38.991 39.142 -88.660 1.00 93.81 420 ALA A C 1
ATOM 3411 O O . ALA A 1 420 ? 37.917 38.605 -88.935 1.00 93.81 420 ALA A O 1
ATOM 3412 N N . VAL A 1 421 ? 40.153 38.509 -88.745 1.00 94.00 421 VAL A N 1
ATOM 3413 C CA . VAL A 1 421 ? 40.290 37.062 -88.873 1.00 94.00 421 VAL A CA 1
ATOM 3414 C C . VAL A 1 421 ? 40.517 36.489 -87.480 1.00 94.00 421 VAL A C 1
ATOM 3416 O O . VAL A 1 421 ? 41.389 36.982 -86.773 1.00 94.00 421 VAL A O 1
ATOM 3419 N N . LYS A 1 422 ? 39.795 35.431 -87.104 1.00 95.62 422 LYS A N 1
ATOM 3420 C CA . LYS A 1 422 ? 40.027 34.711 -85.844 1.00 95.62 422 LYS A CA 1
ATOM 3421 C C . LYS A 1 422 ? 40.768 33.394 -86.078 1.00 95.62 422 LYS A C 1
ATOM 3423 O O . LYS A 1 422 ? 40.490 32.706 -87.065 1.00 95.62 422 LYS A O 1
ATOM 3428 N N . SER A 1 423 ? 41.682 33.029 -85.186 1.00 94.75 423 SER A N 1
ATOM 3429 C CA . SER A 1 423 ? 42.234 31.679 -85.103 1.00 94.75 423 SER A CA 1
ATOM 3430 C C . SER A 1 423 ? 41.222 30.753 -84.420 1.00 94.75 423 SER A C 1
ATOM 3432 O O . SER A 1 423 ? 40.384 31.219 -83.645 1.00 94.75 423 SER A O 1
ATOM 3434 N N . PRO A 1 424 ? 41.303 29.431 -84.643 1.00 93.31 424 PRO A N 1
ATOM 3435 C CA . PRO A 1 424 ? 40.736 28.470 -83.703 1.00 93.31 424 PRO A CA 1
ATOM 3436 C C . PRO A 1 424 ? 41.322 28.693 -82.302 1.00 93.31 424 PRO A C 1
ATOM 3438 O O . PRO A 1 424 ? 42.458 29.164 -82.183 1.00 93.31 424 PRO A O 1
ATOM 3441 N N . ALA A 1 425 ? 40.566 28.347 -81.263 1.00 90.62 425 ALA A N 1
ATOM 3442 C CA . ALA A 1 425 ? 41.105 28.287 -79.910 1.00 90.62 425 ALA A CA 1
ATOM 3443 C C . ALA A 1 425 ? 42.144 27.157 -79.817 1.00 90.62 425 ALA A C 1
ATOM 3445 O O . ALA A 1 425 ? 41.949 26.085 -80.395 1.00 90.62 425 ALA A O 1
ATOM 3446 N N . PHE A 1 426 ? 43.240 27.394 -79.105 1.00 90.62 426 PHE A N 1
ATOM 3447 C CA . PHE A 1 426 ? 44.308 26.416 -78.906 1.00 90.62 426 PHE A CA 1
ATOM 3448 C C . PHE A 1 426 ? 44.818 26.443 -77.463 1.00 90.62 426 PHE A C 1
ATOM 3450 O O . PHE A 1 426 ? 44.530 27.371 -76.706 1.00 90.62 426 PHE A O 1
ATOM 3457 N N . SER A 1 427 ? 45.577 25.410 -77.095 1.00 87.75 427 SER A N 1
ATOM 3458 C CA . SER A 1 427 ? 46.255 25.331 -75.802 1.00 87.75 427 SER A CA 1
ATOM 3459 C C . SER A 1 427 ? 47.764 25.438 -75.974 1.00 87.75 427 SER A C 1
ATOM 3461 O O . SER A 1 427 ? 48.315 24.915 -76.947 1.00 87.75 427 SER A O 1
ATOM 3463 N N . LEU A 1 428 ? 48.424 26.131 -75.049 1.00 85.56 428 LEU A N 1
ATOM 3464 C CA . LEU A 1 428 ? 49.862 26.373 -75.095 1.00 85.56 428 LEU A CA 1
ATOM 3465 C C . LEU A 1 428 ? 50.435 26.464 -73.676 1.00 85.56 428 LEU A C 1
ATOM 3467 O O . LEU A 1 428 ? 50.096 27.391 -72.945 1.00 85.56 428 LEU A O 1
ATOM 3471 N N . ARG A 1 429 ? 51.326 25.539 -73.292 1.00 82.69 429 ARG A N 1
ATOM 3472 C CA . ARG A 1 429 ? 52.011 25.528 -71.977 1.00 82.69 429 ARG A CA 1
ATOM 3473 C C . ARG A 1 429 ? 51.067 25.695 -70.773 1.00 82.69 429 ARG A C 1
ATOM 3475 O O . ARG A 1 429 ? 51.349 26.446 -69.850 1.00 82.69 429 ARG A O 1
ATOM 3482 N N . GLY A 1 430 ? 49.940 24.995 -70.774 1.00 78.50 430 GLY A N 1
ATOM 3483 C CA . GLY A 1 430 ? 48.927 25.020 -69.718 1.00 78.50 430 GLY A CA 1
ATOM 3484 C C . GLY A 1 430 ? 47.888 26.133 -69.869 1.00 78.50 430 GLY A C 1
ATOM 3485 O O . GLY A 1 430 ? 46.867 26.105 -69.178 1.00 78.50 430 GLY A O 1
ATOM 3486 N N . LEU A 1 431 ? 48.088 27.076 -70.795 1.00 84.88 431 LEU A N 1
ATOM 3487 C CA . LEU A 1 431 ? 47.077 28.063 -71.156 1.00 84.88 431 LEU A CA 1
ATOM 3488 C C . LEU A 1 431 ? 46.032 27.397 -72.037 1.00 84.88 431 LEU A C 1
ATOM 3490 O O . LEU A 1 431 ? 46.344 26.969 -73.144 1.00 84.88 431 LEU A O 1
ATOM 3494 N N . ARG A 1 432 ? 44.795 27.310 -71.556 1.00 86.81 432 ARG A N 1
ATOM 3495 C CA . ARG A 1 432 ? 43.667 26.760 -72.319 1.00 86.81 432 ARG A CA 1
ATOM 3496 C C . ARG A 1 432 ? 42.922 27.877 -73.040 1.00 86.81 432 ARG A C 1
ATOM 3498 O O . ARG A 1 432 ? 42.922 29.006 -72.573 1.00 86.81 432 ARG A O 1
ATOM 3505 N N . GLU A 1 433 ? 42.264 27.551 -74.149 1.00 88.94 433 GLU A N 1
ATOM 3506 C CA . GLU A 1 433 ? 41.355 28.469 -74.861 1.00 88.94 433 GLU A CA 1
ATOM 3507 C C . GLU A 1 433 ? 42.002 29.784 -75.346 1.00 88.94 433 GLU A C 1
ATOM 3509 O O . GLU A 1 433 ? 41.323 30.794 -75.535 1.00 88.94 433 GLU A O 1
ATOM 3514 N N . VAL A 1 434 ? 43.314 29.778 -75.600 1.00 91.12 434 VAL A N 1
ATOM 3515 C CA . VAL A 1 434 ? 44.013 30.934 -76.173 1.00 91.12 434 VAL A CA 1
ATOM 3516 C C . VAL A 1 434 ? 43.519 31.151 -77.600 1.00 91.12 434 VAL A C 1
ATOM 3518 O O . VAL A 1 434 ? 43.375 30.195 -78.367 1.00 91.12 434 VAL A O 1
ATOM 3521 N N . SER A 1 435 ? 43.260 32.405 -77.980 1.00 94.56 435 SER A N 1
ATOM 3522 C CA . SER A 1 435 ? 42.868 32.720 -79.356 1.00 94.56 435 SER A CA 1
ATOM 3523 C C . SER A 1 435 ? 43.468 34.012 -79.918 1.00 94.56 435 SER A C 1
ATOM 3525 O O . SER A 1 435 ? 43.708 35.005 -79.234 1.00 94.56 435 SER A O 1
ATOM 3527 N N . ILE A 1 436 ? 43.746 33.901 -81.213 1.00 95.62 436 ILE A N 1
ATOM 3528 C CA . ILE A 1 436 ? 44.255 34.824 -82.223 1.00 95.62 436 ILE A CA 1
ATOM 3529 C C . ILE A 1 436 ? 43.219 35.723 -82.900 1.00 95.62 436 ILE A C 1
ATOM 3531 O O . ILE A 1 436 ? 42.457 35.175 -83.688 1.00 95.62 436 ILE A O 1
ATOM 3535 N N . GLU A 1 437 ? 43.152 37.040 -82.732 1.00 96.50 437 GLU A N 1
ATOM 3536 C CA . GLU A 1 437 ? 42.388 37.891 -83.659 1.00 96.50 437 GLU A CA 1
ATOM 3537 C C . GLU A 1 437 ? 43.293 38.860 -84.416 1.00 96.50 437 GLU A C 1
ATOM 3539 O O . GLU A 1 437 ? 43.991 39.671 -83.825 1.00 96.50 437 GLU A O 1
ATOM 3544 N N . PHE A 1 438 ? 43.267 38.814 -85.745 1.00 95.75 438 PHE A N 1
ATOM 3545 C CA . PHE A 1 438 ? 44.053 39.702 -86.595 1.00 95.75 438 PHE A CA 1
ATOM 3546 C C . PHE A 1 438 ? 43.160 40.686 -87.352 1.00 95.75 438 PHE A C 1
ATOM 3548 O O . PHE A 1 438 ? 42.308 40.268 -88.138 1.00 95.75 438 PHE A O 1
ATOM 3555 N N . TYR A 1 439 ? 43.396 41.980 -87.149 1.00 96.19 439 TYR A N 1
ATOM 3556 C CA . TYR A 1 439 ? 42.713 43.119 -87.761 1.00 96.19 439 TYR A CA 1
ATOM 3557 C C . TYR A 1 439 ? 43.660 43.800 -88.771 1.00 96.19 439 TYR A C 1
ATOM 3559 O O . TYR A 1 439 ? 44.495 44.613 -88.364 1.00 96.19 439 TYR A O 1
ATOM 3567 N N . PRO A 1 440 ? 43.552 43.508 -90.083 1.00 93.69 440 PRO A N 1
ATOM 3568 C CA . PRO A 1 440 ? 44.503 43.980 -91.099 1.00 93.69 440 PRO A CA 1
ATOM 3569 C C . PRO A 1 440 ? 44.602 45.508 -91.244 1.00 93.69 440 PRO A C 1
ATOM 3571 O O . PRO A 1 440 ? 45.691 46.029 -91.481 1.00 93.69 440 PRO A O 1
ATOM 3574 N N . ASP A 1 441 ? 43.475 46.208 -91.083 1.00 92.50 441 ASP A N 1
ATOM 3575 C CA . ASP A 1 441 ? 43.360 47.679 -91.113 1.00 92.50 441 ASP A CA 1
ATOM 3576 C C . ASP A 1 441 ? 43.069 48.258 -89.706 1.00 92.50 441 ASP A C 1
ATOM 3578 O O . ASP A 1 441 ? 42.616 49.397 -89.554 1.00 92.50 441 ASP A O 1
ATOM 3582 N N . GLY A 1 442 ? 43.291 47.444 -88.668 1.00 92.12 442 GLY A N 1
ATOM 3583 C CA . GLY A 1 442 ? 43.037 47.775 -87.270 1.00 92.12 442 GLY A CA 1
ATOM 3584 C C . GLY A 1 442 ? 41.558 47.744 -86.844 1.00 92.12 442 GLY A C 1
ATOM 3585 O O . GLY A 1 442 ? 40.659 47.426 -87.623 1.00 92.12 442 GLY A O 1
ATOM 3586 N N . HIS A 1 443 ? 41.291 48.037 -85.567 1.00 92.75 443 HIS A N 1
ATOM 3587 C CA . HIS A 1 443 ? 39.939 48.120 -84.977 1.00 92.75 443 HIS A CA 1
ATOM 3588 C C . HIS A 1 443 ? 39.576 49.575 -84.655 1.00 92.75 443 HIS A C 1
ATOM 3590 O O . HIS A 1 443 ? 40.400 50.465 -84.799 1.00 92.75 443 HIS A O 1
ATOM 3596 N N . ASN A 1 444 ? 38.362 49.876 -84.183 1.00 92.06 444 ASN A N 1
ATOM 3597 C CA . ASN A 1 444 ? 37.855 51.258 -84.013 1.00 92.06 444 ASN A CA 1
ATOM 3598 C C . ASN A 1 444 ? 38.704 52.217 -83.151 1.00 92.06 444 ASN A C 1
ATOM 3600 O O . ASN A 1 444 ? 38.549 53.423 -83.286 1.00 92.06 444 ASN A O 1
ATOM 3604 N N . ASN A 1 445 ? 39.634 51.706 -82.339 1.00 91.12 445 ASN A N 1
ATOM 3605 C CA . ASN A 1 445 ? 40.478 52.520 -81.454 1.00 91.12 445 ASN A CA 1
ATOM 3606 C C . ASN A 1 445 ? 41.962 52.519 -81.865 1.00 91.12 445 ASN A C 1
ATOM 3608 O O . ASN A 1 445 ? 42.767 53.182 -81.221 1.00 91.12 445 ASN A O 1
ATOM 3612 N N . SER A 1 446 ? 42.344 51.776 -82.909 1.00 91.06 446 SER A N 1
ATOM 3613 C CA . SER A 1 446 ? 43.735 51.721 -83.363 1.00 91.06 446 SER A CA 1
ATOM 3614 C C . SER A 1 446 ? 44.131 52.945 -84.209 1.00 91.06 446 SER A C 1
ATOM 3616 O O . SER A 1 446 ? 43.270 53.551 -84.861 1.00 91.06 446 SER A O 1
ATOM 3618 N N . PRO A 1 447 ? 45.427 53.307 -84.250 1.00 91.31 447 PRO A N 1
ATOM 3619 C CA . PRO A 1 447 ? 45.937 54.319 -85.173 1.00 91.31 447 PRO A CA 1
ATOM 3620 C C . PRO A 1 447 ? 45.671 53.950 -86.638 1.00 91.31 447 PRO A C 1
ATOM 3622 O O . PRO A 1 447 ? 45.669 52.771 -87.000 1.00 91.31 447 PRO A O 1
ATOM 3625 N N . GLU A 1 448 ? 45.454 54.956 -87.486 1.00 88.94 448 GLU A N 1
ATOM 3626 C CA . GLU A 1 448 ? 45.254 54.748 -88.922 1.00 88.94 448 GLU A CA 1
ATOM 3627 C C . GLU A 1 448 ? 46.525 54.180 -89.574 1.00 88.94 448 GLU A C 1
ATOM 3629 O O . GLU A 1 448 ? 47.642 54.585 -89.251 1.00 88.94 448 GLU A O 1
ATOM 3634 N N . GLY A 1 449 ? 46.357 53.204 -90.470 1.00 87.88 449 GLY A N 1
ATOM 3635 C CA . GLY A 1 449 ? 47.463 52.567 -91.191 1.00 87.88 449 GLY A CA 1
ATOM 3636 C C . GLY A 1 449 ? 48.204 51.455 -90.437 1.00 87.88 449 GLY A C 1
ATOM 3637 O O . GLY A 1 449 ? 49.120 50.869 -91.013 1.00 87.88 449 GLY A O 1
ATOM 3638 N N . LYS A 1 450 ? 47.814 51.122 -89.196 1.00 92.69 450 LYS A N 1
ATOM 3639 C CA . LYS A 1 450 ? 48.397 50.006 -88.427 1.00 92.69 450 LYS A CA 1
ATOM 3640 C C . LYS A 1 450 ? 47.440 48.817 -88.343 1.00 92.69 450 LYS A C 1
ATOM 3642 O O . LYS A 1 450 ? 46.247 48.999 -88.098 1.00 92.69 450 LYS A O 1
ATOM 3647 N N . ALA A 1 451 ? 47.973 47.604 -88.493 1.00 93.44 451 ALA A N 1
ATOM 3648 C CA . ALA A 1 451 ? 47.229 46.393 -88.158 1.00 93.44 451 ALA A CA 1
ATOM 3649 C C . ALA A 1 451 ? 47.238 46.169 -86.647 1.00 93.44 451 ALA A C 1
ATOM 3651 O O . ALA A 1 451 ? 48.153 46.617 -85.953 1.00 93.44 451 ALA A O 1
ATOM 3652 N N . VAL A 1 452 ? 46.238 45.446 -86.146 1.00 95.50 452 VAL A N 1
ATOM 3653 C CA . VAL A 1 452 ? 46.193 45.026 -84.743 1.00 95.50 452 VAL A CA 1
ATOM 3654 C C . VAL A 1 452 ? 46.077 43.520 -84.657 1.00 95.50 452 VAL A C 1
ATOM 3656 O O . VAL A 1 452 ? 45.213 42.922 -85.293 1.00 95.50 452 VAL A O 1
ATOM 3659 N N . LEU A 1 453 ? 46.929 42.909 -83.847 1.00 94.75 453 LEU A N 1
ATOM 3660 C CA . LEU A 1 453 ? 46.787 41.529 -83.428 1.00 94.75 453 LEU A CA 1
ATOM 3661 C C . LEU A 1 453 ? 46.327 41.515 -81.973 1.00 94.75 453 LEU A C 1
ATOM 3663 O O . LEU A 1 453 ? 47.063 41.920 -81.080 1.00 94.75 453 LEU A O 1
ATOM 3667 N N . ARG A 1 454 ? 45.100 41.064 -81.750 1.00 95.69 454 ARG A N 1
ATOM 3668 C CA . ARG A 1 454 ? 44.496 40.934 -80.436 1.00 95.69 454 ARG A CA 1
ATOM 3669 C C . ARG A 1 454 ? 44.618 39.500 -79.953 1.00 95.69 454 ARG A C 1
ATOM 3671 O O . ARG A 1 454 ? 44.099 38.583 -80.583 1.00 95.69 454 ARG A O 1
ATOM 3678 N N . LEU A 1 455 ? 45.279 39.323 -78.824 1.00 93.50 455 LEU A N 1
ATOM 3679 C CA . LEU A 1 455 ? 45.456 38.041 -78.164 1.00 93.50 455 LEU A CA 1
ATOM 3680 C C . LEU A 1 455 ? 44.457 37.906 -77.018 1.00 93.50 455 LEU A C 1
ATOM 3682 O O . LEU A 1 455 ? 44.404 38.792 -76.169 1.00 93.50 455 LEU A O 1
ATOM 3686 N N . PHE A 1 456 ? 43.713 36.804 -76.972 1.00 93.75 456 PHE A N 1
ATOM 3687 C CA . PHE A 1 456 ? 42.848 36.451 -75.846 1.00 93.75 456 PHE A CA 1
ATOM 3688 C C . PHE A 1 456 ? 43.526 35.395 -74.987 1.00 93.75 456 PHE A C 1
ATOM 3690 O O . PHE A 1 456 ? 43.891 34.328 -75.485 1.00 93.75 456 PHE A O 1
ATOM 3697 N N . MET A 1 457 ? 43.667 35.706 -73.703 1.00 90.81 457 MET A N 1
ATOM 3698 C CA . MET A 1 457 ? 44.290 34.843 -72.706 1.00 90.81 457 MET A CA 1
ATOM 3699 C C . MET A 1 457 ? 43.298 34.553 -71.573 1.00 90.81 457 MET A C 1
ATOM 3701 O O . MET A 1 457 ? 42.438 35.390 -71.285 1.00 90.81 457 MET A O 1
ATOM 3705 N N . PRO A 1 458 ? 43.416 33.403 -70.886 1.00 88.56 458 PRO A N 1
ATOM 3706 C CA . PRO A 1 458 ? 42.621 33.121 -69.696 1.00 88.56 458 PRO A CA 1
ATOM 3707 C C . PRO A 1 458 ? 42.762 34.218 -68.629 1.00 88.56 458 PRO A C 1
ATOM 3709 O O . PRO A 1 458 ? 43.861 34.739 -68.434 1.00 88.56 458 PRO A O 1
ATOM 3712 N N . PRO A 1 459 ? 41.699 34.538 -67.867 1.00 83.94 459 PRO A N 1
ATOM 3713 C CA . PRO A 1 459 ? 41.728 35.594 -66.847 1.00 83.94 459 PRO A CA 1
ATOM 3714 C C . PRO A 1 459 ? 42.773 35.368 -65.744 1.00 83.94 459 PRO A C 1
ATOM 3716 O O . PRO A 1 459 ? 43.280 36.331 -65.174 1.00 83.94 459 PRO A O 1
ATOM 3719 N N . ASN A 1 460 ? 43.119 34.106 -65.477 1.00 84.38 460 ASN A N 1
ATOM 3720 C CA . ASN A 1 460 ? 44.084 33.716 -64.447 1.00 84.38 460 ASN A CA 1
ATOM 3721 C C . ASN A 1 460 ? 45.483 33.426 -65.012 1.00 84.38 460 ASN A C 1
ATOM 3723 O O . ASN A 1 460 ? 46.319 32.890 -64.295 1.00 84.38 460 ASN A O 1
ATOM 3727 N N . ALA A 1 461 ? 45.734 33.707 -66.293 1.00 86.69 461 ALA A N 1
ATOM 3728 C CA . ALA A 1 461 ? 47.051 33.491 -66.871 1.00 86.69 461 ALA A CA 1
ATOM 3729 C C . ALA A 1 461 ? 48.042 34.544 -66.352 1.00 86.69 461 ALA A C 1
ATOM 3731 O O . ALA A 1 461 ? 47.742 35.738 -66.348 1.00 86.69 461 ALA A O 1
ATOM 3732 N N . HIS A 1 462 ? 49.243 34.105 -65.978 1.00 90.31 462 HIS A N 1
ATOM 3733 C CA . HIS A 1 462 ? 50.393 34.979 -65.761 1.00 90.31 462 HIS A CA 1
ATOM 3734 C C . HIS A 1 462 ? 51.548 34.445 -66.592 1.00 90.31 462 HIS A C 1
ATOM 3736 O O . HIS A 1 462 ? 52.172 33.464 -66.215 1.00 90.31 462 HIS A O 1
ATOM 3742 N N . VAL A 1 463 ? 51.804 35.027 -67.760 1.00 90.25 463 VAL A N 1
ATOM 3743 C CA . VAL A 1 463 ? 52.793 34.481 -68.697 1.00 90.25 463 VAL A CA 1
ATOM 3744 C C . VAL A 1 463 ? 53.603 35.567 -69.373 1.00 90.25 463 VAL A C 1
ATOM 3746 O O . VAL A 1 463 ? 53.088 36.618 -69.754 1.00 90.25 463 VAL A O 1
ATOM 3749 N N . ARG A 1 464 ? 54.879 35.266 -69.596 1.00 91.44 464 ARG A N 1
ATOM 3750 C CA . ARG A 1 464 ? 55.739 36.002 -70.511 1.00 91.44 464 ARG A CA 1
ATOM 3751 C C . ARG A 1 464 ? 55.720 35.305 -71.860 1.00 91.44 464 ARG A C 1
ATOM 3753 O O . ARG A 1 464 ? 56.082 34.133 -71.959 1.00 91.44 464 ARG A O 1
ATOM 3760 N N . TYR A 1 465 ? 55.314 36.017 -72.896 1.00 93.50 465 TYR A N 1
ATOM 3761 C CA . TYR A 1 465 ? 55.137 35.470 -74.233 1.00 93.50 465 TYR A CA 1
ATOM 3762 C C . TYR A 1 465 ? 55.770 36.384 -75.278 1.00 93.50 465 TYR A C 1
ATOM 3764 O O . TYR A 1 465 ? 56.010 37.565 -75.038 1.00 93.50 465 TYR A O 1
ATOM 3772 N N . GLN A 1 466 ? 56.047 35.831 -76.447 1.00 94.19 466 GLN A N 1
ATOM 3773 C CA . GLN A 1 466 ? 56.525 36.574 -77.599 1.00 94.19 466 GLN A CA 1
ATOM 3774 C C . GLN A 1 466 ? 55.696 36.184 -78.814 1.00 94.19 466 GLN A C 1
ATOM 3776 O O . GLN A 1 466 ? 55.331 35.019 -78.987 1.00 94.19 466 GLN A O 1
ATOM 3781 N N . ILE A 1 467 ? 55.359 37.181 -79.630 1.00 93.38 467 ILE A N 1
ATOM 3782 C CA . ILE A 1 467 ? 54.584 36.982 -80.848 1.00 93.38 467 ILE A CA 1
ATOM 3783 C C . ILE A 1 467 ? 55.370 37.501 -82.041 1.00 93.38 467 ILE A C 1
ATOM 3785 O O . ILE A 1 467 ? 55.870 38.626 -82.032 1.00 93.38 467 ILE A O 1
ATOM 3789 N N . TRP A 1 468 ? 55.419 36.684 -83.088 1.00 93.62 468 TRP A N 1
ATOM 3790 C CA . TRP A 1 468 ? 55.959 37.053 -84.385 1.00 93.62 468 TRP A CA 1
ATOM 3791 C C . TRP A 1 468 ? 54.843 37.116 -85.412 1.00 93.62 468 TRP A C 1
ATOM 3793 O O . TRP A 1 468 ? 54.006 36.217 -85.491 1.00 93.62 468 TRP A O 1
ATOM 3803 N N . VAL A 1 469 ? 54.872 38.148 -86.247 1.00 91.88 469 VAL A N 1
ATOM 3804 C CA . VAL A 1 469 ? 54.026 38.259 -87.434 1.00 91.88 469 VAL A CA 1
ATOM 3805 C C . VAL A 1 469 ? 54.934 38.301 -88.655 1.00 91.88 469 VAL A C 1
ATOM 3807 O O . VAL A 1 469 ? 55.577 39.304 -88.960 1.00 91.88 469 VAL A O 1
ATOM 3810 N N . GLY A 1 470 ? 55.049 37.150 -89.316 1.00 89.19 470 GLY A N 1
ATOM 3811 C CA . GLY A 1 470 ? 56.085 36.871 -90.303 1.00 89.19 470 GLY A CA 1
ATOM 3812 C C . GLY A 1 470 ? 57.483 37.046 -89.709 1.00 89.19 470 GLY A C 1
ATOM 3813 O O . GLY A 1 470 ? 57.920 36.211 -88.923 1.00 89.19 470 GLY A O 1
ATOM 3814 N N . ARG A 1 471 ? 58.192 38.116 -90.094 1.00 86.50 471 ARG A N 1
ATOM 3815 C CA . ARG A 1 471 ? 59.535 38.433 -89.562 1.00 86.50 471 ARG A CA 1
ATOM 3816 C C . ARG A 1 471 ? 59.523 39.500 -88.467 1.00 86.50 471 ARG A C 1
ATOM 3818 O O . ARG A 1 471 ? 60.546 39.698 -87.819 1.00 86.50 471 ARG A O 1
ATOM 3825 N N . PHE A 1 472 ? 58.400 40.186 -88.272 1.00 89.19 472 PHE A N 1
ATOM 3826 C CA . PHE A 1 472 ? 58.265 41.221 -87.254 1.00 89.19 472 PHE A CA 1
ATOM 3827 C C . PHE A 1 472 ? 58.006 40.611 -85.878 1.00 89.19 472 PHE A C 1
ATOM 3829 O O . PHE A 1 472 ? 57.265 39.639 -85.759 1.00 89.19 472 PHE A O 1
ATOM 3836 N N . THR A 1 473 ? 58.585 41.216 -84.845 1.00 88.31 473 THR A N 1
ATOM 3837 C CA . THR A 1 473 ? 58.345 40.908 -83.432 1.00 88.31 473 THR A CA 1
ATOM 3838 C C . THR A 1 473 ? 58.440 42.204 -82.637 1.00 88.31 473 THR A C 1
ATOM 3840 O O . THR A 1 473 ? 59.403 42.945 -82.814 1.00 88.31 473 THR A O 1
ATOM 3843 N N . ASP A 1 474 ? 57.491 42.445 -81.733 1.00 84.75 474 ASP A N 1
ATOM 3844 C CA . ASP A 1 474 ? 57.505 43.603 -80.815 1.00 84.75 474 ASP A CA 1
ATOM 3845 C C . ASP A 1 474 ? 58.262 43.302 -79.498 1.00 84.75 474 ASP A C 1
ATOM 3847 O O . ASP A 1 474 ? 58.329 44.095 -78.564 1.00 84.75 474 ASP A O 1
ATOM 3851 N N . GLY A 1 475 ? 58.893 42.125 -79.441 1.00 90.62 475 GLY A N 1
ATOM 3852 C CA . GLY A 1 475 ? 59.644 41.638 -78.290 1.00 90.62 475 GLY A CA 1
ATOM 3853 C C . GLY A 1 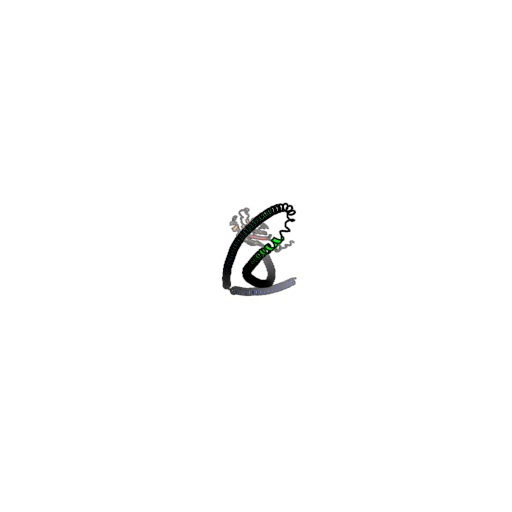475 ? 58.780 40.791 -77.360 1.00 90.62 475 GLY A C 1
ATOM 3854 O O . GLY A 1 475 ? 57.736 40.266 -77.747 1.00 90.62 475 GLY A O 1
ATOM 3855 N N . ALA A 1 476 ? 59.271 40.590 -76.139 1.00 90.75 476 ALA A N 1
ATOM 3856 C CA . ALA A 1 476 ? 58.577 39.801 -75.131 1.00 90.75 476 ALA A CA 1
ATOM 3857 C C . ALA A 1 476 ? 57.598 40.678 -74.342 1.00 90.75 476 ALA A C 1
ATOM 3859 O O . ALA A 1 476 ? 57.996 41.692 -73.768 1.00 90.75 476 ALA A O 1
ATOM 3860 N N . HIS A 1 477 ? 56.352 40.231 -74.242 1.00 92.19 477 HIS A N 1
ATOM 3861 C CA . HIS A 1 477 ? 55.303 40.859 -73.449 1.00 92.19 477 HIS A CA 1
ATOM 3862 C C . HIS A 1 477 ? 54.959 40.002 -72.235 1.00 92.19 477 HIS A C 1
ATOM 3864 O O . HIS A 1 477 ? 55.183 38.791 -72.216 1.00 92.19 477 HIS A O 1
ATOM 3870 N N . GLU A 1 478 ? 54.396 40.640 -71.216 1.00 91.75 478 GLU A N 1
ATOM 3871 C CA . GLU A 1 478 ? 53.902 39.973 -70.019 1.00 91.75 478 GLU A CA 1
ATOM 3872 C C . GLU A 1 478 ? 52.392 40.173 -69.916 1.00 91.75 478 GLU A C 1
ATOM 3874 O O . GLU A 1 478 ? 51.886 41.294 -69.991 1.00 91.75 478 GLU A O 1
ATOM 3879 N N . TYR A 1 479 ? 51.668 39.069 -69.778 1.00 90.94 479 TYR A N 1
ATOM 3880 C CA . TYR A 1 479 ? 50.256 39.055 -69.436 1.00 90.94 479 TYR A CA 1
ATOM 3881 C C . TYR A 1 479 ? 50.147 38.687 -67.962 1.00 90.94 479 TYR A C 1
ATOM 3883 O O . TYR A 1 479 ? 50.600 37.609 -67.593 1.00 90.94 479 TYR A O 1
ATOM 3891 N N . ALA A 1 480 ? 49.583 39.568 -67.137 1.00 89.38 480 ALA A N 1
ATOM 3892 C CA . ALA A 1 480 ? 49.416 39.358 -65.703 1.00 89.38 480 ALA A CA 1
ATOM 3893 C C . ALA A 1 480 ? 47.923 39.244 -65.329 1.00 89.38 480 ALA A C 1
ATOM 3895 O O . ALA A 1 480 ? 47.084 39.861 -66.000 1.00 89.38 480 ALA A O 1
ATOM 3896 N N . PRO A 1 481 ? 47.580 38.514 -64.250 1.00 84.81 481 PRO A N 1
ATOM 3897 C CA . PRO A 1 481 ? 46.205 38.379 -63.785 1.00 84.81 481 PRO A CA 1
ATOM 3898 C C . PRO A 1 481 ? 45.620 39.750 -63.431 1.00 84.81 481 PRO A C 1
ATOM 3900 O O . PRO A 1 481 ? 46.265 40.562 -62.771 1.00 84.81 481 PRO A O 1
ATOM 3903 N N . GLY A 1 482 ? 44.388 40.013 -63.869 1.00 81.38 482 GLY A N 1
ATOM 3904 C CA . GLY A 1 482 ? 43.704 41.294 -63.644 1.00 81.38 482 GLY A CA 1
ATOM 3905 C C . GLY A 1 482 ? 43.897 42.345 -64.744 1.00 81.38 482 GLY A C 1
ATOM 3906 O O . GLY A 1 482 ? 43.222 43.374 -64.709 1.00 81.38 482 GLY A O 1
ATOM 3907 N N . ASN A 1 483 ? 44.742 42.084 -65.749 1.00 79.69 483 ASN A N 1
ATOM 3908 C CA . ASN A 1 483 ? 44.748 42.871 -66.984 1.00 79.69 483 ASN A CA 1
ATOM 3909 C C . ASN A 1 483 ? 43.493 42.587 -67.834 1.00 79.69 483 ASN A C 1
ATOM 3911 O O . ASN A 1 483 ? 42.745 41.639 -67.595 1.00 79.69 483 ASN A O 1
ATOM 3915 N N . SER A 1 484 ? 43.249 43.435 -68.839 1.00 83.06 484 SER A N 1
ATOM 3916 C CA . SER A 1 484 ? 42.210 43.208 -69.853 1.00 83.06 484 SER A CA 1
ATOM 3917 C C . SER A 1 484 ? 42.311 41.787 -70.422 1.00 83.06 484 SER A C 1
ATOM 3919 O O . SER A 1 484 ? 43.406 41.353 -70.766 1.00 83.06 484 SER A O 1
ATOM 3921 N N . LEU A 1 485 ? 41.167 41.107 -70.596 1.00 85.00 485 LEU A N 1
ATOM 3922 C CA . LEU A 1 485 ? 41.053 39.751 -71.174 1.00 85.00 485 LEU A CA 1
ATOM 3923 C C . LEU A 1 485 ? 41.663 39.619 -72.580 1.00 85.00 485 LEU A C 1
ATOM 3925 O O . LEU A 1 485 ? 41.804 38.515 -73.110 1.00 85.00 485 LEU A O 1
ATOM 3929 N N . SER A 1 486 ? 41.985 40.752 -73.200 1.00 89.94 486 SER A N 1
ATOM 3930 C CA . SER A 1 486 ? 42.680 40.811 -74.469 1.00 89.94 486 SER A CA 1
ATOM 3931 C C . SER A 1 486 ? 43.813 41.832 -74.465 1.00 89.94 486 SER A C 1
ATOM 3933 O O . SER A 1 486 ? 43.643 42.937 -73.934 1.00 89.94 486 SER A O 1
ATOM 3935 N N . VAL A 1 487 ? 44.917 41.492 -75.131 1.00 91.56 487 VAL A N 1
ATOM 3936 C CA . VAL A 1 487 ? 46.058 42.385 -75.382 1.00 91.56 487 VAL A CA 1
ATOM 3937 C C . VAL A 1 487 ? 46.146 42.702 -76.867 1.00 91.56 487 VAL A C 1
ATOM 3939 O O . VAL A 1 487 ? 46.135 41.789 -77.688 1.00 91.56 487 VAL A O 1
ATOM 3942 N N . ASP A 1 488 ? 46.258 43.987 -77.196 1.00 94.12 488 ASP A N 1
ATOM 3943 C CA . ASP A 1 488 ? 46.401 44.471 -78.568 1.00 94.12 488 ASP A CA 1
ATOM 3944 C C . ASP A 1 488 ? 47.867 44.762 -78.885 1.00 94.12 488 ASP A C 1
ATOM 3946 O O . ASP A 1 488 ? 48.495 45.600 -78.241 1.00 94.12 488 ASP A O 1
ATOM 3950 N N . LEU A 1 489 ? 48.392 44.100 -79.913 1.00 92.50 489 LEU A N 1
ATOM 3951 C CA . LEU A 1 489 ? 49.708 44.362 -80.483 1.00 92.50 489 LEU A CA 1
ATOM 3952 C C . LEU A 1 489 ? 49.544 45.130 -81.793 1.00 92.50 489 LEU A C 1
ATOM 3954 O O . LEU A 1 489 ? 48.861 44.673 -82.714 1.00 92.50 489 LEU A O 1
ATOM 3958 N N . LEU A 1 490 ? 50.162 46.307 -81.880 1.00 93.81 490 LEU A N 1
ATOM 3959 C CA . LEU A 1 490 ? 50.134 47.135 -83.083 1.00 93.81 490 LEU A CA 1
ATOM 3960 C C . LEU A 1 490 ? 51.264 46.710 -84.019 1.00 93.81 490 LEU A C 1
ATOM 3962 O O . LEU A 1 490 ? 52.426 46.715 -83.631 1.00 93.81 490 LEU A O 1
ATOM 3966 N N . ILE A 1 491 ? 50.926 46.382 -85.262 1.00 92.62 491 ILE A N 1
ATOM 3967 C CA . ILE A 1 491 ? 51.896 45.900 -86.246 1.00 92.62 491 ILE A CA 1
ATOM 3968 C C . ILE A 1 491 ? 51.969 46.899 -87.391 1.00 92.62 491 ILE A C 1
ATOM 3970 O O . ILE A 1 491 ? 50.984 47.168 -88.090 1.00 92.62 491 ILE A O 1
ATOM 3974 N N . GLU A 1 492 ? 53.163 47.444 -87.588 1.00 91.31 492 GLU A N 1
ATOM 3975 C CA . GLU A 1 492 ? 53.477 48.316 -88.711 1.00 91.31 492 GLU A CA 1
ATOM 3976 C C . GLU A 1 492 ? 53.911 47.486 -89.915 1.00 91.31 492 GLU A C 1
ATOM 3978 O O . GLU A 1 492 ? 54.521 46.432 -89.766 1.00 91.31 492 GLU A O 1
ATOM 3983 N N . GLN A 1 493 ? 53.569 47.955 -91.119 1.00 89.88 493 GLN A N 1
ATOM 3984 C CA . GLN A 1 493 ? 54.058 47.380 -92.381 1.00 89.88 493 GLN A CA 1
ATOM 3985 C C . GLN A 1 493 ? 53.837 45.861 -92.524 1.00 89.88 493 GLN A C 1
ATOM 3987 O O . GLN A 1 493 ? 54.535 45.187 -93.273 1.00 89.88 493 GLN A O 1
ATOM 3992 N N . TRP A 1 494 ? 52.802 45.310 -91.876 1.00 90.75 494 TRP A N 1
ATOM 3993 C CA . TRP A 1 494 ? 52.542 43.863 -91.858 1.00 90.75 494 TRP A CA 1
ATOM 3994 C C . TRP A 1 494 ? 52.423 43.235 -93.260 1.00 90.75 494 TRP A C 1
ATOM 3996 O O . TRP A 1 494 ? 52.682 42.046 -93.441 1.00 90.75 494 TRP A O 1
ATOM 4006 N N . LYS A 1 495 ? 52.035 44.038 -94.260 1.00 91.69 495 LYS A N 1
ATOM 4007 C CA . LYS A 1 495 ? 51.904 43.635 -95.666 1.00 91.69 495 LYS A CA 1
ATOM 4008 C C . LYS A 1 495 ? 53.238 43.175 -96.268 1.00 91.69 495 LYS A C 1
ATOM 4010 O O . LYS A 1 495 ? 53.225 42.282 -97.109 1.00 91.69 495 LYS A O 1
ATOM 4015 N N . ASP A 1 496 ? 54.363 43.696 -95.781 1.00 92.62 496 ASP A N 1
ATOM 4016 C CA . ASP A 1 496 ? 55.713 43.327 -96.233 1.00 92.62 496 ASP A CA 1
ATOM 4017 C C . ASP A 1 496 ? 56.146 41.948 -95.705 1.00 92.62 496 ASP A C 1
ATOM 4019 O O . ASP A 1 496 ? 57.163 41.388 -96.115 1.00 92.62 496 ASP A O 1
ATOM 4023 N N . HIS A 1 497 ? 55.358 41.374 -94.794 1.00 90.81 497 HIS A N 1
ATOM 4024 C CA . HIS A 1 497 ? 55.568 40.048 -94.221 1.00 90.81 497 HIS A CA 1
ATOM 4025 C C . HIS A 1 497 ? 54.673 38.972 -94.837 1.00 90.81 497 HIS A C 1
ATOM 4027 O O . HIS A 1 497 ? 54.660 37.837 -94.356 1.00 90.81 497 HIS A O 1
ATOM 4033 N N . ILE A 1 498 ? 53.927 39.307 -95.893 1.00 90.75 498 ILE A N 1
ATOM 4034 C CA . ILE A 1 498 ? 53.190 38.310 -96.659 1.00 90.75 498 ILE A CA 1
ATOM 4035 C C . ILE A 1 498 ? 54.184 37.543 -97.535 1.00 90.75 498 ILE A C 1
ATOM 4037 O O . ILE A 1 498 ? 54.922 38.126 -98.326 1.00 90.75 498 ILE A O 1
ATOM 4041 N N . ASN A 1 499 ? 54.198 36.223 -97.390 1.00 89.81 499 ASN A N 1
ATOM 4042 C CA . ASN A 1 499 ? 55.035 35.336 -98.184 1.00 89.81 499 ASN A CA 1
ATOM 4043 C C . ASN A 1 499 ? 54.595 35.326 -99.657 1.00 89.81 499 ASN A C 1
ATOM 4045 O O . ASN A 1 499 ? 53.483 35.733 -100.004 1.00 89.81 499 ASN A O 1
ATOM 4049 N N . GLU A 1 500 ? 55.445 34.779 -100.526 1.00 88.94 500 GLU A N 1
ATOM 4050 C CA . GLU A 1 500 ? 55.177 34.649 -101.967 1.00 88.94 500 GLU A CA 1
ATOM 4051 C C . GLU A 1 500 ? 53.885 33.871 -102.273 1.00 88.94 500 GLU A C 1
ATOM 4053 O O . GLU A 1 500 ? 53.204 34.145 -103.259 1.00 88.94 500 GLU A O 1
ATOM 4058 N N . ASP A 1 501 ? 53.492 32.946 -101.391 1.00 88.62 501 ASP A N 1
ATOM 4059 C CA . ASP A 1 501 ? 52.250 32.172 -101.496 1.00 88.62 501 ASP A CA 1
ATOM 4060 C C . ASP A 1 501 ? 50.987 32.957 -101.080 1.00 88.62 501 ASP A C 1
ATOM 4062 O O . ASP A 1 501 ? 49.869 32.433 -101.091 1.00 88.62 501 ASP A O 1
ATOM 4066 N N . GLY A 1 502 ? 51.153 34.222 -100.693 1.00 87.75 502 GLY A N 1
ATOM 4067 C CA . GLY A 1 502 ? 50.085 35.101 -100.252 1.00 87.75 502 GLY A CA 1
ATOM 4068 C C . GLY A 1 502 ? 49.580 34.823 -98.837 1.00 87.75 502 GLY A C 1
ATOM 4069 O O . GLY A 1 502 ? 48.513 35.334 -98.490 1.00 87.75 502 GLY A O 1
ATOM 4070 N N . SER A 1 503 ? 50.285 34.031 -98.027 1.00 91.62 503 SER A N 1
ATOM 4071 C CA . SER A 1 503 ? 49.992 33.813 -96.606 1.00 91.62 503 SER A CA 1
ATOM 4072 C C . SER A 1 503 ? 51.003 34.519 -95.701 1.00 91.62 503 SER A C 1
ATOM 4074 O O . SER A 1 503 ? 52.109 34.835 -96.124 1.00 91.62 503 SER A O 1
ATOM 4076 N N . PHE A 1 504 ? 50.642 34.770 -94.447 1.00 91.44 504 PHE A N 1
ATOM 4077 C CA . PHE A 1 504 ? 51.623 35.103 -93.411 1.00 91.44 504 PHE A CA 1
ATOM 4078 C C . PHE A 1 504 ? 51.359 34.256 -92.169 1.00 91.44 504 PHE A C 1
ATOM 4080 O O . PHE A 1 504 ? 50.266 33.705 -91.992 1.00 91.44 504 PHE A O 1
ATOM 4087 N N . TYR A 1 505 ? 52.375 34.145 -91.323 1.00 93.12 505 TYR A N 1
ATOM 4088 C CA . TYR A 1 505 ? 52.332 33.339 -90.113 1.00 93.12 505 TYR A CA 1
ATOM 4089 C C . TYR A 1 505 ? 52.313 34.238 -88.887 1.00 93.12 505 TYR A C 1
ATOM 4091 O O . TYR A 1 505 ? 53.098 35.180 -88.794 1.00 93.12 505 TYR A O 1
ATOM 4099 N N . VAL A 1 506 ? 51.418 33.932 -87.956 1.00 93.50 506 VAL A N 1
ATOM 4100 C CA . VAL A 1 506 ? 51.447 34.452 -86.593 1.00 93.50 506 VAL A CA 1
ATOM 4101 C C . VAL A 1 506 ? 51.987 33.338 -85.719 1.00 93.50 506 VAL A C 1
ATOM 4103 O O . VAL A 1 506 ? 51.347 32.302 -85.567 1.00 93.50 506 VAL A O 1
ATOM 4106 N N . VAL A 1 507 ? 53.174 33.527 -85.171 1.00 93.12 507 VAL A N 1
ATOM 4107 C CA . VAL A 1 507 ? 53.766 32.587 -84.226 1.00 93.12 507 VAL A CA 1
ATOM 4108 C C . VAL A 1 507 ? 53.609 33.176 -82.842 1.00 93.12 507 VAL A C 1
ATOM 4110 O O . VAL A 1 507 ? 53.919 34.343 -82.642 1.00 93.12 507 VAL A O 1
ATOM 4113 N N . MET A 1 508 ? 53.164 32.374 -81.889 1.00 92.50 508 MET A N 1
ATOM 4114 C CA . MET A 1 508 ? 53.164 32.740 -80.482 1.00 92.50 508 MET A CA 1
ATOM 4115 C C . MET A 1 508 ? 53.962 31.697 -79.711 1.00 92.50 508 MET A C 1
ATOM 4117 O O . MET A 1 508 ? 53.754 30.496 -79.877 1.00 92.50 508 MET A O 1
ATOM 4121 N N . GLU A 1 509 ? 54.869 32.160 -78.864 1.00 92.50 509 GLU A N 1
ATOM 4122 C CA . GLU A 1 509 ? 55.669 31.317 -77.983 1.00 92.50 509 GLU A CA 1
ATOM 4123 C C . GLU A 1 509 ? 55.539 31.817 -76.552 1.00 92.50 509 GLU A C 1
ATOM 4125 O O . GLU A 1 509 ? 55.671 33.012 -76.280 1.00 92.50 509 GLU A O 1
ATOM 4130 N N . VAL A 1 510 ? 55.267 30.898 -75.629 1.00 89.81 510 VAL A N 1
ATOM 4131 C CA . VAL A 1 510 ? 55.303 31.190 -74.196 1.00 89.81 510 VAL A CA 1
ATOM 4132 C C . VAL A 1 510 ? 56.735 30.981 -73.735 1.00 89.81 510 VAL A C 1
ATOM 4134 O O . VAL A 1 510 ? 57.240 29.860 -73.719 1.00 89.81 510 VAL A O 1
ATOM 4137 N N . LEU A 1 511 ? 57.385 32.084 -73.372 1.00 88.19 511 LEU A N 1
ATOM 4138 C CA . LEU A 1 511 ? 58.767 32.101 -72.907 1.00 88.19 511 LEU A CA 1
ATOM 4139 C C . LEU A 1 511 ? 58.865 31.637 -71.452 1.00 88.19 511 LEU A C 1
ATOM 4141 O O . LEU A 1 511 ? 59.803 30.931 -71.089 1.00 88.19 511 LEU A O 1
ATOM 4145 N N . ARG A 1 512 ? 57.905 32.045 -70.613 1.00 85.31 512 ARG A N 1
ATOM 4146 C CA . ARG A 1 512 ? 57.829 31.653 -69.201 1.00 85.31 512 ARG A CA 1
ATOM 4147 C C . ARG A 1 512 ? 56.386 31.697 -68.711 1.00 85.31 512 ARG A C 1
ATOM 4149 O O . ARG A 1 512 ? 55.693 32.681 -68.949 1.00 85.31 512 ARG A O 1
ATOM 4156 N N . ASP A 1 513 ? 55.967 30.661 -67.999 1.00 81.94 513 ASP A N 1
ATOM 4157 C CA . ASP A 1 513 ? 54.764 30.702 -67.168 1.00 81.94 513 ASP A CA 1
ATOM 4158 C C . ASP A 1 513 ? 55.157 31.236 -65.784 1.00 81.94 513 ASP A C 1
ATOM 4160 O O . ASP A 1 513 ? 56.084 30.719 -65.167 1.00 81.94 513 ASP A O 1
ATOM 4164 N N . LEU A 1 514 ? 54.536 32.332 -65.354 1.00 80.94 514 LEU A N 1
ATOM 4165 C CA . LEU A 1 514 ? 54.800 33.024 -64.088 1.00 80.94 514 LEU A CA 1
ATOM 4166 C C . LEU A 1 514 ? 53.783 32.640 -63.004 1.00 80.94 514 LEU A C 1
ATOM 4168 O O . LEU A 1 514 ? 54.017 32.917 -61.834 1.00 80.94 514 LEU A O 1
ATOM 4172 N N . CYS A 1 515 ? 52.691 31.950 -63.360 1.00 74.25 515 CYS A N 1
ATOM 4173 C CA . CYS A 1 515 ? 51.820 31.296 -62.378 1.00 74.25 515 CYS A CA 1
ATOM 4174 C C . CYS A 1 515 ? 52.454 30.027 -61.796 1.00 74.25 515 CYS A C 1
ATOM 4176 O O . CYS A 1 515 ? 51.922 29.454 -60.844 1.00 74.25 515 CYS A O 1
ATOM 4178 N N . ASN A 1 516 ? 53.554 29.565 -62.386 1.00 68.69 516 ASN A N 1
ATOM 4179 C CA . ASN A 1 516 ? 54.218 28.331 -62.028 1.00 68.69 516 ASN A CA 1
ATOM 4180 C C . ASN A 1 516 ? 55.694 28.623 -61.715 1.00 68.69 516 ASN A C 1
ATOM 4182 O O . ASN A 1 516 ? 56.518 28.706 -62.621 1.00 68.69 516 ASN A O 1
ATOM 4186 N N . ASP A 1 517 ? 56.036 28.751 -60.431 1.00 57.31 517 ASP A N 1
ATOM 4187 C CA . ASP A 1 517 ? 57.425 28.895 -59.944 1.00 57.31 517 ASP A CA 1
ATOM 4188 C C . ASP A 1 517 ? 58.246 27.592 -60.057 1.00 57.31 517 ASP A C 1
ATOM 4190 O O . ASP A 1 517 ? 59.351 27.474 -59.529 1.00 57.31 517 ASP A O 1
ATOM 4194 N N . ASP A 1 518 ? 57.717 26.587 -60.754 1.00 57.97 518 ASP A N 1
ATOM 4195 C CA . ASP A 1 518 ? 58.345 25.284 -60.919 1.00 57.97 518 ASP A CA 1
ATOM 4196 C C . ASP A 1 518 ? 59.469 25.368 -61.976 1.00 57.97 518 ASP A C 1
ATOM 4198 O O . ASP A 1 518 ? 59.303 25.037 -63.154 1.00 57.97 518 ASP A O 1
ATOM 4202 N N . GLU A 1 519 ? 60.645 25.840 -61.545 1.00 52.28 519 GLU A N 1
ATOM 4203 C CA . GLU A 1 519 ? 61.885 25.918 -62.341 1.00 52.28 519 GLU A CA 1
ATOM 4204 C C . GLU A 1 519 ? 62.324 24.551 -62.910 1.00 52.28 519 GLU A C 1
ATOM 4206 O O . GLU A 1 519 ? 63.112 24.493 -63.859 1.00 52.28 519 GLU A O 1
ATOM 4211 N N . SER A 1 520 ? 61.767 23.449 -62.392 1.00 48.94 520 SER A N 1
ATOM 4212 C CA . SER A 1 520 ? 62.150 22.062 -62.682 1.00 48.94 520 SER A CA 1
ATOM 4213 C C . SER A 1 520 ? 61.864 21.579 -64.115 1.00 48.94 520 SER A C 1
ATOM 4215 O O . SER A 1 520 ? 62.442 20.581 -64.549 1.00 48.94 520 SER A O 1
ATOM 4217 N N . LEU A 1 521 ? 61.021 22.285 -64.881 1.00 46.94 521 LEU A N 1
ATOM 4218 C CA . LEU A 1 521 ? 60.697 21.954 -66.283 1.00 46.94 521 LEU A CA 1
ATOM 4219 C C . LEU A 1 521 ? 61.267 22.944 -67.306 1.00 46.94 521 LEU A C 1
ATOM 4221 O O . LEU A 1 521 ? 61.060 22.784 -68.518 1.00 46.94 521 LEU A O 1
ATOM 4225 N N . SER A 1 522 ? 62.002 23.960 -66.850 1.00 47.59 522 SER A N 1
ATOM 4226 C CA . SER A 1 522 ? 62.823 24.757 -67.750 1.00 47.59 522 SER A CA 1
ATOM 4227 C C . SER A 1 522 ? 63.997 23.881 -68.195 1.00 47.59 522 SER A C 1
ATOM 4229 O O . SER A 1 522 ? 64.806 23.428 -67.389 1.00 47.59 522 SER A O 1
ATOM 4231 N N . ARG A 1 523 ? 64.085 23.559 -69.493 1.00 47.88 523 ARG A N 1
ATOM 4232 C CA . ARG A 1 523 ? 65.343 23.042 -70.043 1.00 47.88 523 ARG A CA 1
ATOM 4233 C C . ARG A 1 523 ? 66.344 24.182 -69.907 1.00 47.88 523 ARG A C 1
ATOM 4235 O O . ARG A 1 523 ? 66.372 25.059 -70.767 1.00 47.88 523 ARG A O 1
ATOM 4242 N N . GLU A 1 524 ? 67.108 24.194 -68.820 1.00 40.62 524 GLU A N 1
ATOM 4243 C CA . GLU A 1 524 ? 68.249 25.084 -68.642 1.00 40.62 524 GLU A CA 1
ATOM 4244 C C . GLU A 1 524 ? 69.273 24.720 -69.728 1.00 40.62 524 GLU A C 1
ATOM 4246 O O . GLU A 1 524 ? 70.142 23.867 -69.561 1.00 40.62 524 GLU A O 1
ATOM 4251 N N . VAL A 1 525 ? 69.121 25.306 -70.917 1.00 44.47 525 VAL A N 1
ATOM 4252 C CA . VAL A 1 525 ? 70.167 25.272 -71.933 1.00 44.47 525 VAL A CA 1
ATOM 4253 C C . VAL A 1 525 ? 71.195 26.284 -71.464 1.00 44.47 525 VAL A C 1
ATOM 4255 O O . VAL A 1 525 ? 71.080 27.479 -71.734 1.00 44.47 525 VAL A O 1
ATOM 4258 N N . ARG A 1 526 ? 72.187 25.805 -70.710 1.00 41.44 526 ARG A N 1
ATOM 4259 C CA . ARG A 1 526 ? 73.389 26.582 -70.418 1.00 41.44 526 ARG A CA 1
ATOM 4260 C C . ARG A 1 526 ? 74.083 26.884 -71.738 1.00 41.44 526 ARG A C 1
ATOM 4262 O O . ARG A 1 526 ? 74.730 26.020 -72.324 1.00 41.44 526 ARG A O 1
ATOM 4269 N N . VAL A 1 527 ? 73.916 28.106 -72.222 1.00 40.62 527 VAL A N 1
ATOM 4270 C CA . VAL A 1 527 ? 74.758 28.642 -73.286 1.00 40.62 527 VAL A CA 1
ATOM 4271 C C . VAL A 1 527 ? 76.011 29.163 -72.597 1.00 40.62 527 VAL A C 1
ATOM 4273 O O . VAL A 1 527 ? 76.012 30.258 -72.041 1.00 40.62 527 VAL A O 1
ATOM 4276 N N . GLU A 1 528 ? 77.061 28.346 -72.566 1.00 37.31 528 GLU A N 1
ATOM 4277 C CA . GLU A 1 528 ? 78.393 28.824 -72.204 1.00 37.31 528 GLU A CA 1
ATOM 4278 C C . GLU A 1 528 ? 78.859 29.794 -73.299 1.00 37.31 528 GLU A C 1
ATOM 4280 O O . GLU A 1 528 ? 79.094 29.405 -74.443 1.00 37.31 528 GLU A O 1
ATOM 4285 N N . THR A 1 529 ? 78.939 31.081 -72.970 1.00 38.03 529 THR A N 1
ATOM 4286 C CA . THR A 1 529 ? 79.652 32.071 -73.783 1.00 38.03 529 THR A CA 1
ATOM 4287 C C . THR A 1 529 ? 81.154 31.833 -73.661 1.00 38.03 529 THR A C 1
ATOM 4289 O O . THR A 1 529 ? 81.680 31.879 -72.548 1.00 38.03 529 THR A O 1
ATOM 4292 N N . LEU A 1 530 ? 81.821 31.595 -74.795 1.00 32.84 530 LEU A N 1
ATOM 4293 C CA . LEU A 1 530 ? 83.276 31.740 -74.938 1.00 32.84 530 LEU A CA 1
ATOM 4294 C C . LEU A 1 530 ? 83.684 33.213 -74.928 1.00 32.84 530 LEU A C 1
ATOM 4296 O O . LEU A 1 530 ? 82.966 34.017 -75.570 1.00 32.84 530 LEU A O 1
#

Foldseek 3Di:
DVVVVVVVVVVVVVVVVVVVVVVVVVVVVVVVVVVVVVVVVVVVVVVVVVVVVVVVVCVVPVDPVVVVVVVVVVVVVVVVVVVVVVVVVVVVVVVVVVVVVVVVVVVVVVVVVVVVVVVVVVVVVVVVVVVVVVVVVVVVVVVVVVVVVVVVVVVVVVVVVVVVVVVVVVVVVVVVVVVVVPPPVPPPPPPPPPPPPPPPPCPVVVVVVVVVVVVVVVVVVVVVVVVVVVVVVVVVVVVVVVVVVVVVVVVVVVVVVVVVVVVVVVVVVVVVVVVVVVVVVVVVVVVVVVVVVVVVVVVVVVVVVVVVVVVVVVVVVVVVVVVVVVVVVVVVVVVVVVVVVVVVVVVVVVVVVVVVVVVVVVVVVVVVVVVVVVVVVVVVVVVVVVVVVVVVVLLPFAQKDKDKDAQQVVCLVVQDEPDWDKDAQDDHSNWGRKIWTKGNQHYPPDDGQWIKIKIATDLQFWFWKWKDKQPDTPDIDTDHHPPPRIDIDIHHPSVVNQDPNNMIMIMMGTPDGPVDPPPVSPPPPPPDDD

Secondary structure (DSSP, 8-state):
-HHHHHHHHHHHHHHHHHHHHHHHHHHHHHHHHHHHHHHHHHHHHHHHHHHHHHHHHHHHHH--HHHHHHHHHHHHHHHHHHHHHHHHHHHHHHHHHHHHHHHHHHHHHHHHHHHHHHHHHHHHHHHHHHHHHHHHHHHHHHHHHHHHHHHHHHHHHHHHHHHHHHHHHHHHHHHHHHHHHHHSSSSSTTSSSSTTTSHHHHTTTHHHHHHHHHHHHHHHHHHHHHHHHHHHHHHHHHHHHHHHHHHHHHHHHHHHHHHHHHHHHHHHHHHHHHHHHHHHHHHHHHHHHHHHHHHHHHHHHHHHHHHHHHHHHHHHHHHHHHHHHHHHHHHHHHHHHHHHHHHHHHHHHHHHHHHHHHHHHHHHHHHHHHHHHHHHHHHHHHHHHHHHHHHHHHHHS-SEEEEEETTHHHHHHH--TT--EEPPPEEETTEEEEEEEEETT--TTSPTT-EEEEEE--TT--EEEEEEETTEEEEEEEE-TTS-SEEEEEESSGGGG--TTS-EEEEEEEEEESS---GGGS--------

Radius of gyration: 95.35 Å; chains: 1; bounding box: 170×77×266 Å